Protein AF-0000000085032892 (afdb_homodimer)

Radius of gyration: 21.84 Å; Cα contacts (8 Å, |Δi|>4): 835; chains: 2; bounding box: 47×61×42 Å

pLDDT: mean 95.72, std 6.71, range [54.81, 98.88]

Sequence (404 aa):
MELMTQEQIRAQLAVSKQQGSLVEVHDFDEAGETFDVGFVLAVDELFVLLLGIDWDGKINGLTAVRLASIHRVRSQTDYLTTVSLKCKVAQENGYFDLWHLQDFLHDHDYQGKNILRTLLTDSYQNDLPLVIGTKKYKGGDDFTGVISDLGTIKLTLHYFNSHDLSSLWEYEILLAQIDYVRVRGTQTATARKVLDQVFHQEMELMTQEQIRAQLAVSKQQGSLVEVHDFDEAGETFDVGFVLAVDELFVLLLGIDWDGKINGLTAVRLASIHRVRSQTDYLTTVSLKCKVAQENGYFDLWHLQDFLHDHDYQGKNILRTLLTDSYQNDLPLVIGTKKYKGGDDFTGVISDLGTIKLTLHYFNSHDLSSLWEYEILLAQIDYVRVRGTQTATARKVLDQVFHQE

Organism: Limosilactobacillus fermentum (strain NBRC 3956 / LMG 18251) (NCBI:txid334390)

Foldseek 3Di:
DAFDDLVRVVVVLVVQQVVQAKKWWAQDDPPDPDTWIFGWQEDDPFWTWGQTADPQLARFFIKIFGSVRTRDMDGPDPVSVVSNVSVVVCVVVVNRYVQCVVVVVVVPHCYPHDNLVVVLVVCQVVVFWKWWAFPVADDVRIFIAGWPADDPFKTKGQTADPVDLPDGDIDIGTPVGTGMMGGRGPSRVVSVVSCCPRVVPD/DAFDDLVVVVVVLVVQQVVQAKKWWAQDDPPDPDTWIFGWQEDDPFWTWGQTADPQLARFFIKIFTSVRTGDMDGPDPVSVVSNVSVVVCVVVVNRYVQCVVVVVVVPHCYPHDNLVVVLVVCQVVVFWKWWAFPVADDLRIFIAGWPADDPFKTKGQTADPVDLPDGDIDIGTPVGTGMMGGRGPSRVVSVVSCCPRVVND

Nearest PDB structures (foldseek):
  3fb9-assembly1_A  TM=6.562E-01  e=2.136E-01  Streptococcus pneumoniae TIGR4
  7qfz-assembly1_A  TM=6.582E-01  e=3.240E-01  Escherichia fergusonii ATCC 35469
  7qfz-assembly4_H  TM=6.570E-01  e=3.649E-01  Escherichia fergusonii ATCC 35469
  9c5g-assembly1_A  TM=5.497E-01  e=1.065E+00  Rhizobium leguminosarum
  7qfz-assembly1_A  TM=6.393E-01  e=2.673E-01  Escherichia fergusonii ATCC 35469

Secondary structure (DSSP, 8-state):
-PPPPHHHHHHHHHHHHHHT-EEEEE-S-TT-S--EEEEEEEE-SSEEEEEEE-TTSSEEEEEEEEGGG--EEEES-HHHHHHHHHHHHHHHTT-TTTT-HHHHHHS---TTS-HHHHHHHHHHHTT--EEEEESSS-GGG-EEEEEEEE-SSEEEEEEEETTEEEEEEEEEEEGGGEEEEEESSHHHHHHHHHHHHTT---/-PPPPHHHHHHHHHHHHHHT-EEEEE-S-TT-S--EEEEEEEE-SSEEEEEEE-TTSSEEEEEEEEGGG--EEEES-HHHHHHHHHHHHHHHTT-TTTT-HHHHHHS---TTS-HHHHHHHHHHHTT--EEEEESSS-GGG-EEEEEEEE-SSEEEEEEEETTEEEEEEEEEEEGGGEEEEEESSHHHHHHHHHHHHTT---

Solvent-accessible surface area (backbone atoms only — not comparable to full-atom values): 21426 Å² total; per-residue (Å²): 131,84,73,50,52,72,66,56,42,51,51,52,50,51,52,31,36,75,68,71,36,62,34,40,42,33,47,66,51,91,87,46,89,56,61,47,35,23,34,52,72,32,67,47,98,55,34,36,34,24,48,23,39,43,98,71,20,20,55,44,21,40,35,36,36,29,50,90,51,42,40,41,67,48,61,89,42,46,41,54,51,47,43,53,47,16,27,51,49,17,52,77,68,71,47,22,58,76,72,48,52,71,64,50,45,72,78,48,81,56,70,92,39,63,58,67,62,52,54,52,48,54,28,44,76,66,71,35,33,32,35,42,24,30,81,88,32,44,78,96,56,35,44,40,32,33,58,77,42,82,59,96,58,35,34,33,32,40,28,53,42,62,72,45,72,88,52,77,43,77,49,79,42,51,56,88,46,50,36,31,40,39,36,74,21,60,68,24,56,35,45,44,47,45,39,38,73,74,65,61,55,129,131,83,74,49,52,72,66,56,43,52,51,53,49,51,51,30,36,74,68,70,36,62,34,39,42,33,46,64,52,89,86,47,90,56,62,47,37,24,35,54,72,33,68,49,98,56,34,36,33,24,48,24,39,42,98,69,19,20,54,43,22,40,34,38,37,29,50,89,52,43,41,41,70,47,61,89,42,46,40,54,52,46,43,53,45,18,28,50,49,18,52,77,69,71,48,21,56,75,72,48,50,72,65,51,47,75,78,50,81,55,69,93,38,62,55,69,62,52,53,52,48,52,26,46,76,65,71,35,32,30,36,42,21,30,81,86,32,44,80,94,56,36,43,41,31,35,59,75,41,81,60,95,59,35,33,33,32,41,29,54,41,62,73,44,71,88,52,81,43,78,47,78,41,52,57,90,44,50,36,32,39,39,36,73,21,59,68,24,57,35,45,44,48,46,38,38,75,74,65,61,56,129

Structure (mmCIF, N/CA/C/O backbone):
data_AF-0000000085032892-model_v1
#
loop_
_entity.id
_entity.type
_entity.pdbx_description
1 polymer 'Uncharacterized protein'
#
loop_
_atom_site.group_PDB
_atom_site.id
_atom_site.type_symbol
_atom_site.label_atom_id
_atom_site.label_alt_id
_atom_site.label_comp_id
_atom_site.label_asym_id
_atom_site.label_entity_id
_atom_site.label_seq_id
_atom_site.pdbx_PDB_ins_code
_atom_site.Cartn_x
_atom_site.Cartn_y
_atom_site.Cartn_z
_atom_site.occupancy
_atom_site.B_iso_or_equiv
_atom_site.auth_seq_id
_atom_site.auth_comp_id
_atom_site.auth_asym_id
_atom_site.auth_atom_id
_atom_site.pdbx_PDB_model_num
ATOM 1 N N . MET A 1 1 ? -9.641 -14.32 18.234 1 55.5 1 MET A N 1
ATOM 2 C CA . MET A 1 1 ? -10.672 -14.539 17.234 1 55.5 1 MET A CA 1
ATOM 3 C C . MET A 1 1 ? -10.75 -16.016 16.828 1 55.5 1 MET A C 1
ATOM 5 O O . MET A 1 1 ? -9.727 -16.703 16.797 1 55.5 1 MET A O 1
ATOM 9 N N . GLU A 1 2 ? -11.898 -16.594 16.906 1 67.75 2 GLU A N 1
ATOM 10 C CA . GLU A 1 2 ? -12.086 -18.047 16.766 1 67.75 2 GLU A CA 1
ATOM 11 C C . GLU A 1 2 ? -11.688 -18.531 15.383 1 67.75 2 GLU A C 1
ATOM 13 O O . GLU A 1 2 ? -12.016 -17.891 14.375 1 67.75 2 GLU A O 1
ATOM 18 N N . LEU A 1 3 ? -10.758 -19.453 15.258 1 85.44 3 LEU A N 1
ATOM 19 C CA . LEU A 1 3 ? -10.375 -20.156 14.039 1 85.44 3 LEU A CA 1
ATOM 20 C C . LEU A 1 3 ? -11.578 -20.844 13.406 1 85.44 3 LEU A C 1
ATOM 22 O O . LEU A 1 3 ? -12.414 -21.406 14.117 1 85.44 3 LEU A O 1
ATOM 26 N N . MET A 1 4 ? -11.734 -20.656 12.109 1 93.19 4 MET A N 1
ATOM 27 C CA . MET A 1 4 ? -12.805 -21.312 11.359 1 93.19 4 MET A CA 1
ATOM 28 C C . MET A 1 4 ? -12.359 -22.672 10.852 1 93.19 4 MET A C 1
ATOM 30 O O . MET A 1 4 ? -11.18 -22.891 10.57 1 93.19 4 MET A O 1
ATOM 34 N N . THR A 1 5 ? -13.336 -23.547 10.781 1 95.88 5 THR A N 1
ATOM 35 C CA . THR A 1 5 ? -13.055 -24.812 10.109 1 95.88 5 THR A CA 1
ATOM 36 C C . THR A 1 5 ? -12.961 -24.625 8.602 1 95.88 5 THR A C 1
ATOM 38 O O . THR A 1 5 ? -13.414 -23.609 8.07 1 95.88 5 THR A O 1
ATOM 41 N N . GLN A 1 6 ? -12.422 -25.625 7.918 1 95.5 6 GLN A N 1
ATOM 42 C CA . GLN A 1 6 ? -12.336 -25.562 6.461 1 95.5 6 GLN A CA 1
ATOM 43 C C . GLN A 1 6 ? -13.719 -25.484 5.828 1 95.5 6 GLN A C 1
ATOM 45 O O . GLN A 1 6 ? -13.906 -24.797 4.824 1 95.5 6 GLN A O 1
ATOM 50 N N . GLU A 1 7 ? -14.617 -26.141 6.453 1 96.69 7 GLU A N 1
ATOM 51 C CA . GLU A 1 7 ? -15.992 -26.125 5.941 1 96.69 7 GLU A CA 1
ATOM 52 C C . GLU A 1 7 ? -16.609 -24.734 6.07 1 96.69 7 GLU A C 1
ATOM 54 O O . GLU A 1 7 ? -17.281 -24.266 5.152 1 96.69 7 GLU A O 1
ATOM 59 N N . GLN A 1 8 ? -16.406 -24.172 7.16 1 97.06 8 GLN A N 1
ATOM 60 C CA . GLN A 1 8 ? -16.922 -22.828 7.395 1 97.06 8 GLN A CA 1
ATOM 61 C C . GLN A 1 8 ? -16.281 -21.828 6.438 1 97.06 8 GLN A C 1
ATOM 63 O O . GLN A 1 8 ? -16.969 -20.938 5.906 1 97.06 8 GLN A O 1
ATOM 68 N N . ILE A 1 9 ? -15.039 -21.969 6.172 1 97.88 9 ILE A N 1
ATOM 69 C CA . ILE A 1 9 ? -14.289 -21.094 5.27 1 97.88 9 ILE A CA 1
ATOM 70 C C . ILE A 1 9 ? -14.844 -21.219 3.854 1 97.88 9 ILE A C 1
ATOM 72 O O . ILE A 1 9 ? -15.172 -20.219 3.219 1 97.88 9 ILE A O 1
ATOM 76 N N . ARG A 1 10 ? -15.008 -22.406 3.428 1 97.94 10 ARG A N 1
ATOM 77 C CA . ARG A 1 10 ? -15.516 -22.641 2.078 1 97.94 10 ARG A CA 1
ATOM 78 C C . ARG A 1 10 ? -16.922 -22.094 1.919 1 97.94 10 ARG A C 1
ATOM 80 O O . ARG A 1 10 ? -17.266 -21.531 0.878 1 97.94 10 ARG A O 1
ATOM 87 N N . ALA A 1 11 ? -17.688 -22.312 2.898 1 97.56 11 ALA A N 1
ATOM 88 C CA . ALA A 1 11 ? -19.062 -21.828 2.848 1 97.56 11 ALA A CA 1
ATOM 89 C C . ALA A 1 11 ? -19.109 -20.297 2.74 1 97.56 11 ALA A C 1
ATOM 91 O O . ALA A 1 11 ? -19.859 -19.75 1.938 1 97.56 11 ALA A O 1
ATOM 92 N N . GLN A 1 12 ? -18.312 -19.672 3.537 1 97.56 12 GLN A N 1
ATOM 93 C CA . GLN A 1 12 ? -18.281 -18.219 3.514 1 97.56 12 GLN A CA 1
ATOM 94 C C . GLN A 1 12 ? -17.766 -17.688 2.176 1 97.56 12 GLN A C 1
ATOM 96 O O . GLN A 1 12 ? -18.281 -16.703 1.648 1 97.56 12 GLN A O 1
ATOM 101 N N . LEU A 1 13 ? -16.766 -18.312 1.619 1 98.44 13 LEU A N 1
ATOM 102 C CA . LEU A 1 13 ? -16.234 -17.938 0.311 1 98.44 13 LEU A CA 1
ATOM 103 C C . LEU A 1 13 ? -17.297 -18.094 -0.768 1 98.44 13 LEU A C 1
ATOM 105 O O . LEU A 1 13 ? -17.438 -17.234 -1.648 1 98.44 13 LEU A O 1
ATOM 109 N N . ALA A 1 14 ? -18.016 -19.156 -0.661 1 97.5 14 ALA A N 1
ATOM 110 C CA . ALA A 1 14 ? -19.078 -19.422 -1.633 1 97.5 14 ALA A CA 1
ATOM 111 C C . ALA A 1 14 ? -20.156 -18.344 -1.568 1 97.5 14 ALA A C 1
ATOM 113 O O . ALA A 1 14 ? -20.625 -17.859 -2.604 1 97.5 14 ALA A O 1
ATOM 114 N N . VAL A 1 15 ? -20.547 -17.969 -0.444 1 97.69 15 VAL A N 1
ATOM 115 C CA . VAL A 1 15 ? -21.562 -16.938 -0.25 1 97.69 15 VAL A CA 1
ATOM 116 C C . VAL A 1 15 ? -21.078 -15.625 -0.84 1 97.69 15 VAL A C 1
ATOM 118 O O . VAL A 1 15 ? -21.812 -14.953 -1.569 1 97.69 15 VAL A O 1
ATOM 121 N N . SER A 1 16 ? -19.859 -15.281 -0.543 1 97.56 16 SER A N 1
ATOM 122 C CA . SER A 1 16 ? -19.297 -14.023 -1.028 1 97.56 16 SER A CA 1
ATOM 123 C C . SER A 1 16 ? -19.203 -14.016 -2.551 1 97.56 16 SER A C 1
ATOM 125 O O . SER A 1 16 ? -19.406 -12.984 -3.186 1 97.56 16 SER A O 1
ATOM 127 N N . LYS A 1 17 ? -18.812 -15.125 -3.074 1 97.56 17 LYS A N 1
ATOM 128 C CA . LYS A 1 17 ? -18.75 -15.227 -4.527 1 97.56 17 LYS A CA 1
ATOM 129 C C . LYS A 1 17 ? -20.125 -14.984 -5.152 1 97.56 17 LYS A C 1
ATOM 131 O O . LYS A 1 17 ? -20.25 -14.227 -6.113 1 97.56 17 LYS A O 1
ATOM 136 N N . GLN A 1 18 ? -21.094 -15.617 -4.648 1 97 18 GLN A N 1
ATOM 137 C CA . GLN A 1 18 ? -22.453 -15.5 -5.16 1 97 18 GLN A CA 1
ATOM 138 C C . GLN A 1 18 ? -22.969 -14.062 -5.059 1 97 18 GLN A C 1
ATOM 140 O O . GLN A 1 18 ? -23.625 -13.562 -5.977 1 97 18 GLN A O 1
ATOM 145 N N . GLN A 1 19 ? -22.641 -13.406 -4.023 1 96.81 19 GLN A N 1
ATOM 146 C CA . GLN A 1 19 ? -23.125 -12.055 -3.773 1 96.81 19 GLN A CA 1
ATOM 147 C C . GLN A 1 19 ? -22.266 -11.016 -4.504 1 96.81 19 GLN A C 1
ATOM 149 O O . GLN A 1 19 ? -22.672 -9.859 -4.641 1 96.81 19 GLN A O 1
ATOM 154 N N . GLY A 1 20 ? -21.125 -11.398 -4.926 1 96.44 20 GLY A N 1
ATOM 155 C CA . GLY A 1 20 ? -20.203 -10.438 -5.52 1 96.44 20 GLY A CA 1
ATOM 156 C C . GLY A 1 20 ? -19.703 -9.398 -4.531 1 96.44 20 GLY A C 1
ATOM 157 O O . GLY A 1 20 ? -19.547 -8.227 -4.879 1 96.44 20 GLY A O 1
ATOM 158 N N . SER A 1 21 ? -19.531 -9.844 -3.281 1 97.06 21 SER A N 1
ATOM 159 C CA . SER A 1 21 ? -19.125 -8.914 -2.242 1 97.06 21 SER A CA 1
ATOM 160 C C . SER A 1 21 ? -17.641 -9.094 -1.893 1 97.06 21 SER A C 1
ATOM 162 O O . SER A 1 21 ? -17.078 -10.164 -2.113 1 97.06 21 SER A O 1
ATOM 164 N N . LEU A 1 22 ? -17.078 -8.062 -1.337 1 98.5 22 LEU A N 1
ATOM 165 C CA . LEU A 1 22 ? -15.711 -8.102 -0.847 1 98.5 22 LEU A CA 1
ATOM 166 C C . LEU A 1 22 ? -15.586 -9.062 0.335 1 98.5 22 LEU A C 1
ATOM 168 O O . LEU A 1 22 ? -16.5 -9.18 1.145 1 98.5 22 LEU A O 1
ATOM 172 N N . VAL A 1 23 ? -14.398 -9.672 0.451 1 98.44 23 VAL A N 1
ATOM 173 C CA . VAL A 1 23 ? -14.086 -10.523 1.598 1 98.44 23 VAL A CA 1
ATOM 174 C C . VAL A 1 23 ? -12.695 -10.188 2.127 1 98.44 23 VAL A C 1
ATOM 176 O O . VAL A 1 23 ? -11.82 -9.75 1.369 1 98.44 23 VAL A O 1
ATOM 179 N N . GLU A 1 24 ? -12.5 -10.336 3.447 1 97.62 24 GLU A N 1
ATOM 180 C CA . GLU A 1 24 ? -11.195 -10.438 4.094 1 97.62 24 GLU A CA 1
ATOM 181 C C . GLU A 1 24 ? -10.75 -11.891 4.227 1 97.62 24 GLU A C 1
ATOM 183 O O . GLU A 1 24 ? -11.484 -12.719 4.766 1 97.62 24 GLU A O 1
ATOM 188 N N . VAL A 1 25 ? -9.617 -12.203 3.695 1 97.38 25 VAL A N 1
ATOM 189 C CA . VAL A 1 25 ? -9.055 -13.539 3.834 1 97.38 25 VAL A CA 1
ATOM 190 C C . VAL A 1 25 ? -7.809 -13.492 4.719 1 97.38 25 VAL A C 1
ATOM 192 O O . VAL A 1 25 ? -6.773 -12.953 4.312 1 97.38 25 VAL A O 1
ATOM 195 N N . HIS A 1 26 ? -7.922 -14.062 5.895 1 95.88 26 HIS A N 1
ATOM 196 C CA . HIS A 1 26 ? -6.852 -14.055 6.883 1 95.88 26 HIS A CA 1
ATOM 197 C C . HIS A 1 26 ? -6.004 -15.312 6.789 1 95.88 26 HIS A C 1
ATOM 199 O O . HIS A 1 26 ? -6.383 -16.359 7.32 1 95.88 26 HIS A O 1
ATOM 205 N N . ASP A 1 27 ? -4.855 -15.203 6.098 1 92.06 27 ASP A N 1
ATOM 206 C CA . ASP A 1 27 ? -4.027 -16.375 5.828 1 92.06 27 ASP A CA 1
ATOM 207 C C . ASP A 1 27 ? -2.598 -16.156 6.316 1 92.06 27 ASP A C 1
ATOM 209 O O . ASP A 1 27 ? -1.729 -17.016 6.102 1 92.06 27 ASP A O 1
ATOM 213 N N . PHE A 1 28 ? -2.238 -15.078 6.84 1 87.75 28 PHE A N 1
ATOM 214 C CA . PHE A 1 28 ? -0.89 -14.836 7.34 1 87.75 28 PHE A CA 1
ATOM 215 C C . PHE A 1 28 ? -0.771 -15.234 8.805 1 87.75 28 PHE A C 1
ATOM 217 O O . PHE A 1 28 ? -1.08 -16.375 9.164 1 87.75 28 PHE A O 1
ATOM 224 N N . ASP A 1 29 ? -0.464 -14.328 9.68 1 75.62 29 ASP A N 1
ATOM 225 C CA . ASP A 1 29 ? -0.36 -14.664 11.094 1 75.62 29 ASP A CA 1
ATOM 226 C C . ASP A 1 29 ? -1.724 -14.594 11.773 1 75.62 29 ASP A C 1
ATOM 228 O O . ASP A 1 29 ? -2.508 -13.68 11.516 1 75.62 29 ASP A O 1
ATOM 232 N N . GLU A 1 30 ? -1.89 -15.664 12.469 1 67.62 30 GLU A N 1
ATOM 233 C CA . GLU A 1 30 ? -3.146 -15.719 13.211 1 67.62 30 GLU A CA 1
ATOM 234 C C . GLU A 1 30 ? -3.355 -14.461 14.047 1 67.62 30 GLU A C 1
ATOM 236 O O . GLU A 1 30 ? -4.48 -13.977 14.18 1 67.62 30 GLU A O 1
ATOM 241 N N . ALA A 1 31 ? -2.264 -14.039 14.562 1 59.47 31 ALA A N 1
ATOM 242 C CA . ALA A 1 31 ? -2.334 -12.875 15.445 1 59.47 31 ALA A CA 1
ATOM 243 C C . ALA A 1 31 ? -2.182 -11.578 14.664 1 59.47 31 ALA A C 1
ATOM 245 O O . ALA A 1 31 ? -2.348 -10.484 15.219 1 59.47 31 ALA A O 1
ATOM 246 N N . GLY A 1 32 ? -1.936 -11.852 13.492 1 64.94 32 GLY A N 1
ATOM 247 C CA . GLY A 1 32 ? -1.536 -10.656 12.758 1 64.94 32 GLY A CA 1
ATOM 248 C C . GLY A 1 32 ? -2.711 -9.891 12.18 1 64.94 32 GLY A C 1
ATOM 249 O O . GLY A 1 32 ? -3.838 -10.391 12.172 1 64.94 32 GLY A O 1
ATOM 250 N N . GLU A 1 33 ? -2.445 -8.648 11.812 1 71.62 33 GLU A N 1
ATOM 251 C CA . GLU A 1 33 ? -3.463 -7.738 11.305 1 71.62 33 GLU A CA 1
ATOM 252 C C . GLU A 1 33 ? -3.406 -7.633 9.789 1 71.62 33 GLU A C 1
ATOM 254 O O . GLU A 1 33 ? -4.168 -6.875 9.18 1 71.62 33 GLU A O 1
ATOM 259 N N . THR A 1 34 ? -2.564 -8.484 9.219 1 85.31 34 THR A N 1
ATOM 260 C CA . THR A 1 34 ? -2.455 -8.414 7.77 1 85.31 34 THR A CA 1
ATOM 261 C C . THR A 1 34 ? -3.318 -9.484 7.109 1 85.31 34 THR A C 1
ATOM 263 O O . THR A 1 34 ? -3.361 -10.625 7.57 1 85.31 34 THR A O 1
ATOM 266 N N . PHE A 1 35 ? -4.047 -9.148 6.113 1 94.12 35 PHE A N 1
ATOM 267 C CA . PHE A 1 35 ? -4.926 -10.062 5.387 1 94.12 35 PHE A CA 1
ATOM 268 C C . PHE A 1 35 ? -5.137 -9.586 3.957 1 94.12 35 PHE A C 1
ATOM 270 O O . PHE A 1 35 ? -4.805 -8.445 3.621 1 94.12 35 PHE A O 1
ATOM 277 N N . ASP A 1 36 ? -5.613 -10.477 3.154 1 96.5 36 ASP A N 1
ATOM 278 C CA . ASP A 1 36 ? -5.961 -10.148 1.773 1 96.5 36 ASP A CA 1
ATOM 279 C C . ASP A 1 36 ? -7.422 -9.711 1.663 1 96.5 36 ASP A C 1
ATOM 281 O O . ASP A 1 36 ? -8.281 -10.211 2.393 1 96.5 36 ASP A O 1
ATOM 285 N N . VAL A 1 37 ? -7.637 -8.781 0.788 1 98.06 37 VAL A N 1
ATOM 286 C CA . VAL A 1 37 ? -8.984 -8.32 0.47 1 98.06 37 VAL A CA 1
ATOM 287 C C . VAL A 1 37 ? -9.25 -8.492 -1.024 1 98.06 37 VAL A C 1
ATOM 289 O O . VAL A 1 37 ? -8.383 -8.188 -1.852 1 98.06 37 VAL A O 1
ATOM 292 N N . GLY A 1 38 ? -10.422 -8.945 -1.357 1 98.69 38 GLY A N 1
ATOM 293 C CA . GLY A 1 38 ? -10.75 -9.031 -2.771 1 98.69 38 GLY A CA 1
ATOM 294 C C . GLY A 1 38 ? -12.102 -9.672 -3.031 1 98.69 38 GLY A C 1
ATOM 295 O O . GLY A 1 38 ? -12.883 -9.883 -2.104 1 98.69 38 GLY A O 1
ATOM 296 N N . PHE A 1 39 ? -12.406 -9.859 -4.301 1 98.56 39 PHE A N 1
ATOM 297 C CA . PHE A 1 39 ? -13.578 -10.594 -4.762 1 98.56 39 PHE A CA 1
ATOM 298 C C . PHE A 1 39 ? -13.211 -12.031 -5.098 1 98.56 39 PHE A C 1
ATOM 300 O O . PHE A 1 39 ? -12.195 -12.289 -5.742 1 98.56 39 PHE A O 1
ATOM 307 N N . VAL A 1 40 ? -14.109 -12.906 -4.676 1 98.62 40 VAL A N 1
ATOM 308 C CA . VAL A 1 40 ? -13.859 -14.32 -4.969 1 98.62 40 VAL A CA 1
ATOM 309 C C . VAL A 1 40 ? -14.203 -14.609 -6.426 1 98.62 40 VAL A C 1
ATOM 311 O O . VAL A 1 40 ? -15.32 -14.344 -6.875 1 98.62 40 VAL A O 1
ATOM 314 N N . LEU A 1 41 ? -13.211 -15.195 -7.117 1 98.44 41 LEU A N 1
ATOM 315 C CA . LEU A 1 41 ? -13.422 -15.539 -8.523 1 98.44 41 LEU A CA 1
ATOM 316 C C . LEU A 1 41 ? -13.727 -17.031 -8.672 1 98.44 41 LEU A C 1
ATOM 318 O O . LEU A 1 41 ? -14.586 -17.422 -9.461 1 98.44 41 LEU A O 1
ATOM 322 N N . ALA A 1 42 ? -13.016 -17.859 -7.953 1 98.31 42 ALA A N 1
ATOM 323 C CA . ALA A 1 42 ? -13.141 -19.312 -8.039 1 98.31 42 ALA A CA 1
ATOM 3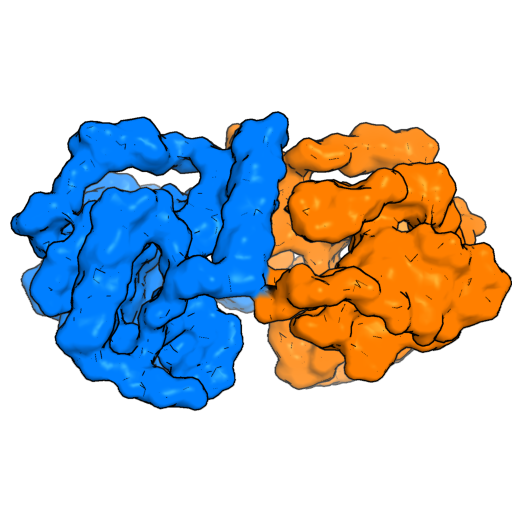24 C C . ALA A 1 42 ? -12.547 -19.984 -6.812 1 98.31 42 ALA A C 1
ATOM 326 O O . ALA A 1 42 ? -11.695 -19.406 -6.129 1 98.31 42 ALA A O 1
ATOM 327 N N . VAL A 1 43 ? -13.062 -21.156 -6.523 1 98.31 43 VAL A N 1
ATOM 328 C CA . VAL A 1 43 ? -12.531 -22.016 -5.477 1 98.31 43 VAL A CA 1
ATOM 329 C C . VAL A 1 43 ? -12.352 -23.438 -6.02 1 98.31 43 VAL A C 1
ATOM 331 O O . VAL A 1 43 ? -13.273 -23.984 -6.629 1 98.31 43 VAL A O 1
ATOM 334 N N . ASP A 1 44 ? -11.156 -23.922 -5.875 1 98.19 44 ASP A N 1
ATOM 335 C CA . ASP A 1 44 ? -10.977 -25.344 -6.195 1 98.19 44 ASP A CA 1
ATOM 336 C C . ASP A 1 44 ? -10.703 -26.156 -4.934 1 98.19 44 ASP A C 1
ATOM 338 O O . ASP A 1 44 ? -11.047 -25.734 -3.826 1 98.19 44 ASP A O 1
ATOM 342 N N . GLU A 1 45 ? -10.156 -27.312 -5.035 1 97.25 45 GLU A N 1
ATOM 343 C CA . GLU A 1 45 ? -9.977 -28.203 -3.885 1 97.25 45 GLU A CA 1
ATOM 344 C C . GLU A 1 45 ? -8.938 -27.641 -2.92 1 97.25 45 GLU A C 1
ATOM 346 O O . GLU A 1 45 ? -9.008 -27.891 -1.712 1 97.25 45 GLU A O 1
ATOM 351 N N . LEU A 1 46 ? -7.988 -26.844 -3.445 1 98.31 46 LEU A N 1
ATOM 352 C CA . LEU A 1 46 ? -6.848 -26.484 -2.607 1 98.31 46 LEU A CA 1
ATOM 353 C C . LEU A 1 46 ? -6.734 -24.969 -2.453 1 98.31 46 LEU A C 1
ATOM 355 O O . LEU A 1 46 ? -6.18 -24.484 -1.464 1 98.31 46 LEU A O 1
ATOM 359 N N . PHE A 1 47 ? -7.273 -24.234 -3.459 1 98.75 47 PHE A N 1
ATOM 360 C CA . PHE A 1 47 ? -7.012 -22.797 -3.463 1 98.75 47 PHE A CA 1
ATOM 361 C C . PHE A 1 47 ? -8.305 -22.016 -3.686 1 98.75 47 PHE A C 1
ATOM 363 O O . PHE A 1 47 ? -9.242 -22.516 -4.309 1 98.75 47 PHE A O 1
ATOM 370 N N . VAL A 1 48 ? -8.328 -20.828 -3.182 1 98.88 48 VAL A N 1
ATOM 371 C CA . VAL A 1 48 ? -9.266 -19.797 -3.602 1 98.88 48 VAL A CA 1
ATOM 372 C C . VAL A 1 48 ? -8.539 -18.75 -4.445 1 98.88 48 VAL A C 1
ATOM 374 O O . VAL A 1 48 ? -7.398 -18.391 -4.148 1 98.88 48 VAL A O 1
ATOM 377 N N . LEU A 1 49 ? -9.195 -18.297 -5.5 1 98.88 49 LEU A N 1
ATOM 378 C CA . LEU A 1 49 ? -8.688 -17.219 -6.344 1 98.88 49 LEU A CA 1
ATOM 379 C C . LEU A 1 49 ? -9.445 -15.914 -6.082 1 98.88 49 LEU A C 1
ATOM 381 O O . LEU A 1 49 ? -10.672 -15.883 -6.172 1 98.88 49 LEU A O 1
ATOM 385 N N . LEU A 1 50 ? -8.68 -14.883 -5.789 1 98.75 50 LEU A N 1
ATOM 386 C CA . LEU A 1 50 ? -9.25 -13.57 -5.512 1 98.75 50 LEU A CA 1
ATOM 387 C C . LEU A 1 50 ? -8.836 -12.555 -6.574 1 98.75 50 LEU A C 1
ATOM 389 O O . LEU A 1 50 ? -7.688 -12.562 -7.027 1 98.75 50 LEU A O 1
ATOM 393 N N . LEU A 1 51 ? -9.789 -11.766 -7.027 1 98.69 51 LEU A N 1
ATOM 394 C CA . LEU A 1 51 ? -9.43 -10.461 -7.57 1 98.69 51 LEU A CA 1
ATOM 395 C C . LEU A 1 51 ? -9.078 -9.484 -6.453 1 98.69 51 LEU A C 1
ATOM 397 O O . LEU A 1 51 ? -9.969 -8.945 -5.793 1 98.69 51 LEU A O 1
ATOM 401 N N . GLY A 1 52 ? -7.809 -9.273 -6.254 1 98.5 52 GLY A N 1
ATOM 402 C CA . GLY A 1 52 ? -7.328 -8.578 -5.07 1 98.5 52 GLY A CA 1
ATOM 403 C C . GLY A 1 52 ? -7.531 -7.078 -5.137 1 98.5 52 GLY A C 1
ATOM 404 O O . GLY A 1 52 ? -7.336 -6.465 -6.188 1 98.5 52 GLY A O 1
ATOM 405 N N . ILE A 1 53 ? -7.922 -6.508 -4.051 1 98.56 53 ILE A N 1
ATOM 406 C CA . ILE A 1 53 ? -8.039 -5.066 -3.873 1 98.56 53 ILE A CA 1
ATOM 407 C C . ILE A 1 53 ? -7 -4.586 -2.859 1 98.56 53 ILE A C 1
ATOM 409 O O . ILE A 1 53 ? -6.848 -5.184 -1.79 1 98.56 53 ILE A O 1
ATOM 413 N N . ASP A 1 54 ? -6.281 -3.551 -3.266 1 96.62 54 ASP A N 1
ATOM 414 C CA . ASP A 1 54 ? -5.25 -3.09 -2.342 1 96.62 54 ASP A CA 1
ATOM 415 C C . ASP A 1 54 ? -5.781 -1.986 -1.43 1 96.62 54 ASP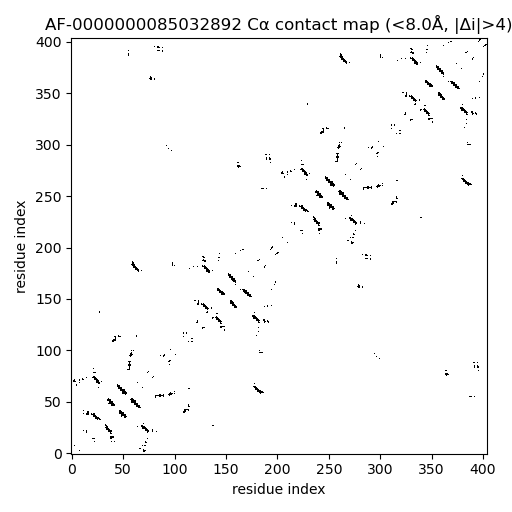 A C 1
ATOM 417 O O . ASP A 1 54 ? -6.977 -1.689 -1.44 1 96.62 54 ASP A O 1
ATOM 421 N N . TRP A 1 55 ? -4.891 -1.503 -0.608 1 92.88 55 TRP A N 1
ATOM 422 C CA . TRP A 1 55 ? -5.254 -0.559 0.443 1 92.88 55 TRP A CA 1
ATOM 423 C C . TRP A 1 55 ? -5.793 0.738 -0.152 1 92.88 55 TRP A C 1
ATOM 425 O O . TRP A 1 55 ? -6.504 1.489 0.52 1 92.88 55 TRP A O 1
ATOM 435 N N . ASP A 1 56 ? -5.488 1.036 -1.417 1 95.88 56 ASP A N 1
ATOM 436 C CA . ASP A 1 56 ? -5.945 2.258 -2.072 1 95.88 56 ASP A CA 1
ATOM 437 C C . ASP A 1 56 ? -7.25 2.018 -2.832 1 95.88 56 ASP A C 1
ATOM 439 O O . ASP A 1 56 ? -7.773 2.928 -3.477 1 95.88 56 ASP A O 1
ATOM 443 N N . GLY A 1 57 ? -7.75 0.787 -2.842 1 97.75 57 GLY A N 1
ATOM 444 C CA . GLY A 1 57 ? -9.039 0.494 -3.445 1 97.75 57 GLY A CA 1
ATOM 445 C C . GLY A 1 57 ? -8.938 0.072 -4.898 1 97.75 57 GLY A C 1
ATOM 446 O O . GLY A 1 57 ? -9.953 -0.038 -5.594 1 97.75 57 GLY A O 1
ATOM 447 N N . LYS A 1 58 ? -7.789 -0.082 -5.379 1 98.12 58 LYS A N 1
ATOM 448 C CA . LYS A 1 58 ? -7.633 -0.499 -6.766 1 98.12 58 LYS A CA 1
ATOM 449 C C . LYS A 1 58 ? -7.398 -2.004 -6.867 1 98.12 58 LYS A C 1
ATOM 451 O O . LYS A 1 58 ? -6.949 -2.633 -5.906 1 98.12 58 LYS A O 1
ATOM 456 N N . ILE A 1 59 ? -7.672 -2.533 -8.031 1 98.31 59 ILE A N 1
ATOM 457 C CA . ILE A 1 59 ? -7.316 -3.918 -8.328 1 98.31 59 ILE A CA 1
ATOM 458 C C . ILE A 1 59 ? -5.797 -4.07 -8.352 1 98.31 59 ILE A C 1
ATOM 460 O O . ILE A 1 59 ? -5.105 -3.336 -9.055 1 98.31 59 ILE A O 1
ATOM 464 N N . ASN A 1 60 ? -5.355 -4.98 -7.531 1 95.5 60 ASN A N 1
ATOM 465 C CA . ASN A 1 60 ? -3.912 -5.109 -7.375 1 95.5 60 ASN A CA 1
ATOM 466 C C . ASN A 1 60 ? -3.396 -6.414 -7.977 1 95.5 60 ASN A C 1
ATOM 468 O O . ASN A 1 60 ? -2.215 -6.738 -7.852 1 95.5 60 ASN A O 1
ATOM 472 N N . GLY A 1 61 ? -4.215 -7.223 -8.633 1 98.12 61 GLY A N 1
ATOM 473 C CA . GLY A 1 61 ? -3.816 -8.469 -9.273 1 98.12 61 GLY A CA 1
ATOM 474 C C . GLY A 1 61 ? -4.703 -9.641 -8.898 1 98.12 61 GLY A C 1
ATOM 475 O O . GLY A 1 61 ? -5.766 -9.453 -8.305 1 98.12 61 GLY A O 1
ATOM 476 N N . LEU A 1 62 ? -4.301 -10.812 -9.367 1 98.75 62 LEU A N 1
ATOM 477 C CA . LEU A 1 62 ? -4.91 -12.078 -8.961 1 98.75 62 LEU A CA 1
ATOM 478 C C . LEU A 1 62 ? -4.109 -12.734 -7.844 1 98.75 62 LEU A C 1
ATOM 480 O O . LEU A 1 62 ? -2.881 -12.797 -7.91 1 98.75 62 LEU A O 1
ATOM 484 N N . THR A 1 63 ? -4.828 -13.133 -6.812 1 98.62 63 THR A N 1
ATOM 485 C CA . THR A 1 63 ? -4.172 -13.805 -5.699 1 98.62 63 THR A CA 1
ATOM 486 C C . THR A 1 63 ? -4.816 -15.164 -5.434 1 98.62 63 THR A C 1
ATOM 488 O O . THR A 1 63 ? -6.004 -15.242 -5.125 1 98.62 63 THR A O 1
ATOM 491 N N . ALA A 1 64 ? -4.047 -16.203 -5.605 1 98.88 64 ALA A N 1
ATOM 492 C CA . ALA A 1 64 ? -4.473 -17.531 -5.156 1 98.88 64 ALA A CA 1
ATOM 493 C C . ALA A 1 64 ? -3.959 -17.812 -3.75 1 98.88 64 ALA A C 1
ATOM 495 O O . ALA A 1 64 ? -2.764 -17.688 -3.479 1 98.88 64 ALA A O 1
ATOM 496 N N . VAL A 1 65 ? -4.855 -18.219 -2.898 1 98.69 65 VAL A N 1
ATOM 497 C CA . VAL A 1 65 ? -4.504 -18.5 -1.512 1 98.69 65 VAL A CA 1
ATOM 498 C C . VAL A 1 65 ? -4.867 -19.938 -1.175 1 98.69 65 VAL A C 1
ATOM 500 O O . VAL A 1 65 ? -5.98 -20.391 -1.459 1 98.69 65 VAL A O 1
ATOM 503 N N . ARG A 1 66 ? -3.908 -20.641 -0.562 1 98.56 66 ARG A N 1
ATOM 504 C CA . ARG A 1 66 ? -4.172 -22.016 -0.147 1 98.56 66 ARG A CA 1
ATOM 505 C C . ARG A 1 66 ? -5.219 -22.062 0.96 1 98.56 66 ARG A C 1
ATOM 507 O O . ARG A 1 66 ? -5.066 -21.406 1.996 1 98.56 66 ARG A O 1
ATOM 514 N N . LEU A 1 67 ? -6.215 -22.922 0.788 1 98.12 67 LEU A N 1
ATOM 515 C CA . LEU A 1 67 ? -7.34 -22.969 1.717 1 98.12 67 LEU A CA 1
ATOM 516 C C . LEU A 1 67 ? -6.879 -23.391 3.105 1 98.12 67 LEU A C 1
ATOM 518 O O . LEU A 1 67 ? -7.309 -22.828 4.109 1 98.12 67 LEU A O 1
ATOM 522 N N . ALA A 1 68 ? -6 -24.266 3.176 1 96.31 68 ALA A N 1
ATOM 523 C CA . ALA A 1 68 ? -5.547 -24.828 4.449 1 96.31 68 ALA A CA 1
ATOM 524 C C . ALA A 1 68 ? -4.789 -23.781 5.266 1 96.31 68 ALA A C 1
ATOM 526 O O . ALA A 1 68 ? -4.574 -23.969 6.465 1 96.31 68 ALA A O 1
ATOM 527 N N . SER A 1 69 ? -4.355 -22.703 4.594 1 94.94 69 SER A N 1
ATOM 528 C CA . SER A 1 69 ? -3.598 -21.656 5.281 1 94.94 69 SER A CA 1
ATOM 529 C C . SER A 1 69 ? -4.52 -20.562 5.793 1 94.94 69 SER A C 1
ATOM 531 O O . SER A 1 69 ? -4.07 -19.641 6.492 1 94.94 69 SER A O 1
ATOM 533 N N . ILE A 1 70 ? -5.766 -20.594 5.445 1 96.25 70 ILE A N 1
ATOM 534 C CA . ILE A 1 70 ? -6.719 -19.562 5.836 1 96.25 70 ILE A CA 1
ATOM 535 C C . ILE A 1 70 ? -7.266 -19.859 7.23 1 96.25 70 ILE A C 1
ATOM 537 O O . ILE A 1 70 ? -7.754 -20.969 7.488 1 96.25 70 ILE A O 1
ATOM 541 N N . HIS A 1 71 ? -7.223 -18.844 8.094 1 94.5 71 HIS A N 1
ATOM 542 C CA . HIS A 1 71 ? -7.715 -19 9.461 1 94.5 71 HIS A CA 1
ATOM 543 C C . HIS A 1 71 ? -9.148 -18.484 9.586 1 94.5 71 HIS A C 1
ATOM 545 O O . HIS A 1 71 ? -9.906 -18.953 10.438 1 94.5 71 HIS A O 1
ATOM 551 N N . ARG A 1 72 ? -9.367 -17.469 8.797 1 94.62 72 ARG A N 1
ATOM 552 C CA . ARG A 1 72 ? -10.664 -16.828 8.914 1 94.62 72 ARG A CA 1
ATOM 553 C C . ARG A 1 72 ? -11.008 -16.047 7.645 1 94.62 72 ARG A C 1
ATOM 555 O O . ARG A 1 72 ? -10.125 -15.5 6.984 1 94.62 72 ARG A O 1
ATOM 562 N N . VAL A 1 73 ? -12.242 -16.047 7.344 1 97.19 73 VAL A N 1
ATOM 563 C CA . VAL A 1 73 ? -12.82 -15.219 6.289 1 97.19 73 VAL A CA 1
ATOM 564 C C . VAL A 1 73 ? -13.914 -14.32 6.871 1 97.19 73 VAL A C 1
ATOM 566 O O . VAL A 1 73 ? -14.766 -14.789 7.633 1 97.19 73 VAL A O 1
ATOM 569 N N . ARG A 1 74 ? -13.844 -13.062 6.598 1 95.62 74 ARG A N 1
ATOM 570 C CA . ARG A 1 74 ? -14.852 -12.117 7.07 1 95.62 74 ARG A CA 1
ATOM 571 C C . ARG A 1 74 ? -15.5 -11.375 5.902 1 95.62 74 ARG A C 1
ATOM 573 O O . ARG A 1 74 ? -14.852 -11.125 4.887 1 95.62 74 ARG A O 1
ATOM 580 N N . SER A 1 75 ? -16.766 -11.07 6.047 1 96.25 75 SER A N 1
ATOM 581 C CA . SER A 1 75 ? -17.531 -10.266 5.105 1 96.25 75 SER A CA 1
ATOM 582 C C . SER A 1 75 ? -18.375 -9.227 5.832 1 96.25 75 SER A C 1
ATOM 584 O O . SER A 1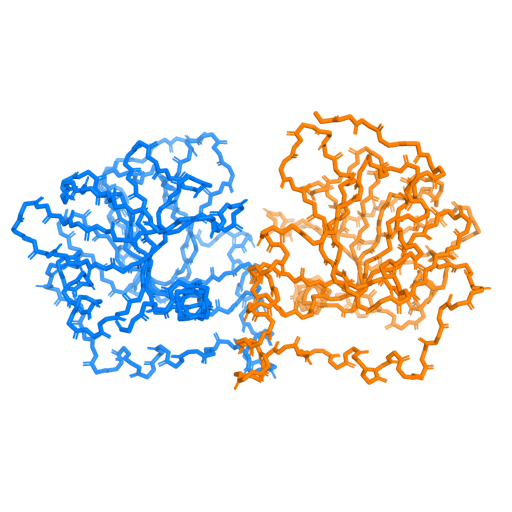 75 ? -18.578 -9.312 7.043 1 96.25 75 SER A O 1
ATOM 586 N N . GLN A 1 76 ? -18.703 -8.188 5.129 1 95.69 76 GLN A N 1
ATOM 587 C CA . GLN A 1 76 ? -19.609 -7.164 5.637 1 95.69 76 GLN A CA 1
ATOM 588 C C . GLN A 1 76 ? -19.062 -6.52 6.906 1 95.69 76 GLN A C 1
ATOM 590 O O . GLN A 1 76 ? -19.781 -6.344 7.887 1 95.69 76 GLN A O 1
ATOM 595 N N . THR A 1 77 ? -17.734 -6.34 6.93 1 96.44 77 THR A N 1
ATOM 596 C CA . THR A 1 77 ? -17.109 -5.637 8.039 1 96.44 77 THR A CA 1
ATOM 597 C C . THR A 1 77 ? -17.062 -4.133 7.773 1 96.44 77 THR A C 1
ATOM 599 O O . THR A 1 77 ? -17.203 -3.697 6.629 1 96.44 77 THR A O 1
ATOM 602 N N . ASP A 1 78 ? -16.859 -3.322 8.781 1 97.75 78 ASP A N 1
ATOM 603 C CA . ASP A 1 78 ? -16.656 -1.888 8.609 1 97.75 78 ASP A CA 1
ATOM 604 C C . ASP A 1 78 ? -15.438 -1.607 7.723 1 97.75 78 ASP A C 1
ATOM 606 O O . ASP A 1 78 ? -15.461 -0.684 6.906 1 97.75 78 ASP A O 1
ATOM 610 N N . TYR A 1 79 ? -14.438 -2.402 7.91 1 97 79 TYR A N 1
ATOM 611 C CA . TYR A 1 79 ? -13.25 -2.225 7.082 1 97 79 TYR A CA 1
ATOM 612 C C . TYR A 1 79 ? -13.586 -2.436 5.605 1 97 79 TYR A C 1
ATOM 614 O O . TYR A 1 79 ? -13.133 -1.669 4.75 1 97 79 TYR A O 1
ATOM 622 N N . LEU A 1 80 ? -14.336 -3.5 5.297 1 98.12 80 LEU A N 1
ATOM 623 C CA . LEU A 1 80 ? -14.711 -3.76 3.912 1 98.12 80 LEU A CA 1
ATOM 624 C C . LEU A 1 80 ? -15.602 -2.646 3.369 1 98.12 80 LEU A C 1
ATOM 626 O O . LEU A 1 80 ? -15.539 -2.318 2.184 1 98.12 80 LEU A O 1
ATOM 630 N N . THR A 1 81 ? -16.422 -2.027 4.219 1 98.12 81 THR A N 1
ATOM 631 C CA . THR A 1 81 ? -17.156 -0.84 3.812 1 98.12 81 THR A CA 1
ATOM 632 C C . THR A 1 81 ? -16.203 0.282 3.412 1 98.12 81 THR A C 1
ATOM 634 O O . THR A 1 81 ? -16.391 0.917 2.371 1 98.12 81 THR A O 1
ATOM 637 N N . THR A 1 82 ? -15.203 0.494 4.203 1 98.19 82 THR A N 1
ATOM 638 C CA . THR A 1 82 ? -14.18 1.481 3.875 1 98.19 82 THR A CA 1
ATOM 639 C C . THR A 1 82 ? -13.523 1.157 2.535 1 98.19 82 THR A C 1
ATOM 641 O O . THR A 1 82 ? -13.367 2.037 1.685 1 98.19 82 THR A O 1
ATOM 644 N N . VAL A 1 83 ? -13.172 -0.099 2.33 1 98.38 83 VAL A N 1
ATOM 645 C CA . VAL A 1 83 ? -12.516 -0.518 1.095 1 98.38 83 VAL A CA 1
ATOM 646 C C . VAL A 1 83 ? -13.445 -0.281 -0.091 1 98.38 83 VAL A C 1
ATOM 648 O O . VAL A 1 83 ? -13.008 0.159 -1.156 1 98.38 83 VAL A O 1
ATOM 651 N N . SER A 1 84 ? -14.711 -0.558 0.11 1 98.25 84 SER A N 1
ATOM 652 C CA . SER A 1 84 ? -15.672 -0.33 -0.96 1 98.25 84 SER A CA 1
ATOM 653 C C . SER A 1 84 ? -15.727 1.142 -1.357 1 98.25 84 SER A C 1
ATOM 655 O O . SER A 1 84 ? -15.844 1.467 -2.541 1 98.25 84 SER A O 1
ATOM 657 N N . LEU A 1 85 ? -15.633 2.008 -0.444 1 98.5 85 LEU A N 1
ATOM 658 C CA . LEU A 1 85 ? -15.625 3.439 -0.726 1 98.5 85 LEU A CA 1
ATOM 659 C C . LEU A 1 85 ? -14.32 3.852 -1.401 1 98.5 85 LEU A C 1
ATOM 661 O O . LEU A 1 85 ? -14.32 4.703 -2.293 1 98.5 85 LEU A O 1
ATOM 665 N N . LYS A 1 86 ? -13.227 3.258 -1.004 1 98.56 86 LYS A N 1
ATOM 666 C CA . LYS A 1 86 ? -11.969 3.496 -1.693 1 98.56 86 LYS A CA 1
ATOM 667 C C . LYS A 1 86 ? -12.039 3.037 -3.146 1 98.56 86 LYS A C 1
ATOM 669 O O . LYS A 1 86 ? -11.484 3.688 -4.035 1 98.56 86 LYS A O 1
ATOM 674 N N . CYS A 1 87 ? -12.695 1.913 -3.369 1 98.62 87 CYS A N 1
ATOM 675 C CA . CYS A 1 87 ? -12.891 1.441 -4.734 1 98.62 87 CYS A CA 1
ATOM 676 C C . CYS A 1 87 ? -13.648 2.473 -5.566 1 98.62 87 CYS A C 1
ATOM 678 O O . CYS A 1 87 ? -13.32 2.691 -6.734 1 98.62 87 CYS A O 1
ATOM 680 N N . LYS A 1 88 ? -14.633 3.068 -4.973 1 98.5 88 LYS A N 1
ATOM 681 C CA . LYS A 1 88 ? -15.391 4.098 -5.676 1 98.5 88 LYS A CA 1
ATOM 682 C C . LYS A 1 88 ? -14.5 5.273 -6.062 1 98.5 88 LYS A C 1
ATOM 684 O O . LYS A 1 88 ? -14.578 5.781 -7.184 1 98.5 88 LYS A O 1
ATOM 689 N N . VAL A 1 89 ? -13.648 5.68 -5.164 1 98.5 89 VAL A N 1
ATOM 690 C CA . VAL A 1 89 ? -12.711 6.758 -5.449 1 98.5 89 VAL A CA 1
ATOM 691 C C . VAL A 1 89 ? -11.797 6.355 -6.605 1 98.5 89 VAL A C 1
ATOM 693 O O . VAL A 1 89 ? -11.555 7.145 -7.52 1 98.5 89 VAL A O 1
ATOM 696 N N . ALA A 1 90 ? -11.305 5.137 -6.535 1 98.44 90 ALA A N 1
ATOM 697 C CA . ALA A 1 90 ? -10.43 4.625 -7.586 1 98.44 90 ALA A CA 1
ATOM 698 C C . ALA A 1 90 ? -11.133 4.633 -8.938 1 98.44 90 ALA A C 1
ATOM 700 O O . ALA A 1 90 ? -10.539 4.992 -9.953 1 98.44 90 ALA A O 1
ATOM 701 N N . GLN A 1 91 ? -12.383 4.27 -8.938 1 98.38 91 GLN A N 1
ATOM 702 C CA . GLN A 1 91 ? -13.172 4.273 -10.164 1 98.38 91 GLN A CA 1
ATOM 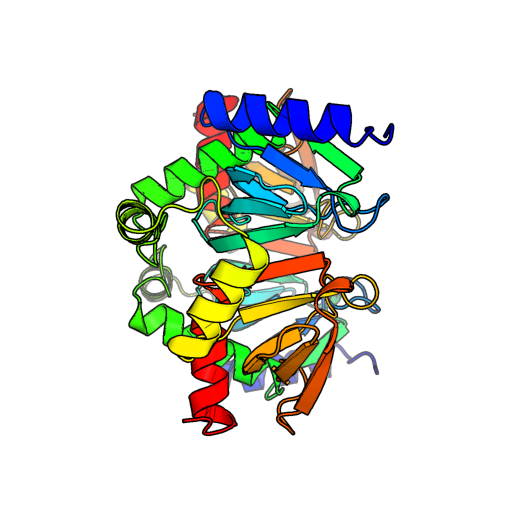703 C C . GLN A 1 91 ? -13.375 5.695 -10.688 1 98.38 91 GLN A C 1
ATOM 705 O O . GLN A 1 91 ? -13.172 5.957 -11.875 1 98.38 91 GLN A O 1
ATOM 710 N N . GLU A 1 92 ? -13.68 6.586 -9.797 1 98.06 92 GLU A N 1
ATOM 711 C CA . GLU A 1 92 ? -13.977 7.969 -10.156 1 98.06 92 GLU A CA 1
ATOM 712 C C . GLU A 1 92 ? -12.727 8.68 -10.672 1 98.06 92 GLU A C 1
ATOM 714 O O . GLU A 1 92 ? -12.82 9.641 -11.438 1 98.06 92 GLU A O 1
ATOM 719 N N . ASN A 1 93 ? -11.609 8.156 -10.281 1 97.12 93 ASN A N 1
ATOM 720 C CA . ASN A 1 93 ? -10.375 8.844 -10.648 1 97.12 93 ASN A CA 1
ATOM 721 C C . ASN A 1 93 ? -9.539 8.016 -11.609 1 97.12 93 ASN A C 1
ATOM 723 O O . ASN A 1 93 ? -8.375 8.328 -11.859 1 97.12 93 ASN A O 1
ATOM 727 N N . GLY A 1 94 ? -10.039 6.875 -12.062 1 96.38 94 GLY A N 1
ATOM 728 C CA . GLY A 1 94 ? -9.531 6.184 -13.234 1 96.38 94 GLY A CA 1
ATOM 729 C C . GLY A 1 94 ? -8.375 5.258 -12.93 1 96.38 94 GLY A C 1
ATOM 730 O O . GLY A 1 94 ? -7.578 4.934 -13.812 1 96.38 94 GLY A O 1
ATOM 731 N N . TYR A 1 95 ? -8.25 4.883 -11.648 1 97.25 95 TYR A N 1
ATOM 732 C CA . TYR A 1 95 ? -7.109 4.023 -11.367 1 97.25 95 TYR A CA 1
ATOM 733 C C . TYR A 1 95 ? -7.566 2.689 -10.781 1 97.25 95 TYR A C 1
ATOM 735 O O . TYR A 1 95 ? -6.746 1.896 -10.32 1 97.25 95 TYR A O 1
ATOM 743 N N . PHE A 1 96 ? -8.852 2.387 -10.891 1 98.38 96 PHE A N 1
ATOM 744 C CA . PHE A 1 96 ? -9.398 1.181 -10.281 1 98.38 96 PHE A CA 1
ATOM 745 C C . PHE A 1 96 ? -8.797 -0.067 -10.914 1 98.38 96 PHE A C 1
ATOM 747 O O . PHE A 1 96 ? -8.367 -0.982 -10.211 1 98.38 96 PHE A O 1
ATOM 754 N N . ASP A 1 97 ? -8.727 -0.139 -12.195 1 98.25 97 ASP A N 1
ATOM 755 C CA . ASP A 1 97 ? -8.25 -1.314 -12.914 1 98.25 97 ASP A CA 1
ATOM 756 C C . ASP A 1 97 ? -7.121 -0.947 -13.883 1 98.25 97 ASP A C 1
ATOM 758 O O . ASP A 1 97 ? -7.266 -1.101 -15.094 1 98.25 97 ASP A O 1
ATOM 762 N N . LEU A 1 98 ? -5.977 -0.598 -13.312 1 97.31 98 LEU A N 1
ATOM 763 C CA . LEU A 1 98 ? -4.82 -0.091 -14.047 1 97.31 98 LEU A CA 1
ATOM 764 C C . LEU A 1 98 ? -4.293 -1.141 -15.023 1 97.31 98 LEU A C 1
ATOM 766 O O . LEU A 1 98 ? -3.758 -0.8 -16.078 1 97.31 98 LEU A O 1
ATOM 770 N N . TRP A 1 99 ? -4.531 -2.369 -14.734 1 97.38 99 TRP A N 1
ATOM 771 C CA . TRP A 1 99 ? -3.891 -3.438 -15.5 1 97.38 99 TRP A CA 1
ATOM 772 C C . TRP A 1 99 ? -4.918 -4.215 -16.312 1 97.38 99 TRP A C 1
ATOM 774 O O . TRP A 1 99 ? -4.633 -5.312 -16.797 1 97.38 99 TRP A O 1
ATOM 784 N N . HIS A 1 100 ? -6.148 -3.744 -16.391 1 97.12 100 HIS A N 1
ATOM 785 C CA . HIS A 1 100 ? -7.227 -4.242 -17.25 1 97.12 100 HIS A CA 1
ATOM 786 C C . HIS A 1 100 ? -7.512 -5.715 -16.969 1 97.12 100 HIS A C 1
ATOM 788 O O . HIS A 1 100 ? -7.648 -6.516 -17.891 1 97.12 100 HIS A O 1
ATOM 794 N N . LEU A 1 101 ? -7.57 -5.996 -15.703 1 97.75 101 LEU A N 1
ATOM 795 C CA . LEU A 1 101 ? -7.789 -7.387 -15.312 1 97.75 101 LEU A CA 1
ATOM 796 C C . LEU A 1 101 ? -9.25 -7.781 -15.492 1 97.75 101 LEU A C 1
ATOM 798 O O . LEU A 1 101 ? -9.555 -8.945 -15.758 1 97.75 101 LEU A O 1
ATOM 802 N N . GLN A 1 102 ? -10.117 -6.84 -15.352 1 96.19 102 GLN A N 1
ATOM 803 C CA . GLN A 1 102 ? -11.523 -7.156 -15.57 1 96.19 102 GLN A CA 1
ATOM 804 C C . GLN A 1 102 ? -11.766 -7.633 -17 1 96.19 102 GLN A C 1
ATOM 806 O O . GLN A 1 102 ? -12.492 -8.602 -17.219 1 96.19 102 GLN A O 1
ATOM 811 N N . ASP A 1 103 ? -11.148 -6.988 -17.922 1 96.31 103 ASP A N 1
ATOM 812 C CA . ASP A 1 103 ? -11.234 -7.422 -19.312 1 96.31 103 ASP A CA 1
ATOM 813 C C . ASP A 1 103 ? -10.555 -8.781 -19.516 1 96.31 103 ASP A C 1
ATOM 815 O O . ASP A 1 103 ? -11.086 -9.648 -20.203 1 96.31 103 ASP A O 1
ATOM 819 N N . PHE A 1 104 ? -9.406 -8.93 -18.938 1 97.31 104 PHE A N 1
ATOM 820 C CA . PHE A 1 104 ? -8.664 -10.18 -19 1 97.31 104 PHE A CA 1
ATOM 821 C C . PHE A 1 104 ? -9.516 -11.344 -18.516 1 97.31 104 PHE A C 1
ATOM 823 O O . PHE A 1 104 ? -9.531 -12.414 -19.125 1 97.31 104 PHE A O 1
ATOM 830 N N . LEU A 1 105 ? -10.219 -11.133 -17.484 1 96.75 105 LEU A N 1
ATOM 831 C CA . LEU A 1 105 ? -10.992 -12.18 -16.812 1 96.75 105 LEU A CA 1
ATOM 832 C C . LEU A 1 105 ? -12.227 -12.547 -17.641 1 96.75 105 LEU A C 1
ATOM 834 O O . LEU A 1 105 ? -12.82 -13.609 -17.438 1 96.75 105 LEU A O 1
ATOM 838 N N . HIS A 1 106 ? -12.641 -11.68 -18.484 1 94.06 106 HIS A N 1
ATOM 839 C CA . HIS A 1 106 ? -13.734 -12.008 -19.391 1 94.06 106 HIS A CA 1
ATOM 840 C C . HIS A 1 106 ? -13.383 -13.195 -20.266 1 94.06 106 HIS A C 1
ATOM 842 O O . HIS A 1 106 ? -14.234 -14.031 -20.578 1 94.06 106 HIS A O 1
ATOM 848 N N . ASP A 1 107 ? -12.164 -13.281 -20.547 1 93.38 107 ASP A N 1
ATOM 849 C CA . ASP A 1 107 ? -11.727 -14.312 -21.484 1 93.38 107 ASP A CA 1
ATOM 850 C C . ASP A 1 107 ? -11 -15.438 -20.75 1 93.38 107 ASP A C 1
ATOM 852 O O . ASP A 1 107 ? -10.547 -16.406 -21.375 1 93.38 107 ASP A O 1
ATOM 856 N N . HIS A 1 108 ? -10.906 -15.305 -19.469 1 93.69 108 HIS A N 1
ATOM 857 C CA . HIS A 1 108 ? -10.164 -16.297 -18.688 1 93.69 108 HIS A CA 1
ATOM 858 C C . HIS A 1 108 ? -10.969 -16.734 -17.469 1 93.69 108 HIS A C 1
ATOM 860 O O . HIS A 1 108 ? -10.938 -16.078 -16.438 1 93.69 108 HIS A O 1
ATOM 866 N N . ASP A 1 109 ? -11.547 -17.875 -17.672 1 91.62 109 ASP A N 1
ATOM 867 C CA . ASP A 1 109 ? -12.344 -18.453 -16.594 1 91.62 109 ASP A CA 1
ATOM 868 C C . ASP A 1 109 ? -11.539 -19.469 -15.789 1 91.62 109 ASP A C 1
ATOM 870 O O . ASP A 1 109 ? -10.844 -20.312 -16.375 1 91.62 109 ASP A O 1
ATOM 874 N N . TYR A 1 110 ? -11.68 -19.438 -14.484 1 96.19 110 TYR A N 1
ATOM 875 C CA . TYR A 1 110 ? -10.883 -20.281 -13.609 1 96.19 110 TYR A CA 1
ATOM 876 C C . TYR A 1 110 ? -11.758 -21.328 -12.922 1 96.19 110 TYR A C 1
ATOM 878 O O . TYR A 1 110 ? -11.258 -22.172 -12.172 1 96.19 110 TYR A O 1
ATOM 886 N N . GLN A 1 111 ? -13.023 -21.297 -13.203 1 93.81 111 GLN A N 1
ATOM 887 C CA . GLN A 1 111 ? -13.938 -22.266 -12.594 1 93.81 111 GLN A CA 1
ATOM 888 C C . GLN A 1 111 ? -13.617 -23.688 -13.062 1 93.81 111 GLN A C 1
ATOM 890 O O . GLN A 1 111 ? -13.461 -23.922 -14.258 1 93.81 111 GLN A O 1
ATOM 895 N N . GLY A 1 112 ? -13.57 -24.547 -12.062 1 94.44 112 GLY A N 1
ATOM 896 C CA . GLY A 1 112 ? -13.359 -25.953 -12.383 1 94.44 112 GLY A CA 1
ATOM 897 C C . GLY A 1 112 ? -11.938 -26.266 -12.797 1 94.44 112 GLY A C 1
ATOM 898 O O . GLY A 1 112 ? -11.656 -27.359 -13.289 1 94.44 112 GLY A O 1
ATOM 899 N N . LYS A 1 113 ? -11.094 -25.359 -12.633 1 96.81 113 LYS A N 1
ATOM 900 C CA . LYS A 1 113 ? -9.688 -25.562 -12.992 1 96.81 113 LYS A CA 1
ATOM 901 C C . LYS A 1 113 ? -8.82 -25.688 -11.742 1 96.81 113 LYS A C 1
ATOM 903 O O . LYS A 1 113 ? -9.25 -25.344 -10.641 1 96.81 113 LYS A O 1
ATOM 908 N N . ASN A 1 114 ? -7.648 -26.297 -12.031 1 98.31 114 ASN A N 1
ATOM 909 C CA . ASN A 1 114 ? -6.598 -26.219 -11.016 1 98.31 114 ASN A CA 1
ATOM 910 C C . ASN A 1 114 ? -5.988 -24.828 -10.953 1 98.31 114 ASN A C 1
ATOM 912 O O . ASN A 1 114 ? -5.184 -24.453 -11.805 1 98.31 114 ASN A O 1
ATOM 916 N N . ILE A 1 115 ? -6.379 -24.109 -10 1 98.69 115 ILE A N 1
ATOM 917 C CA . ILE A 1 115 ? -6.102 -22.672 -9.938 1 98.69 115 ILE A CA 1
ATOM 918 C C . ILE A 1 115 ? -4.594 -22.438 -9.914 1 98.69 115 ILE A C 1
ATOM 920 O O . ILE A 1 115 ? -4.066 -21.672 -10.719 1 98.69 115 ILE A O 1
ATOM 924 N N . LEU A 1 116 ? -3.91 -23.109 -8.984 1 98.81 116 LEU A N 1
ATOM 925 C CA . LEU A 1 116 ? -2.473 -22.906 -8.844 1 98.81 116 LEU A CA 1
ATOM 926 C C . LEU A 1 116 ? -1.753 -23.234 -10.148 1 98.81 116 LEU A C 1
ATOM 928 O O . LEU A 1 116 ? -0.995 -22.422 -10.672 1 98.81 116 LEU A O 1
ATOM 932 N N . ARG A 1 117 ? -2.012 -24.406 -10.625 1 98.56 117 ARG A N 1
ATOM 933 C CA . ARG A 1 117 ? -1.342 -24.844 -11.844 1 98.56 117 ARG A CA 1
ATOM 934 C C . ARG A 1 117 ? -1.638 -23.906 -13 1 98.56 117 ARG A C 1
ATOM 936 O O . ARG A 1 117 ? -0.746 -23.578 -13.789 1 98.56 117 ARG A O 1
ATOM 943 N N . THR A 1 118 ? -2.861 -23.5 -13.125 1 98.44 118 THR A N 1
ATOM 944 C CA . THR A 1 118 ? -3.268 -22.594 -14.203 1 98.44 118 THR A CA 1
ATOM 945 C C . THR A 1 118 ? -2.504 -21.281 -14.125 1 98.44 118 THR A C 1
ATOM 947 O O . THR A 1 118 ? -1.986 -20.797 -15.133 1 98.44 118 THR A O 1
ATOM 950 N N . LEU A 1 119 ? -2.365 -20.672 -12.961 1 98.75 119 LEU A N 1
ATOM 951 C CA . LEU A 1 119 ? -1.672 -19.391 -12.789 1 98.75 119 LEU A CA 1
ATOM 952 C C . LEU A 1 119 ? -0.18 -19.547 -13.062 1 98.75 119 LEU A C 1
ATOM 954 O O . LEU A 1 119 ? 0.417 -18.703 -13.742 1 98.75 119 LEU A O 1
ATOM 958 N N . LEU A 1 120 ? 0.374 -20.609 -12.508 1 98.88 120 LEU A N 1
ATOM 959 C CA . LEU A 1 120 ? 1.803 -20.828 -12.703 1 98.88 120 LEU A CA 1
ATOM 960 C C . LEU A 1 120 ? 2.119 -21.047 -14.18 1 98.88 120 LEU A C 1
ATOM 962 O O . LEU A 1 120 ? 3.102 -20.516 -14.695 1 98.88 120 LEU A O 1
ATOM 966 N N . THR A 1 121 ? 1.307 -21.828 -14.828 1 98.62 121 THR A N 1
ATOM 967 C CA . THR A 1 121 ? 1.511 -22.094 -16.25 1 98.62 121 THR A CA 1
ATOM 968 C C . THR A 1 121 ? 1.382 -20.812 -17.062 1 98.62 121 THR A C 1
ATOM 970 O O . THR A 1 121 ? 2.189 -20.562 -17.969 1 98.62 121 THR A O 1
ATOM 973 N N . ASP A 1 122 ? 0.378 -20.062 -16.766 1 98 122 ASP A N 1
ATOM 974 C CA . ASP A 1 122 ? 0.194 -18.781 -17.453 1 98 122 ASP A CA 1
ATOM 975 C C . ASP A 1 122 ? 1.426 -17.891 -17.281 1 98 122 ASP A C 1
ATOM 977 O O . ASP A 1 122 ? 1.928 -17.344 -18.266 1 98 122 ASP A O 1
ATOM 981 N N . SER A 1 123 ? 1.936 -17.75 -16.078 1 98.56 123 SER A N 1
ATOM 982 C CA . SER A 1 123 ? 3.113 -16.938 -15.82 1 98.56 123 SER A CA 1
ATOM 983 C C . SER A 1 123 ? 4.34 -17.469 -16.531 1 98.56 123 SER A C 1
ATOM 985 O O . SER A 1 123 ? 5.105 -16.719 -17.141 1 98.56 123 SER A O 1
ATOM 987 N N . TYR A 1 124 ? 4.469 -18.766 -16.484 1 98.62 124 TYR A N 1
ATOM 988 C CA . TYR A 1 124 ? 5.629 -19.422 -17.094 1 98.62 124 TYR A CA 1
ATOM 989 C C . TYR A 1 124 ? 5.617 -19.234 -18.609 1 98.62 124 TYR A C 1
ATOM 991 O O . TYR A 1 124 ? 6.625 -18.844 -19.188 1 98.62 124 TYR A O 1
ATOM 999 N N . GLN A 1 125 ? 4.508 -19.422 -19.219 1 97.94 125 GLN A N 1
ATOM 1000 C CA . GLN A 1 125 ? 4.391 -19.391 -20.672 1 97.94 125 GLN A CA 1
ATOM 1001 C C . GLN A 1 125 ? 4.543 -17.984 -21.203 1 97.94 125 GLN A C 1
ATOM 1003 O O . GLN A 1 125 ? 5.02 -17.781 -22.328 1 97.94 125 GLN A O 1
ATOM 1008 N N . ASN A 1 126 ? 4.199 -17.031 -20.453 1 96.88 126 ASN A N 1
ATOM 1009 C CA . ASN A 1 126 ? 4.23 -15.656 -20.922 1 96.88 126 ASN A CA 1
ATOM 1010 C C . ASN A 1 126 ? 5.379 -14.875 -20.281 1 96.88 126 ASN A C 1
ATOM 1012 O O . ASN A 1 126 ? 5.445 -13.648 -20.422 1 96.88 126 ASN A O 1
ATOM 1016 N N . ASP A 1 127 ? 6.199 -15.523 -19.547 1 96.56 127 ASP A N 1
ATOM 1017 C CA . ASP A 1 127 ? 7.359 -14.922 -18.891 1 96.56 127 ASP A CA 1
ATOM 1018 C C . ASP A 1 127 ? 6.941 -13.758 -18 1 96.56 127 ASP A C 1
ATOM 1020 O O . ASP A 1 127 ? 7.531 -12.672 -18.078 1 96.56 127 ASP A O 1
ATOM 1024 N N . LEU A 1 128 ? 5.871 -13.977 -17.297 1 97.75 128 LEU A N 1
ATOM 1025 C CA . LEU A 1 128 ? 5.371 -12.945 -16.391 1 97.75 128 LEU A CA 1
ATOM 1026 C C . LEU A 1 128 ? 5.926 -13.148 -14.977 1 97.75 128 LEU A C 1
ATOM 1028 O O . LEU A 1 128 ? 5.902 -14.258 -14.453 1 97.75 128 LEU A O 1
ATOM 1032 N N . PRO A 1 129 ? 6.465 -12.062 -14.398 1 98.62 129 PRO A N 1
ATOM 1033 C CA . PRO A 1 129 ? 6.84 -12.18 -12.984 1 98.62 129 PRO A CA 1
ATOM 1034 C C . PRO A 1 129 ? 5.648 -12.492 -12.086 1 98.62 129 PRO A C 1
ATOM 1036 O O . PRO A 1 129 ? 4.5 -12.234 -12.461 1 98.62 129 PRO A O 1
ATOM 1039 N N . LEU A 1 130 ? 5.941 -13.062 -11.008 1 98.75 130 LEU A N 1
ATOM 1040 C CA . LEU A 1 130 ? 4.926 -13.352 -10 1 98.75 130 LEU A CA 1
ATOM 1041 C C . LEU A 1 130 ? 5.527 -13.312 -8.602 1 98.75 130 LEU A C 1
ATOM 1043 O O . LEU A 1 130 ? 6.738 -13.141 -8.445 1 98.75 130 LEU A O 1
ATOM 1047 N N . VAL A 1 131 ? 4.664 -13.297 -7.562 1 98.56 131 VAL A N 1
ATOM 1048 C CA . VAL A 1 131 ? 5.043 -13.367 -6.152 1 98.56 131 VAL A CA 1
ATOM 1049 C C . VAL A 1 131 ? 4.586 -14.703 -5.562 1 98.56 131 VAL A C 1
ATOM 1051 O O . VAL A 1 131 ? 3.438 -15.109 -5.754 1 98.56 131 VAL A O 1
ATOM 1054 N N . ILE A 1 132 ? 5.488 -15.375 -4.875 1 98.75 132 ILE A N 1
ATOM 1055 C CA . ILE A 1 132 ? 5.156 -16.641 -4.25 1 98.75 132 ILE A CA 1
ATOM 1056 C C . ILE A 1 132 ? 5.457 -16.578 -2.752 1 98.75 132 ILE A C 1
ATOM 1058 O O . ILE A 1 132 ? 6.566 -16.219 -2.354 1 98.75 132 ILE A O 1
ATOM 1062 N N . GLY A 1 133 ? 4.414 -16.812 -1.979 1 97.94 133 GLY A N 1
ATOM 1063 C CA . GLY A 1 133 ? 4.613 -17.094 -0.567 1 97.94 133 GLY A CA 1
ATOM 1064 C C . GLY A 1 133 ? 4.5 -18.562 -0.229 1 97.94 133 GLY A C 1
ATOM 1065 O O . GLY A 1 133 ? 3.662 -19.281 -0.79 1 97.94 133 GLY A O 1
ATOM 1066 N N . THR A 1 134 ? 5.363 -19.062 0.652 1 97.62 134 THR A N 1
ATOM 1067 C CA . THR A 1 134 ? 5.312 -20.438 1.129 1 97.62 134 THR A CA 1
ATOM 1068 C C . THR A 1 134 ? 4.918 -20.484 2.602 1 97.62 134 THR A C 1
ATOM 1070 O O . THR A 1 134 ? 4.77 -19.438 3.244 1 97.62 134 THR A O 1
ATOM 1073 N N . LYS A 1 135 ? 4.766 -21.672 3.074 1 92.69 135 LYS A N 1
ATOM 1074 C CA . LYS A 1 135 ? 4.477 -21.844 4.496 1 92.69 135 LYS A CA 1
ATOM 1075 C C . LYS A 1 135 ? 5.57 -21.234 5.359 1 92.69 135 LYS A C 1
ATOM 1077 O O . LYS A 1 135 ? 5.281 -20.625 6.391 1 92.69 135 LYS A O 1
ATOM 1082 N N . LYS A 1 136 ? 6.75 -21.297 4.871 1 92.62 136 LYS A N 1
ATOM 1083 C CA . LYS A 1 136 ? 7.91 -20.844 5.629 1 92.62 136 LYS A CA 1
ATOM 1084 C C . LYS A 1 136 ? 8.195 -19.359 5.359 1 92.62 136 LYS A C 1
ATOM 1086 O O . LYS A 1 136 ? 8.578 -18.625 6.27 1 92.62 136 LYS A O 1
ATOM 1091 N N . TYR A 1 137 ? 8.047 -18.984 4.125 1 93.38 137 TYR A N 1
ATOM 1092 C CA . TYR A 1 137 ? 8.406 -17.641 3.699 1 93.38 137 TYR A CA 1
ATOM 1093 C C . TYR A 1 137 ? 7.184 -16.906 3.16 1 93.38 137 TYR A C 1
ATOM 1095 O O . TYR A 1 137 ? 6.758 -17.141 2.027 1 93.38 137 TYR A O 1
ATOM 1103 N N . LYS A 1 138 ? 6.625 -16.031 3.914 1 90.19 138 LYS A N 1
ATOM 1104 C CA . LYS A 1 138 ? 5.422 -15.305 3.535 1 90.19 138 LYS A CA 1
ATOM 1105 C C . LYS A 1 138 ? 5.5 -13.852 3.998 1 90.19 138 LYS A C 1
ATOM 1107 O O . LYS A 1 138 ? 6.355 -13.492 4.812 1 90.19 138 LYS A O 1
ATOM 1112 N N . GLY A 1 139 ? 4.617 -13.062 3.447 1 86.94 139 GLY A N 1
ATOM 1113 C CA . GLY A 1 139 ? 4.629 -11.648 3.797 1 86.94 139 GLY A CA 1
ATOM 1114 C C . GLY A 1 139 ? 5.879 -10.922 3.332 1 86.94 139 GLY A C 1
ATOM 1115 O O . GLY A 1 139 ? 6.23 -10.984 2.152 1 86.94 139 GLY A O 1
ATOM 1116 N N . GLY A 1 140 ? 6.602 -10.414 4.285 1 83.62 140 GLY A N 1
ATOM 1117 C CA . GLY A 1 140 ? 7.812 -9.672 3.963 1 83.62 140 GLY A CA 1
ATOM 1118 C C . GLY A 1 140 ? 8.922 -10.547 3.424 1 83.62 140 GLY A C 1
ATOM 1119 O O . GLY A 1 140 ? 9.883 -10.047 2.824 1 83.62 140 GLY A O 1
ATOM 1120 N N . ASP A 1 141 ? 8.766 -11.82 3.486 1 90 141 ASP A N 1
ATOM 1121 C CA . ASP A 1 141 ? 9.844 -12.742 3.105 1 90 141 ASP A CA 1
ATOM 1122 C C . ASP A 1 141 ? 9.461 -13.547 1.864 1 90 141 ASP A C 1
ATOM 1124 O O . ASP A 1 141 ? 10.148 -14.5 1.505 1 90 141 ASP A O 1
ATOM 1128 N N . ASP A 1 142 ? 8.375 -13.195 1.251 1 95.56 142 ASP A N 1
ATOM 1129 C CA . ASP A 1 142 ? 7.977 -13.953 0.067 1 95.56 142 ASP A CA 1
ATOM 1130 C C . ASP A 1 142 ? 8.93 -13.688 -1.1 1 95.56 142 ASP A C 1
ATOM 1132 O O . ASP A 1 142 ? 9.898 -12.938 -0.959 1 95.56 142 ASP A O 1
ATOM 1136 N N . PHE A 1 143 ? 8.719 -14.391 -2.27 1 98.12 143 PHE A N 1
ATOM 1137 C CA . PHE A 1 143 ? 9.625 -14.336 -3.408 1 98.12 143 PHE A CA 1
ATOM 1138 C C . PHE A 1 143 ? 8.977 -13.625 -4.586 1 98.12 143 PHE A C 1
ATOM 1140 O O . PHE A 1 143 ? 7.852 -13.945 -4.969 1 98.12 143 PHE A O 1
ATOM 1147 N N . THR A 1 144 ? 9.664 -12.695 -5.148 1 98.31 144 THR A N 1
ATOM 1148 C CA . THR A 1 144 ? 9.242 -12.016 -6.371 1 98.31 144 THR A CA 1
ATOM 1149 C C . THR A 1 144 ? 10.195 -12.344 -7.52 1 98.31 144 THR A C 1
ATOM 1151 O O . THR A 1 144 ? 11.406 -12.117 -7.41 1 98.31 144 THR A O 1
ATOM 1154 N N . GLY A 1 145 ? 9.672 -12.875 -8.586 1 98.5 145 GLY A N 1
ATOM 1155 C CA . GLY A 1 145 ? 10.547 -13.219 -9.695 1 98.5 145 GLY A CA 1
ATOM 1156 C C . GLY A 1 145 ? 9.828 -13.906 -10.836 1 98.5 145 GLY A C 1
ATOM 1157 O O . GLY A 1 145 ? 8.625 -13.703 -11.031 1 98.5 145 GLY A O 1
ATOM 1158 N N . VAL A 1 146 ? 10.602 -14.617 -11.695 1 98.62 146 VAL A N 1
ATOM 1159 C CA . VAL A 1 146 ? 10.07 -15.312 -12.867 1 98.62 146 VAL A CA 1
ATOM 1160 C C . VAL A 1 146 ? 10.375 -16.812 -12.75 1 98.62 146 VAL A C 1
ATOM 1162 O O . VAL A 1 146 ? 11.422 -17.203 -12.234 1 98.62 146 VAL A O 1
ATOM 1165 N N . ILE A 1 147 ? 9.43 -17.578 -13.25 1 98.75 147 ILE A N 1
ATOM 1166 C CA . ILE A 1 147 ? 9.617 -19.016 -13.258 1 98.75 147 ILE A CA 1
ATOM 1167 C C . ILE A 1 147 ? 10.594 -19.406 -14.367 1 98.75 147 ILE A C 1
ATOM 1169 O O . ILE A 1 147 ? 10.359 -19.094 -15.539 1 98.75 147 ILE A O 1
ATOM 1173 N N . SER A 1 148 ? 11.641 -20.078 -13.961 1 98.25 148 SER A N 1
ATOM 1174 C CA . SER A 1 148 ? 12.617 -20.531 -14.953 1 98.25 148 SER A CA 1
ATOM 1175 C C . SER A 1 148 ? 12.344 -21.953 -15.391 1 98.25 148 SER A C 1
ATOM 1177 O O . SER A 1 148 ? 12.703 -22.359 -16.5 1 98.25 148 SER A O 1
ATOM 1179 N N . ASP A 1 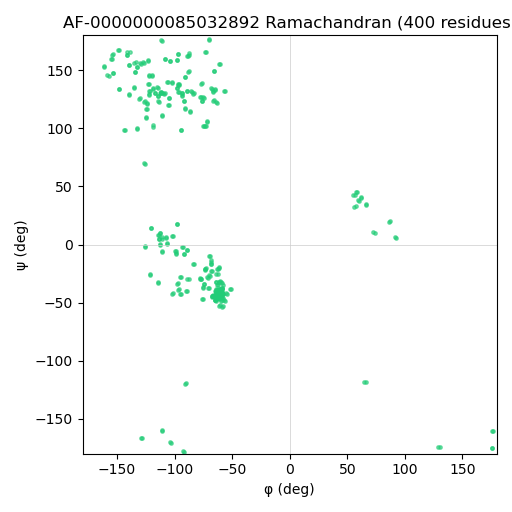149 ? 11.742 -22.734 -14.508 1 98.69 149 ASP A N 1
ATOM 1180 C CA . ASP A 1 149 ? 11.336 -24.125 -14.781 1 98.69 149 ASP A CA 1
ATOM 1181 C C . ASP A 1 149 ? 10.078 -24.484 -14 1 98.69 149 ASP A C 1
ATOM 1183 O O . ASP A 1 149 ? 9.977 -24.203 -12.805 1 98.69 149 ASP A O 1
ATOM 1187 N N . LEU A 1 150 ? 9.164 -25.109 -14.703 1 98.81 150 LEU A N 1
ATOM 1188 C CA . LEU A 1 150 ? 7.914 -25.531 -14.078 1 98.81 150 LEU A CA 1
ATOM 1189 C C . LEU A 1 150 ? 7.68 -27.016 -14.281 1 98.81 150 LEU A C 1
ATOM 1191 O O . LEU A 1 150 ? 7.359 -27.453 -15.391 1 98.81 150 LEU A O 1
ATOM 1195 N N . GLY A 1 151 ? 7.812 -27.766 -13.219 1 98.5 151 GLY A N 1
ATOM 1196 C CA . GLY A 1 151 ? 7.555 -29.203 -13.258 1 98.5 151 GLY A CA 1
ATOM 1197 C C . GLY A 1 151 ? 6.223 -29.578 -12.641 1 98.5 151 GLY A C 1
ATOM 1198 O O . GLY A 1 151 ? 5.414 -28.719 -12.305 1 98.5 151 GLY A O 1
ATOM 1199 N N . THR A 1 152 ? 6.016 -30.891 -12.469 1 97.38 152 THR A N 1
ATOM 1200 C CA . THR A 1 152 ? 4.777 -31.422 -11.898 1 97.38 152 THR A CA 1
ATOM 1201 C C . THR A 1 152 ? 4.762 -31.266 -10.383 1 97.38 152 THR A C 1
ATOM 1203 O O . THR A 1 152 ? 3.713 -31 -9.789 1 97.38 152 THR A O 1
ATOM 1206 N N . ILE A 1 153 ? 5.969 -31.281 -9.805 1 98.06 153 ILE A N 1
ATOM 1207 C CA . ILE A 1 153 ? 6.035 -31.328 -8.344 1 98.06 153 ILE A CA 1
ATOM 1208 C C . ILE A 1 153 ? 6.648 -30.047 -7.809 1 98.06 153 ILE A C 1
ATOM 1210 O O . ILE A 1 153 ? 6.355 -29.625 -6.684 1 98.06 153 ILE A O 1
ATOM 1214 N N . LYS A 1 154 ? 7.539 -29.5 -8.562 1 98.56 154 LYS A N 1
ATOM 1215 C CA . LYS A 1 154 ? 8.25 -28.312 -8.102 1 98.56 154 LYS A CA 1
ATOM 1216 C C . LYS A 1 154 ? 8.461 -27.328 -9.25 1 98.56 154 LYS A C 1
ATOM 1218 O O . LYS A 1 154 ? 8.281 -27.672 -10.414 1 98.56 154 LYS A O 1
ATOM 1223 N N . LEU A 1 155 ? 8.781 -26.094 -8.883 1 98.88 155 LEU A N 1
ATOM 1224 C CA . LEU A 1 155 ? 9.219 -25.062 -9.828 1 98.88 155 LEU A CA 1
ATOM 1225 C C . LEU A 1 155 ? 10.523 -24.438 -9.375 1 98.88 155 LEU A C 1
ATOM 1227 O O . LEU A 1 155 ? 10.922 -24.578 -8.211 1 98.88 155 LEU A O 1
ATOM 1231 N N . THR A 1 156 ? 11.25 -23.875 -10.305 1 98.88 156 THR A N 1
ATOM 1232 C CA . THR A 1 156 ? 12.43 -23.062 -10.023 1 98.88 156 THR A CA 1
ATOM 1233 C C . THR A 1 156 ? 12.156 -21.578 -10.32 1 98.88 156 THR A C 1
ATOM 1235 O O . THR A 1 156 ? 11.664 -21.25 -11.398 1 98.88 156 THR A O 1
ATOM 1238 N N . LEU A 1 157 ? 12.469 -20.75 -9.375 1 98.62 157 LEU A N 1
ATOM 1239 C CA . LEU A 1 157 ? 12.227 -19.328 -9.477 1 98.62 157 LEU A CA 1
ATOM 1240 C C . LEU A 1 157 ? 13.539 -18.547 -9.508 1 98.62 157 LEU A C 1
ATOM 1242 O O . LEU A 1 157 ? 14.438 -18.812 -8.711 1 98.62 157 LEU A O 1
ATOM 1246 N N . HIS A 1 158 ? 13.719 -17.703 -10.477 1 98.56 158 HIS A N 1
ATOM 1247 C CA . HIS A 1 158 ? 14.68 -16.609 -10.367 1 98.56 158 HIS A CA 1
ATOM 1248 C C . HIS A 1 158 ? 14.055 -15.391 -9.703 1 98.56 158 HIS A C 1
ATOM 1250 O O . HIS A 1 158 ? 13.086 -14.82 -10.219 1 98.56 158 HIS A O 1
ATOM 1256 N N . TYR A 1 159 ? 14.562 -15.086 -8.562 1 98.25 159 TYR A N 1
ATOM 1257 C CA . TYR A 1 159 ? 13.93 -14.031 -7.777 1 98.25 159 TYR A CA 1
ATOM 1258 C C . TYR A 1 159 ? 14.945 -13.008 -7.305 1 98.25 159 TYR A C 1
ATOM 1260 O O . TYR A 1 159 ? 16.141 -13.289 -7.266 1 98.25 159 TYR A O 1
ATOM 1268 N N . PHE A 1 160 ? 14.492 -11.781 -7.016 1 98.12 160 PHE A N 1
ATOM 1269 C CA . PHE A 1 160 ? 15.352 -10.719 -6.504 1 98.12 160 PHE A CA 1
ATOM 1270 C C . PHE A 1 160 ? 14.828 -10.195 -5.176 1 98.12 160 PHE A C 1
ATOM 1272 O O . PHE A 1 160 ? 13.695 -10.492 -4.785 1 98.12 160 PHE A O 1
ATOM 1279 N N . ASN A 1 161 ? 15.68 -9.594 -4.445 1 97 161 ASN A N 1
ATOM 1280 C CA . ASN A 1 161 ? 15.367 -8.852 -3.23 1 97 161 ASN A CA 1
ATOM 1281 C C . ASN A 1 161 ? 15.453 -7.344 -3.457 1 97 161 ASN A C 1
ATOM 1283 O O . ASN A 1 161 ? 16.5 -6.824 -3.818 1 97 161 ASN A O 1
ATOM 1287 N N . SER A 1 162 ? 14.328 -6.688 -3.234 1 95.88 162 SER A N 1
ATOM 1288 C CA . SER A 1 162 ? 14.234 -5.262 -3.512 1 95.88 162 SER A CA 1
ATOM 1289 C C . SER A 1 162 ? 15.227 -4.465 -2.662 1 95.88 162 SER A C 1
ATOM 1291 O O . SER A 1 162 ? 15.539 -3.316 -2.98 1 95.88 162 SER A O 1
ATOM 1293 N N . HIS A 1 163 ? 15.695 -5.07 -1.569 1 95.12 163 HIS A N 1
ATOM 1294 C CA . HIS A 1 163 ? 16.625 -4.383 -0.671 1 95.12 163 HIS A CA 1
ATOM 1295 C C . HIS A 1 163 ? 18.062 -4.793 -0.946 1 95.12 163 HIS A C 1
ATOM 1297 O O . HIS A 1 163 ? 18.984 -4.273 -0.32 1 95.12 163 HIS A O 1
ATOM 1303 N N . ASP A 1 164 ? 18.219 -5.746 -1.78 1 97.44 164 ASP A N 1
ATOM 1304 C CA . ASP A 1 164 ? 19.547 -6.223 -2.201 1 97.44 164 ASP A CA 1
ATOM 1305 C C . ASP A 1 164 ? 19.531 -6.621 -3.676 1 97.44 164 ASP A C 1
ATOM 1307 O O . ASP A 1 164 ? 19.203 -7.758 -4.016 1 97.44 164 ASP A O 1
ATOM 1311 N N . LEU A 1 165 ? 19.984 -5.746 -4.539 1 97.88 165 LEU A N 1
ATOM 1312 C CA . LEU A 1 165 ? 19.891 -5.949 -5.984 1 97.88 165 LEU A CA 1
ATOM 1313 C C . LEU A 1 165 ? 21.203 -6.492 -6.535 1 97.88 165 LEU A C 1
ATOM 1315 O O . LEU A 1 165 ? 21.453 -6.414 -7.738 1 97.88 165 LEU A O 1
ATOM 1319 N N . SER A 1 166 ? 22.016 -7.02 -5.652 1 97.25 166 SER A N 1
ATOM 1320 C CA . SER A 1 166 ? 23.359 -7.438 -6.07 1 97.25 166 SER A CA 1
ATOM 1321 C C . SER A 1 166 ? 23.297 -8.711 -6.906 1 97.25 166 SER A C 1
ATOM 1323 O O . SER A 1 166 ? 24.234 -9.023 -7.645 1 97.25 166 SER A O 1
ATOM 1325 N N . SER A 1 167 ? 22.188 -9.469 -6.773 1 96.69 167 SER A N 1
ATOM 1326 C CA . SER A 1 167 ? 22.125 -10.742 -7.484 1 96.69 167 SER A CA 1
ATOM 1327 C C . SER A 1 167 ? 20.688 -11.141 -7.77 1 96.69 167 SER A C 1
ATOM 1329 O O . SER A 1 167 ? 19.766 -10.727 -7.059 1 96.69 167 SER A O 1
ATOM 1331 N N . LEU A 1 168 ? 20.562 -11.781 -8.852 1 97.69 168 LEU A N 1
ATOM 1332 C CA . LEU A 1 168 ? 19.375 -12.578 -9.109 1 97.69 168 LEU A CA 1
ATOM 1333 C C . LEU A 1 168 ? 19.562 -14.008 -8.625 1 97.69 168 LEU A C 1
ATOM 1335 O O . LEU A 1 168 ? 20.375 -14.75 -9.156 1 97.69 168 LEU A O 1
ATOM 1339 N N . TRP A 1 169 ? 18.734 -14.43 -7.645 1 97.94 169 TRP A N 1
ATOM 1340 C CA . TRP A 1 169 ? 18.922 -15.727 -7 1 97.94 169 TRP A CA 1
ATOM 1341 C C . TRP A 1 169 ? 18.016 -16.781 -7.613 1 97.94 169 TRP A C 1
ATOM 1343 O O . TRP A 1 169 ? 17.094 -16.453 -8.367 1 97.94 169 TRP A O 1
ATOM 1353 N N . GLU A 1 170 ? 18.359 -17.953 -7.332 1 97.94 170 GLU A N 1
ATOM 1354 C CA . GLU A 1 170 ? 17.547 -19.094 -7.758 1 97.94 170 GLU A CA 1
ATOM 1355 C C . GLU A 1 170 ? 17.031 -19.891 -6.559 1 97.94 170 GLU A C 1
ATOM 1357 O O . GLU A 1 170 ? 17.766 -20.109 -5.594 1 97.94 170 GLU A O 1
ATOM 1362 N N . TYR A 1 171 ? 15.75 -20.25 -6.562 1 97.69 171 TYR A N 1
ATOM 1363 C CA . TYR A 1 171 ? 15.133 -21 -5.48 1 97.69 171 TYR A CA 1
ATOM 1364 C C . TYR A 1 171 ? 14.18 -22.062 -6.031 1 97.69 171 TYR A C 1
ATOM 1366 O O . TYR A 1 171 ? 13.344 -21.766 -6.891 1 97.69 171 TYR A O 1
ATOM 1374 N N . GLU A 1 172 ? 14.344 -23.297 -5.582 1 98.44 172 GLU A N 1
ATOM 1375 C CA . GLU A 1 172 ? 13.398 -24.359 -5.918 1 98.44 172 GLU A CA 1
ATOM 1376 C C . GLU A 1 172 ? 12.266 -24.422 -4.898 1 98.44 172 GLU A C 1
ATOM 1378 O O . GLU A 1 172 ? 12.508 -24.484 -3.693 1 98.44 172 GLU A O 1
ATOM 1383 N N . ILE A 1 173 ? 11.055 -24.484 -5.398 1 98.62 173 ILE A N 1
ATOM 1384 C CA . ILE A 1 173 ? 9.883 -24.484 -4.527 1 98.62 173 ILE A CA 1
ATOM 1385 C C . ILE A 1 173 ? 9 -25.688 -4.855 1 98.62 173 ILE A C 1
ATOM 1387 O O . ILE A 1 173 ? 8.578 -25.859 -6.004 1 98.62 173 ILE A O 1
ATOM 1391 N N . LEU A 1 174 ? 8.766 -26.5 -3.818 1 98.62 174 LEU A N 1
ATOM 1392 C CA . LEU A 1 174 ? 7.746 -27.531 -3.979 1 98.62 174 LEU A CA 1
ATOM 1393 C C . LEU A 1 174 ? 6.359 -26.906 -4.094 1 98.62 174 LEU A C 1
ATOM 1395 O O . LEU A 1 174 ? 6 -26.031 -3.299 1 98.62 174 LEU A O 1
ATOM 1399 N N . LEU A 1 175 ? 5.594 -27.406 -5.086 1 98.69 175 LEU A N 1
ATOM 1400 C CA . LEU A 1 175 ? 4.262 -26.844 -5.289 1 98.69 175 LEU A CA 1
ATOM 1401 C C . LEU A 1 175 ? 3.395 -27.047 -4.051 1 98.69 175 LEU A C 1
ATOM 1403 O O . LEU A 1 175 ? 2.562 -26.203 -3.725 1 98.69 175 LEU A O 1
ATOM 1407 N N . ALA A 1 176 ? 3.596 -28.125 -3.33 1 98.19 176 ALA A N 1
ATOM 1408 C CA . ALA A 1 176 ? 2.828 -28.453 -2.135 1 98.19 176 ALA A CA 1
ATOM 1409 C C . ALA A 1 176 ? 3.129 -27.484 -0.999 1 98.19 176 ALA A C 1
ATOM 1411 O O . ALA A 1 176 ? 2.398 -27.438 -0.006 1 98.19 176 ALA A O 1
ATOM 1412 N N . GLN A 1 177 ? 4.18 -26.688 -1.105 1 98 177 GLN A N 1
ATOM 1413 C CA . GLN A 1 177 ? 4.582 -25.781 -0.042 1 98 177 GLN A CA 1
ATOM 1414 C C . GLN A 1 177 ? 4.102 -24.359 -0.327 1 98 177 GLN A C 1
ATOM 1416 O O . GLN A 1 177 ? 4.254 -23.469 0.509 1 98 177 GLN A O 1
ATOM 1421 N N . ILE A 1 178 ? 3.518 -24.141 -1.497 1 98.62 178 ILE A N 1
ATOM 1422 C CA . ILE A 1 178 ? 3.061 -22.812 -1.87 1 98.62 178 ILE A CA 1
ATOM 1423 C C . ILE A 1 178 ? 1.784 -22.469 -1.105 1 98.62 178 ILE A C 1
ATOM 1425 O O . ILE A 1 178 ? 0.796 -23.203 -1.177 1 98.62 178 ILE A O 1
ATOM 1429 N N . ASP A 1 179 ? 1.853 -21.344 -0.453 1 98 179 ASP A N 1
ATOM 1430 C CA . ASP A 1 179 ? 0.708 -20.859 0.314 1 98 179 ASP A CA 1
ATOM 1431 C C . ASP A 1 179 ? -0.113 -19.859 -0.496 1 98 179 ASP A C 1
ATOM 1433 O O . ASP A 1 179 ? -1.339 -19.812 -0.38 1 98 179 ASP A O 1
ATOM 1437 N N . TYR A 1 180 ? 0.567 -19.047 -1.24 1 98.5 180 TYR A N 1
ATOM 1438 C CA . TYR A 1 180 ? -0.157 -18.141 -2.115 1 98.5 180 TYR A CA 1
ATOM 1439 C C . TYR A 1 180 ? 0.705 -17.719 -3.301 1 98.5 180 TYR A C 1
ATOM 1441 O O . TYR A 1 180 ? 1.932 -17.844 -3.258 1 98.5 180 TYR A O 1
ATOM 1449 N N . VAL A 1 181 ? 0.076 -17.266 -4.324 1 98.75 181 VAL A N 1
ATOM 1450 C CA . VAL A 1 181 ? 0.675 -16.688 -5.523 1 98.75 181 VAL A CA 1
ATOM 1451 C C . VAL A 1 181 ? -0.073 -15.422 -5.922 1 98.75 181 VAL A C 1
ATOM 1453 O O . VAL A 1 181 ? -1.305 -15.375 -5.871 1 98.75 181 VAL A O 1
ATOM 1456 N N . ARG A 1 182 ? 0.664 -14.359 -6.262 1 98.56 182 ARG A N 1
ATOM 1457 C CA . ARG A 1 182 ? 0.107 -13.125 -6.812 1 98.56 182 ARG A CA 1
ATOM 1458 C C . ARG A 1 182 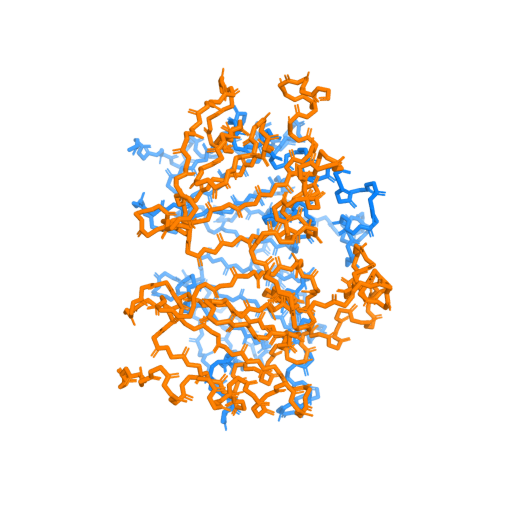? 0.627 -12.875 -8.227 1 98.56 182 ARG A C 1
ATOM 1460 O O . ARG A 1 182 ? 1.832 -12.953 -8.469 1 98.56 182 ARG A O 1
ATOM 1467 N N . VAL A 1 183 ? -0.293 -12.609 -9.109 1 98.56 183 VAL A N 1
ATOM 1468 C CA . VAL A 1 183 ? 0.085 -12.43 -10.508 1 98.56 183 VAL A CA 1
ATOM 1469 C C . VAL A 1 183 ? -0.704 -11.266 -11.109 1 98.56 183 VAL A C 1
ATOM 1471 O O . VAL A 1 183 ? -1.737 -10.859 -10.57 1 98.56 183 VAL A O 1
ATOM 1474 N N . ARG A 1 184 ? -0.166 -10.656 -12.125 1 98 184 ARG A N 1
ATOM 1475 C CA . ARG A 1 184 ? -0.817 -9.734 -13.047 1 98 184 ARG A CA 1
ATOM 1476 C C . ARG A 1 184 ? -1.329 -8.492 -12.32 1 98 184 ARG A C 1
ATOM 1478 O O . ARG A 1 184 ? -2.432 -8.016 -12.594 1 98 184 ARG A O 1
ATOM 1485 N N . GLY A 1 185 ? -0.618 -7.969 -11.438 1 97.38 185 GLY A N 1
ATOM 1486 C CA . GLY A 1 185 ? -0.9 -6.727 -10.742 1 97.38 185 GLY A CA 1
ATOM 1487 C C . GLY A 1 185 ? 0.27 -5.758 -10.742 1 97.38 185 GLY A C 1
ATOM 1488 O O . GLY A 1 185 ? 1.209 -5.918 -11.523 1 97.38 185 GLY A O 1
ATOM 1489 N N . THR A 1 186 ? 0.169 -4.766 -9.914 1 97 186 THR A N 1
ATOM 1490 C CA . THR A 1 186 ? 1.185 -3.719 -9.852 1 97 186 THR A CA 1
ATOM 1491 C C . THR A 1 186 ? 2.531 -4.297 -9.422 1 97 186 THR A C 1
ATOM 1493 O O . THR A 1 186 ? 3.568 -3.951 -9.992 1 97 186 THR A O 1
ATOM 1496 N N . GLN A 1 187 ? 2.473 -5.184 -8.445 1 95.75 187 GLN A N 1
ATOM 1497 C CA . GLN A 1 187 ? 3.715 -5.781 -7.965 1 95.75 187 GLN A CA 1
ATOM 1498 C C . GLN A 1 187 ? 4.438 -6.516 -9.086 1 95.75 187 GLN A C 1
ATOM 1500 O O . GLN A 1 187 ? 5.664 -6.43 -9.203 1 95.75 187 GLN A O 1
ATOM 1505 N N . THR A 1 188 ? 3.744 -7.203 -9.906 1 96.62 188 THR A N 1
ATOM 1506 C CA . THR A 1 188 ? 4.352 -7.973 -10.984 1 96.62 188 THR A CA 1
ATOM 1507 C C . THR A 1 188 ? 4.816 -7.055 -12.109 1 96.62 188 THR A C 1
ATOM 1509 O O . THR A 1 188 ? 5.855 -7.297 -12.727 1 96.62 188 THR A O 1
ATOM 1512 N N . ALA A 1 189 ? 4.047 -6.004 -12.383 1 97.19 189 ALA A N 1
ATOM 1513 C CA . ALA A 1 189 ? 4.457 -5.035 -13.398 1 97.19 189 ALA A CA 1
ATOM 1514 C C . ALA A 1 189 ? 5.758 -4.344 -13 1 97.19 189 ALA A C 1
ATOM 1516 O O . ALA A 1 189 ? 6.656 -4.176 -13.828 1 97.19 189 ALA A O 1
ATOM 1517 N N . THR A 1 190 ? 5.875 -3.988 -11.75 1 98 190 THR A N 1
ATOM 1518 C CA . THR A 1 190 ? 7.074 -3.305 -11.281 1 98 190 THR A CA 1
ATOM 1519 C C . THR A 1 190 ? 8.242 -4.281 -11.172 1 98 190 THR A C 1
ATOM 1521 O O . THR A 1 190 ? 9.391 -3.912 -11.422 1 98 190 THR A O 1
ATOM 1524 N N . ALA A 1 191 ? 7.93 -5.5 -10.812 1 98.12 191 ALA A N 1
ATOM 1525 C CA . ALA A 1 191 ? 8.977 -6.523 -10.789 1 98.12 191 ALA A CA 1
ATOM 1526 C C . ALA A 1 191 ? 9.578 -6.723 -12.172 1 98.12 191 ALA A C 1
ATOM 1528 O O . ALA A 1 191 ? 10.789 -6.914 -12.305 1 98.12 191 ALA A O 1
ATOM 1529 N N . ARG A 1 192 ? 8.781 -6.711 -13.203 1 98 192 ARG A N 1
ATOM 1530 C CA . ARG A 1 192 ? 9.281 -6.852 -14.57 1 98 192 ARG A CA 1
ATOM 1531 C C . ARG A 1 192 ? 10.289 -5.762 -14.898 1 98 192 ARG A C 1
ATOM 1533 O O . ARG A 1 192 ? 11.336 -6.035 -15.484 1 98 192 ARG A O 1
ATOM 1540 N N . LYS A 1 193 ? 9.984 -4.562 -14.5 1 98.25 193 LYS A N 1
ATOM 1541 C CA . LYS A 1 193 ? 10.891 -3.443 -14.75 1 98.25 193 LYS A CA 1
ATOM 1542 C C . LYS A 1 193 ? 12.234 -3.662 -14.07 1 98.25 193 LYS A C 1
ATOM 1544 O O . LYS A 1 193 ? 13.289 -3.4 -14.664 1 98.25 193 LYS A O 1
ATOM 1549 N N . VAL A 1 194 ? 12.211 -4.141 -12.828 1 98.25 194 VAL A N 1
ATOM 1550 C CA . VAL A 1 194 ? 13.438 -4.402 -12.086 1 98.25 194 VAL A CA 1
ATOM 1551 C C . VAL A 1 194 ? 14.227 -5.52 -12.766 1 98.25 194 VAL A C 1
ATOM 1553 O O . VAL A 1 194 ? 15.43 -5.383 -13 1 98.25 194 VAL A O 1
ATOM 1556 N N . LEU A 1 195 ? 13.539 -6.578 -13.086 1 98.38 195 LEU A N 1
ATOM 1557 C CA . LEU A 1 195 ? 14.188 -7.719 -13.727 1 98.38 195 LEU A CA 1
ATOM 1558 C C . LEU A 1 195 ? 14.844 -7.309 -15.039 1 98.38 195 LEU A C 1
ATOM 1560 O O . LEU A 1 195 ? 15.953 -7.742 -15.344 1 98.38 195 LEU A O 1
ATOM 1564 N N . ASP A 1 196 ? 14.219 -6.426 -15.781 1 97.62 196 ASP A N 1
ATOM 1565 C CA . ASP A 1 196 ? 14.719 -5.992 -17.078 1 97.62 196 ASP A CA 1
ATOM 1566 C C . ASP A 1 196 ? 15.891 -5.027 -16.922 1 97.62 196 ASP A C 1
ATOM 1568 O O . ASP A 1 196 ? 16.938 -5.207 -17.547 1 97.62 196 ASP A O 1
ATOM 1572 N N . GLN A 1 197 ? 15.75 -4.055 -16.062 1 97.38 197 GLN A N 1
ATOM 1573 C CA . GLN A 1 197 ? 16.688 -2.936 -16.047 1 97.38 197 GLN A CA 1
ATOM 1574 C C . GLN A 1 197 ? 17.891 -3.232 -15.156 1 97.38 197 GLN A C 1
ATOM 1576 O O . GLN A 1 197 ? 18.984 -2.721 -15.398 1 97.38 197 GLN A O 1
ATOM 1581 N N . VAL A 1 198 ? 17.672 -4.043 -14.141 1 97.69 198 VAL A N 1
ATOM 1582 C CA . VAL A 1 198 ? 18.766 -4.316 -13.211 1 97.69 198 VAL A CA 1
ATOM 1583 C C . VAL A 1 198 ? 19.469 -5.613 -13.617 1 97.69 198 VAL A C 1
ATOM 1585 O O . VAL A 1 198 ? 20.688 -5.664 -13.664 1 97.69 198 VAL A O 1
ATOM 1588 N N . PHE A 1 199 ? 18.688 -6.613 -13.969 1 96.75 199 PHE A N 1
ATOM 1589 C CA . PHE A 1 199 ? 19.281 -7.941 -14.125 1 96.75 199 PHE A CA 1
ATOM 1590 C C . PHE A 1 199 ? 19.297 -8.359 -15.586 1 96.75 199 PHE A C 1
ATOM 1592 O O . PHE A 1 199 ? 19.781 -9.438 -15.93 1 96.75 199 PHE A O 1
ATOM 1599 N N . HIS A 1 200 ? 18.734 -7.613 -16.453 1 92.75 200 HIS A N 1
ATOM 1600 C CA . HIS A 1 200 ? 18.719 -7.836 -17.891 1 92.75 200 HIS A CA 1
ATOM 1601 C C . HIS A 1 200 ? 18.141 -9.211 -18.234 1 92.75 200 HIS A C 1
ATOM 1603 O O . HIS A 1 200 ? 18.703 -9.93 -19.062 1 92.75 200 HIS A O 1
ATOM 1609 N N . GLN A 1 201 ? 17.266 -9.477 -17.359 1 80.25 201 GLN A N 1
ATOM 1610 C CA . GLN A 1 201 ? 16.562 -10.734 -17.609 1 80.25 201 GLN A CA 1
ATOM 1611 C C . GLN A 1 201 ? 15.609 -10.609 -18.797 1 80.25 201 GLN A C 1
ATOM 1613 O O . GLN A 1 201 ? 14.758 -9.727 -18.828 1 80.25 201 GLN A O 1
ATOM 1618 N N . GLU A 1 202 ? 15.953 -11.211 -20.031 1 65.56 202 GLU A N 1
ATOM 1619 C CA . GLU A 1 202 ? 15.133 -11.195 -21.25 1 65.56 202 GLU A CA 1
ATOM 1620 C C . GLU A 1 202 ? 13.977 -12.188 -21.141 1 65.56 202 GLU A C 1
ATOM 1622 O O . GLU A 1 202 ? 14.086 -13.211 -20.453 1 65.56 202 GLU A O 1
ATOM 1627 N N . MET B 1 1 ? 21.625 -0.482 13.508 1 54.81 1 MET B N 1
ATOM 1628 C CA . MET B 1 1 ? 21.984 0.605 12.594 1 54.81 1 MET B CA 1
ATOM 1629 C C . MET B 1 1 ? 22.188 1.906 13.367 1 54.81 1 MET B C 1
ATOM 1631 O O . MET B 1 1 ? 21.5 2.168 14.352 1 54.81 1 MET B O 1
ATOM 1635 N N . GLU B 1 2 ? 23.297 2.549 13.188 1 67.69 2 GLU B N 1
ATOM 1636 C CA . GLU B 1 2 ? 23.734 3.676 14.008 1 67.69 2 GLU B CA 1
ATOM 1637 C C . GLU B 1 2 ? 22.781 4.863 13.859 1 67.69 2 GLU B C 1
ATOM 1639 O O . GLU B 1 2 ? 22.359 5.188 12.75 1 67.69 2 GLU B O 1
ATOM 1644 N N . LEU B 1 3 ? 22.188 5.367 14.938 1 85.69 3 LEU B N 1
ATOM 1645 C CA . LEU B 1 3 ? 21.391 6.586 15.016 1 85.69 3 LEU B CA 1
ATOM 1646 C C . LEU B 1 3 ? 22.203 7.793 14.539 1 85.69 3 LEU B C 1
ATOM 1648 O O . LEU B 1 3 ? 23.406 7.891 14.82 1 85.69 3 LEU B O 1
ATOM 1652 N N . MET B 1 4 ? 21.594 8.578 13.688 1 93.25 4 MET B N 1
ATOM 1653 C CA . MET B 1 4 ? 22.219 9.805 13.195 1 93.25 4 MET B CA 1
ATOM 1654 C C . MET B 1 4 ? 21.922 10.977 14.125 1 93.25 4 MET B C 1
ATOM 1656 O O . MET B 1 4 ? 20.859 11.023 14.75 1 93.25 4 MET B O 1
ATOM 1660 N N . THR B 1 5 ? 22.875 11.867 14.156 1 95.88 5 THR B N 1
ATOM 1661 C CA . THR B 1 5 ? 22.609 13.125 14.844 1 95.88 5 THR B CA 1
ATOM 1662 C C . THR B 1 5 ? 21.672 14 14.016 1 95.88 5 THR B C 1
ATOM 1664 O O . THR B 1 5 ? 21.516 13.781 12.812 1 95.88 5 THR B O 1
ATOM 1667 N N . GLN B 1 6 ? 21.125 15.031 14.664 1 95.5 6 GLN B N 1
ATOM 1668 C CA . GLN B 1 6 ? 20.25 15.969 13.945 1 95.5 6 GLN B CA 1
ATOM 1669 C C . GLN B 1 6 ? 21.016 16.688 12.844 1 95.5 6 GLN B C 1
ATOM 1671 O O . GLN B 1 6 ? 20.469 16.953 11.773 1 95.5 6 GLN B O 1
ATOM 1676 N N . GLU B 1 7 ? 22.234 16.938 13.125 1 96.62 7 GLU B N 1
ATOM 1677 C CA . GLU B 1 7 ? 23.062 17.609 12.133 1 96.62 7 GLU B CA 1
ATOM 1678 C C . GLU B 1 7 ? 23.297 16.734 10.914 1 96.62 7 GLU B C 1
ATOM 1680 O O . GLU B 1 7 ? 23.234 17.203 9.773 1 96.62 7 GLU B O 1
ATOM 1685 N N . GLN B 1 8 ? 23.578 15.539 11.156 1 97.06 8 GLN B N 1
ATOM 1686 C CA . GLN B 1 8 ? 23.781 14.586 10.07 1 97.06 8 GLN B CA 1
ATOM 1687 C C . GLN B 1 8 ? 22.516 14.406 9.25 1 97.06 8 GLN B C 1
ATOM 1689 O O . GLN B 1 8 ? 22.578 14.336 8.016 1 97.06 8 GLN B O 1
ATOM 1694 N N . ILE B 1 9 ? 21.406 14.383 9.891 1 97.88 9 ILE B N 1
ATOM 1695 C CA . ILE B 1 9 ? 20.109 14.219 9.242 1 97.88 9 ILE B CA 1
ATOM 1696 C C . ILE B 1 9 ? 19.828 15.414 8.336 1 97.88 9 ILE B C 1
ATOM 1698 O O . ILE B 1 9 ? 19.516 15.242 7.156 1 97.88 9 ILE B O 1
ATOM 1702 N N . ARG B 1 10 ? 20.031 16.562 8.844 1 97.94 10 ARG B N 1
ATOM 1703 C CA . ARG B 1 10 ? 19.781 17.766 8.07 1 97.94 10 ARG B CA 1
ATOM 1704 C C . ARG B 1 10 ? 20.703 17.859 6.859 1 97.94 10 ARG B C 1
ATOM 1706 O O . ARG B 1 10 ? 20.281 18.266 5.777 1 97.94 10 ARG B O 1
ATOM 1713 N N . ALA B 1 11 ? 21.891 17.5 7.09 1 97.56 11 ALA B N 1
ATOM 1714 C CA . ALA B 1 11 ? 22.859 17.547 6 1 97.56 11 ALA B CA 1
ATOM 1715 C C . ALA B 1 11 ? 22.453 16.578 4.875 1 97.56 11 ALA B C 1
ATOM 1717 O O . ALA B 1 11 ? 22.516 16.938 3.697 1 97.56 11 ALA B O 1
ATOM 1718 N N . GLN B 1 12 ? 22.094 15.414 5.258 1 97.56 12 GLN B N 1
ATOM 1719 C CA . GLN B 1 12 ? 21.703 14.422 4.262 1 97.56 12 GLN B CA 1
ATOM 1720 C C . GLN B 1 12 ? 20.453 14.859 3.518 1 97.56 12 GLN B C 1
ATOM 1722 O O . GLN B 1 12 ? 20.344 14.672 2.305 1 97.56 12 GLN B O 1
ATOM 1727 N N . LEU B 1 13 ? 19.484 15.422 4.203 1 98.44 13 LEU B N 1
ATOM 1728 C CA . LEU B 1 13 ? 18.281 15.93 3.576 1 98.44 13 LEU B CA 1
ATOM 1729 C C . LEU B 1 13 ? 18.609 17.047 2.586 1 98.44 13 LEU B C 1
ATOM 1731 O O . LEU B 1 13 ? 18.031 17.094 1.495 1 98.44 13 LEU B O 1
ATOM 1735 N N . ALA B 1 14 ? 19.5 17.875 2.986 1 97.5 14 ALA B N 1
ATOM 1736 C CA . ALA B 1 14 ? 19.906 18.984 2.121 1 97.5 14 ALA B CA 1
ATOM 1737 C C . ALA B 1 14 ? 20.547 18.469 0.838 1 97.5 14 ALA B C 1
ATOM 1739 O O . ALA B 1 14 ? 20.266 18.969 -0.252 1 97.5 14 ALA B O 1
ATOM 1740 N N . VAL B 1 15 ? 21.375 17.547 0.935 1 97.62 15 VAL B N 1
ATOM 1741 C CA . VAL B 1 15 ? 22.047 16.953 -0.219 1 97.62 15 VAL B CA 1
ATOM 1742 C C . VAL B 1 15 ? 21.016 16.328 -1.16 1 97.62 15 VAL B C 1
ATOM 1744 O O . VAL B 1 15 ? 21.062 16.547 -2.373 1 97.62 15 VAL B O 1
ATOM 1747 N N . SER B 1 16 ? 20.094 15.594 -0.593 1 97.5 16 SER B N 1
ATOM 1748 C CA . SER B 1 16 ? 19.078 14.93 -1.396 1 97.5 16 SER B CA 1
ATOM 1749 C C . SER B 1 16 ? 18.188 15.953 -2.102 1 97.5 16 SER B C 1
ATOM 1751 O O . SER B 1 16 ? 17.766 15.734 -3.242 1 97.5 16 SER B O 1
ATOM 1753 N N . LYS B 1 17 ? 17.859 16.969 -1.393 1 97.5 17 LYS B N 1
ATOM 1754 C CA . LYS B 1 17 ? 17.062 18.031 -2.01 1 97.5 17 LYS B CA 1
ATOM 1755 C C . LYS B 1 17 ? 17.781 18.625 -3.215 1 97.5 17 LYS B C 1
ATOM 1757 O O . LYS B 1 17 ? 17.188 18.797 -4.281 1 97.5 17 LYS B O 1
ATOM 1762 N N . GLN B 1 18 ? 18.984 18.938 -3.057 1 97 18 GLN B N 1
ATOM 1763 C CA . GLN B 1 18 ? 19.797 19.547 -4.113 1 97 18 GLN B CA 1
ATOM 1764 C C . GLN B 1 18 ? 19.906 18.625 -5.32 1 97 18 GLN B C 1
ATOM 1766 O O . GLN B 1 18 ? 19.828 19.078 -6.465 1 97 18 GLN B O 1
ATOM 1771 N N . GLN B 1 19 ? 20.031 17.375 -5.082 1 96.75 19 GLN B N 1
ATOM 1772 C CA . GLN B 1 19 ? 20.219 16.391 -6.148 1 96.75 19 GLN B CA 1
ATOM 1773 C C . GLN B 1 19 ? 18.891 15.984 -6.766 1 96.75 19 GLN B C 1
ATOM 1775 O O . GLN B 1 19 ? 18.859 15.383 -7.844 1 96.75 19 GLN B O 1
ATOM 1780 N N . GLY B 1 20 ? 17.828 16.25 -6.102 1 96.44 20 GLY B N 1
ATOM 1781 C CA . GLY B 1 20 ? 16.547 15.773 -6.57 1 96.44 20 GLY B CA 1
ATOM 1782 C C . GLY B 1 20 ? 16.406 14.266 -6.531 1 96.44 20 GLY B C 1
ATOM 1783 O O . GLY B 1 20 ? 15.805 13.664 -7.422 1 96.44 20 GLY B O 1
ATOM 1784 N N . SER B 1 21 ? 17.047 13.672 -5.512 1 97 21 SER B N 1
ATOM 1785 C CA . SER B 1 21 ? 17.031 12.211 -5.418 1 97 21 SER B CA 1
ATOM 1786 C C . SER B 1 21 ? 16.078 11.734 -4.336 1 97 21 SER B C 1
ATOM 1788 O O . SER B 1 21 ? 15.75 12.477 -3.406 1 97 21 SER B O 1
ATOM 1790 N N . LEU B 1 22 ? 15.656 10.5 -4.477 1 98.5 22 LEU B N 1
ATOM 1791 C CA . LEU B 1 22 ? 14.812 9.859 -3.473 1 98.5 22 LEU B CA 1
ATOM 1792 C C . LEU B 1 22 ? 15.578 9.672 -2.166 1 98.5 22 LEU B C 1
ATOM 1794 O O . LEU B 1 22 ? 16.781 9.422 -2.178 1 98.5 22 LEU B O 1
ATOM 1798 N N . VAL B 1 23 ? 14.844 9.719 -1.053 1 98.44 23 VAL B N 1
ATOM 1799 C CA . VAL B 1 23 ? 15.414 9.438 0.261 1 98.44 23 VAL B CA 1
ATOM 1800 C C . VAL B 1 23 ? 14.484 8.508 1.039 1 98.44 23 VAL B C 1
ATOM 1802 O O . VAL B 1 23 ? 13.266 8.516 0.835 1 98.44 23 VAL B O 1
ATOM 1805 N N . GLU B 1 24 ? 15.078 7.656 1.893 1 97.62 24 GLU B N 1
ATOM 1806 C CA . GLU B 1 24 ? 14.383 6.957 2.973 1 97.62 24 GLU B CA 1
ATOM 1807 C C . GLU B 1 24 ? 14.453 7.75 4.273 1 97.62 24 GLU B C 1
ATOM 1809 O O . GLU B 1 24 ? 15.531 8.133 4.719 1 97.62 24 GLU B O 1
ATOM 1814 N N . VAL B 1 25 ? 13.32 8.055 4.832 1 97.44 25 VAL B N 1
ATOM 1815 C CA . VAL B 1 25 ? 13.266 8.734 6.121 1 97.44 25 VAL B CA 1
ATOM 1816 C C . VAL B 1 25 ? 12.719 7.785 7.184 1 97.44 25 VAL B C 1
ATOM 1818 O O . VAL B 1 25 ? 11.531 7.445 7.172 1 97.44 25 VAL B O 1
ATOM 1821 N N . HIS B 1 26 ? 13.578 7.398 8.094 1 95.94 26 HIS B N 1
ATOM 1822 C CA . HIS B 1 26 ? 13.242 6.449 9.148 1 95.94 26 HIS B CA 1
ATOM 1823 C C . HIS B 1 26 ? 12.805 7.172 10.422 1 95.94 26 HIS B C 1
ATOM 1825 O O . HIS B 1 26 ? 13.648 7.613 11.203 1 95.94 26 HIS B O 1
ATOM 1831 N N . ASP B 1 27 ? 11.477 7.273 10.602 1 92.25 27 ASP B N 1
ATOM 1832 C CA . ASP B 1 27 ? 10.945 8.07 11.703 1 92.25 27 ASP B CA 1
ATOM 1833 C C . ASP B 1 27 ? 9.992 7.238 12.57 1 92.25 27 ASP B C 1
ATOM 1835 O O . ASP B 1 27 ? 9.367 7.766 13.492 1 92.25 27 ASP B O 1
ATOM 1839 N N . PHE B 1 28 ? 9.727 6.039 12.281 1 87.81 28 PHE B N 1
ATOM 1840 C CA . PHE B 1 28 ? 8.844 5.203 13.086 1 87.81 28 PHE B CA 1
ATOM 1841 C C . PHE B 1 28 ? 9.625 4.445 14.148 1 87.81 28 PHE B C 1
ATOM 1843 O O . PHE B 1 28 ? 10.367 5.043 14.93 1 87.81 28 PHE B O 1
ATOM 1850 N N . ASP B 1 29 ? 9.602 3.145 14.133 1 76 29 ASP B N 1
ATOM 1851 C CA . ASP B 1 29 ? 10.359 2.373 15.117 1 76 29 ASP B CA 1
ATOM 1852 C C . ASP B 1 29 ? 11.812 2.188 14.672 1 76 29 ASP B C 1
ATOM 1854 O O . ASP B 1 29 ? 12.07 1.917 13.5 1 76 29 ASP B O 1
ATOM 1858 N N . GLU B 1 30 ? 12.578 2.49 15.656 1 67.88 30 GLU B N 1
ATOM 1859 C CA . GLU B 1 30 ? 14.008 2.33 15.391 1 67.88 30 GLU B CA 1
ATOM 1860 C C . GLU B 1 30 ? 14.312 0.943 14.828 1 67.88 30 GLU B C 1
ATOM 1862 O O . GLU B 1 30 ? 15.172 0.792 13.961 1 67.88 30 GLU B O 1
ATOM 1867 N N . ALA B 1 31 ? 13.609 0.035 15.383 1 60.12 31 ALA B N 1
ATOM 1868 C CA . ALA B 1 31 ? 13.859 -1.352 15 1 60.12 31 ALA B CA 1
ATOM 1869 C C . ALA B 1 31 ? 12.992 -1.753 13.805 1 60.12 31 ALA B C 1
ATOM 1871 O O . ALA B 1 31 ? 13.141 -2.846 13.258 1 60.12 31 ALA B O 1
ATOM 1872 N N . GLY B 1 32 ? 12.234 -0.827 13.531 1 65.19 32 GLY B N 1
ATOM 1873 C CA . GLY B 1 32 ? 11.234 -1.236 12.562 1 65.19 32 GLY B CA 1
ATOM 1874 C C . GLY B 1 32 ? 11.688 -1.074 11.125 1 65.19 32 GLY B C 1
ATOM 1875 O O . GLY B 1 32 ? 12.734 -0.478 10.867 1 65.19 32 GLY B O 1
ATOM 1876 N N . GLU B 1 33 ? 10.961 -1.715 10.227 1 72.19 33 GLU B N 1
ATOM 1877 C CA . GLU B 1 33 ? 11.297 -1.738 8.805 1 72.19 33 GLU B CA 1
ATOM 1878 C C . GLU B 1 33 ? 10.414 -0.78 8.016 1 72.19 33 GLU B C 1
ATOM 1880 O O . GLU B 1 33 ? 10.523 -0.695 6.789 1 72.19 33 GLU B O 1
ATOM 1885 N N . THR B 1 34 ? 9.641 -0.011 8.773 1 85.25 34 THR B N 1
ATOM 1886 C CA . THR B 1 34 ? 8.766 0.913 8.07 1 85.25 34 THR B CA 1
ATOM 1887 C C . THR B 1 34 ? 9.375 2.309 8.016 1 85.25 34 THR B C 1
ATOM 1889 O O . THR B 1 34 ? 9.938 2.783 9 1 85.25 34 THR B O 1
ATOM 1892 N N . PHE B 1 35 ? 9.344 2.943 6.91 1 94.19 35 PHE B N 1
ATOM 1893 C CA . PHE B 1 35 ? 9.898 4.277 6.711 1 94.19 35 PHE B CA 1
ATOM 1894 C C . PHE B 1 35 ? 9.195 4.984 5.559 1 94.19 35 PHE B C 1
ATOM 1896 O O . PHE B 1 35 ? 8.461 4.355 4.789 1 94.19 35 PHE B O 1
ATOM 1903 N N . ASP B 1 36 ? 9.367 6.262 5.516 1 96.56 36 ASP B N 1
ATOM 1904 C CA . ASP B 1 36 ? 8.836 7.07 4.422 1 96.56 36 ASP B CA 1
ATOM 1905 C C . ASP B 1 36 ? 9.852 7.203 3.291 1 96.56 36 ASP B C 1
ATOM 1907 O O . ASP B 1 36 ? 11.055 7.254 3.537 1 96.56 36 ASP B O 1
ATOM 1911 N N . VAL B 1 37 ? 9.328 7.223 2.104 1 98.12 37 VAL B N 1
ATOM 1912 C CA . VAL B 1 37 ? 10.141 7.457 0.913 1 98.12 37 VAL B CA 1
ATOM 1913 C C . VAL B 1 37 ? 9.594 8.664 0.149 1 98.12 37 VAL B C 1
ATOM 1915 O O . VAL B 1 37 ? 8.383 8.812 -0.005 1 98.12 37 VAL B O 1
ATOM 1918 N N . GLY B 1 38 ? 10.469 9.5 -0.322 1 98.69 38 GLY B N 1
ATOM 1919 C CA . GLY B 1 38 ? 10.008 10.602 -1.14 1 98.69 38 GLY B CA 1
ATOM 1920 C C . GLY B 1 38 ? 11.117 11.555 -1.546 1 98.69 38 GLY B C 1
ATOM 1921 O O . GLY B 1 38 ? 12.297 11.25 -1.361 1 98.69 38 GLY B O 1
ATOM 1922 N N . PHE B 1 39 ? 10.734 12.633 -2.209 1 98.56 39 PHE B N 1
ATOM 1923 C CA . PHE B 1 39 ? 11.617 13.734 -2.555 1 98.56 39 PHE B CA 1
ATOM 1924 C C . PHE B 1 39 ? 11.492 14.867 -1.538 1 98.56 39 PHE B C 1
ATOM 1926 O O . PHE B 1 39 ? 10.383 15.227 -1.138 1 98.56 39 PHE B O 1
ATOM 1933 N N . VAL B 1 40 ? 12.656 15.383 -1.204 1 98.62 40 VAL B N 1
ATOM 1934 C CA . VAL B 1 40 ? 12.641 16.484 -0.249 1 98.62 40 VAL B CA 1
ATOM 1935 C C . VAL B 1 40 ? 12.219 17.766 -0.951 1 98.62 40 VAL B C 1
ATOM 1937 O O . VAL B 1 40 ? 12.82 18.172 -1.95 1 98.62 40 VAL B O 1
ATOM 1940 N N . LEU B 1 41 ? 11.195 18.422 -0.364 1 98.44 41 LEU B N 1
ATOM 1941 C CA . LEU B 1 41 ? 10.711 19.672 -0.933 1 98.44 41 LEU B CA 1
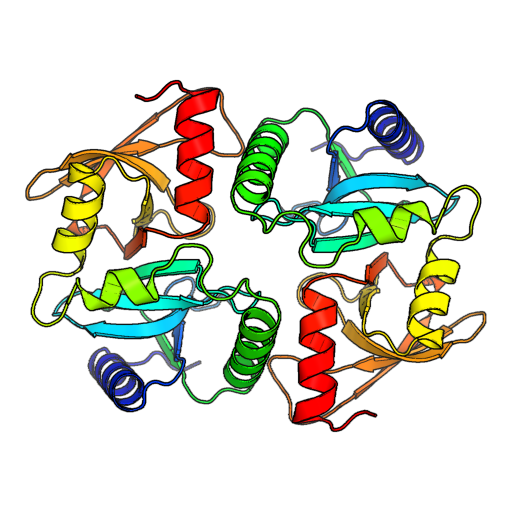ATOM 1942 C C . LEU B 1 41 ? 11.234 20.859 -0.147 1 98.44 41 LEU B C 1
ATOM 1944 O O . LEU B 1 41 ? 11.617 21.875 -0.735 1 98.44 41 LEU B O 1
ATOM 1948 N N . ALA B 1 42 ? 11.234 20.766 1.159 1 98.38 42 ALA B N 1
ATOM 1949 C CA . ALA B 1 42 ? 11.641 21.844 2.045 1 98.38 42 ALA B CA 1
ATOM 1950 C C . ALA B 1 42 ? 11.977 21.328 3.439 1 98.38 42 ALA B C 1
ATOM 1952 O O . ALA B 1 42 ? 11.508 20.25 3.834 1 98.38 42 ALA B O 1
ATOM 1953 N N . VAL B 1 43 ? 12.844 22.047 4.105 1 98.31 43 VAL B N 1
ATOM 1954 C CA . VAL B 1 43 ? 13.18 21.797 5.5 1 98.31 43 VAL B CA 1
ATOM 1955 C C . VAL B 1 43 ? 13.094 23.094 6.301 1 98.31 43 VAL B C 1
ATOM 1957 O O . VAL B 1 43 ? 13.656 24.109 5.898 1 98.31 43 VAL B O 1
ATOM 1960 N N . ASP B 1 44 ? 12.336 23.031 7.34 1 98.19 44 ASP B N 1
ATOM 1961 C CA . ASP B 1 44 ? 12.367 24.172 8.25 1 98.19 44 ASP B CA 1
ATOM 1962 C C . ASP B 1 44 ? 13.016 23.797 9.578 1 98.19 44 ASP B C 1
ATOM 1964 O O . ASP B 1 44 ? 13.797 22.844 9.648 1 98.19 44 ASP B O 1
ATOM 1968 N N . GLU B 1 45 ? 12.789 24.531 10.625 1 97.31 45 GLU B N 1
ATOM 1969 C CA . GLU B 1 45 ? 13.477 24.297 11.891 1 97.31 45 GLU B CA 1
ATOM 1970 C C . GLU B 1 45 ? 13.008 23 12.547 1 97.31 45 GLU B C 1
ATOM 1972 O O . GLU B 1 45 ? 13.766 22.344 13.266 1 97.31 45 GLU B O 1
ATOM 1977 N N . LEU B 1 46 ? 11.758 22.578 12.234 1 98.31 46 LEU B N 1
ATOM 1978 C CA . LEU B 1 46 ? 11.195 21.484 13.008 1 98.31 46 LEU B CA 1
ATOM 1979 C C . LEU B 1 46 ? 10.82 20.312 12.109 1 98.31 46 LEU B C 1
ATOM 1981 O O . LEU B 1 46 ? 10.773 19.156 12.555 1 98.31 46 LEU B O 1
ATOM 1985 N N . PHE B 1 47 ? 10.539 20.625 10.82 1 98.75 47 PHE B N 1
ATOM 1986 C CA . PHE B 1 47 ? 9.977 19.578 9.969 1 98.75 47 PHE B CA 1
ATOM 1987 C C . PHE B 1 47 ? 10.711 19.516 8.633 1 98.75 47 PHE B C 1
ATOM 1989 O O . PHE B 1 47 ? 11.266 20.516 8.172 1 98.75 47 PHE B O 1
ATOM 1996 N N . VAL B 1 48 ? 10.711 18.359 8.055 1 98.88 48 VAL B N 1
ATOM 1997 C CA . VAL B 1 48 ? 11 18.172 6.633 1 98.88 48 VAL B CA 1
ATOM 1998 C C . VAL B 1 48 ? 9.703 17.859 5.887 1 98.88 48 VAL B C 1
ATOM 2000 O O . VAL B 1 48 ? 8.852 17.125 6.391 1 98.88 48 VAL B O 1
ATOM 2003 N N . LEU B 1 49 ? 9.555 18.438 4.703 1 98.88 49 LEU B N 1
ATOM 2004 C CA . LEU B 1 49 ? 8.43 18.156 3.814 1 98.88 49 LEU B CA 1
ATOM 2005 C C . LEU B 1 49 ? 8.867 17.266 2.648 1 98.88 49 LEU B C 1
ATOM 2007 O O . LEU B 1 49 ? 9.805 17.609 1.926 1 98.88 49 LEU B O 1
ATOM 2011 N N . LEU B 1 50 ? 8.148 16.156 2.498 1 98.75 50 LEU B N 1
ATOM 2012 C CA . LEU B 1 50 ? 8.438 15.211 1.43 1 98.75 50 LEU B CA 1
ATOM 2013 C C . LEU B 1 50 ? 7.285 15.148 0.431 1 98.75 50 LEU B C 1
ATOM 2015 O O . LEU B 1 50 ? 6.117 15.188 0.823 1 98.75 50 LEU B O 1
ATOM 2019 N N . LEU B 1 51 ? 7.625 15.172 -0.851 1 98.69 51 LEU B N 1
ATOM 2020 C CA . LEU B 1 51 ? 6.727 14.555 -1.824 1 98.69 51 LEU B CA 1
ATOM 2021 C C . LEU B 1 51 ? 6.805 13.039 -1.754 1 98.69 51 LEU B C 1
ATOM 2023 O O . LEU B 1 51 ? 7.742 12.43 -2.273 1 98.69 51 LEU B O 1
ATOM 2027 N N . GLY B 1 52 ? 5.82 12.438 -1.126 1 98.5 52 GLY B N 1
ATOM 2028 C CA . GLY B 1 52 ? 5.895 11.031 -0.762 1 98.5 52 GLY B CA 1
ATOM 2029 C C . GLY B 1 52 ? 5.656 10.102 -1.935 1 98.5 52 GLY B C 1
ATOM 2030 O O . GLY B 1 52 ? 4.785 10.359 -2.771 1 98.5 52 GLY B O 1
ATOM 2031 N N . ILE B 1 53 ? 6.426 9.07 -2.006 1 98.56 53 ILE B N 1
ATOM 2032 C CA . ILE B 1 53 ? 6.258 7.988 -2.971 1 98.56 53 ILE B CA 1
ATOM 2033 C C . ILE B 1 53 ? 5.844 6.711 -2.246 1 98.56 53 ILE B C 1
ATOM 2035 O O . ILE B 1 53 ? 6.441 6.344 -1.23 1 98.56 53 ILE B O 1
ATOM 2039 N N . ASP B 1 54 ? 4.781 6.102 -2.771 1 96.62 54 ASP B N 1
ATOM 2040 C CA . ASP B 1 54 ? 4.328 4.898 -2.082 1 96.62 54 ASP B CA 1
ATOM 2041 C C . ASP B 1 54 ? 4.973 3.646 -2.678 1 96.62 54 ASP B C 1
ATOM 2043 O O . ASP B 1 54 ? 5.859 3.742 -3.527 1 96.62 54 ASP B O 1
ATOM 2047 N N . TRP B 1 55 ? 4.582 2.531 -2.125 1 93 55 TRP B N 1
ATOM 2048 C CA . TRP B 1 55 ? 5.199 1.251 -2.451 1 93 55 TRP B CA 1
ATOM 2049 C C . TRP B 1 55 ? 4.992 0.904 -3.922 1 93 55 TRP B C 1
ATOM 2051 O O . TRP B 1 55 ? 5.734 0.1 -4.488 1 93 55 TRP B O 1
ATOM 2061 N N . ASP B 1 56 ? 3.99 1.5 -4.582 1 96 56 ASP B N 1
ATOM 2062 C CA . ASP B 1 56 ? 3.707 1.231 -5.988 1 96 56 ASP B CA 1
ATOM 2063 C C . ASP B 1 56 ? 4.422 2.234 -6.895 1 96 56 ASP B C 1
ATOM 2065 O O . ASP B 1 56 ? 4.273 2.189 -8.117 1 96 56 ASP B O 1
ATOM 2069 N N . GLY B 1 57 ? 5.129 3.197 -6.324 1 97.75 57 GLY B N 1
ATOM 2070 C CA . GLY B 1 57 ? 5.922 4.129 -7.109 1 97.75 57 GLY B CA 1
ATOM 2071 C C . GLY B 1 57 ? 5.164 5.391 -7.484 1 97.75 57 GLY B C 1
ATOM 2072 O O . GLY B 1 57 ? 5.641 6.191 -8.289 1 97.75 57 GLY B O 1
ATOM 2073 N N . LYS B 1 58 ? 4.023 5.547 -6.996 1 98.12 58 LYS B N 1
ATOM 2074 C CA . LYS B 1 58 ? 3.254 6.75 -7.309 1 98.12 58 LYS B CA 1
ATOM 2075 C C . LYS B 1 58 ? 3.385 7.793 -6.203 1 98.12 58 LYS B C 1
ATOM 2077 O O . LYS B 1 58 ? 3.686 7.453 -5.055 1 98.12 58 LYS B O 1
ATOM 2082 N N . ILE B 1 59 ? 3.105 9.023 -6.566 1 98.31 59 ILE B N 1
ATOM 2083 C CA . ILE B 1 59 ? 3.002 10.086 -5.574 1 98.31 59 ILE B CA 1
ATOM 2084 C C . ILE B 1 59 ? 1.795 9.836 -4.672 1 98.31 59 ILE B C 1
ATOM 2086 O O . ILE B 1 59 ? 0.676 9.664 -5.156 1 98.31 59 ILE B O 1
ATOM 2090 N N . ASN B 1 60 ? 2.092 9.781 -3.406 1 95.56 60 ASN B N 1
ATOM 2091 C CA . ASN B 1 60 ? 1.033 9.414 -2.473 1 95.56 60 ASN B CA 1
ATOM 2092 C C . ASN B 1 60 ? 0.627 10.594 -1.592 1 95.56 60 ASN B C 1
ATOM 2094 O O . ASN B 1 60 ? -0.148 10.43 -0.648 1 95.56 60 ASN B O 1
ATOM 2098 N N . GLY B 1 61 ? 1.125 11.797 -1.812 1 98.12 61 GLY B N 1
ATOM 2099 C CA . GLY B 1 61 ? 0.773 12.984 -1.055 1 98.12 61 GLY B CA 1
ATOM 2100 C C . GLY B 1 61 ? 1.982 13.742 -0.541 1 98.12 61 GLY B C 1
ATOM 2101 O O . GLY B 1 61 ? 3.113 13.469 -0.942 1 98.12 61 GLY B O 1
ATOM 2102 N N . LEU B 1 62 ? 1.698 14.773 0.258 1 98.81 62 LEU B N 1
ATOM 2103 C CA . LEU B 1 62 ? 2.719 15.508 0.998 1 98.81 62 LEU B CA 1
ATOM 2104 C C . LEU B 1 62 ? 2.828 14.992 2.43 1 98.81 62 LEU B C 1
ATOM 2106 O O . LEU B 1 62 ? 1.812 14.773 3.094 1 98.81 62 LEU B O 1
ATOM 2110 N N . THR B 1 63 ? 4.062 14.727 2.828 1 98.62 63 THR B N 1
ATOM 2111 C CA . THR B 1 63 ? 4.293 14.266 4.191 1 98.62 63 THR B CA 1
ATOM 2112 C C . THR B 1 63 ? 5.281 15.172 4.914 1 98.62 63 THR B C 1
ATOM 2114 O O . THR B 1 63 ? 6.43 15.305 4.488 1 98.62 63 THR B O 1
ATOM 2117 N N . ALA B 1 64 ? 4.82 15.812 5.945 1 98.88 64 ALA B N 1
ATOM 2118 C CA . ALA B 1 64 ? 5.723 16.516 6.848 1 98.88 64 ALA B CA 1
ATOM 2119 C C . ALA B 1 64 ? 6.129 15.625 8.023 1 98.88 64 ALA B C 1
ATOM 2121 O O . ALA B 1 64 ? 5.273 15.062 8.703 1 98.88 64 ALA B O 1
ATOM 2122 N N . VAL B 1 65 ? 7.402 15.531 8.234 1 98.69 65 VAL B N 1
ATOM 2123 C CA . VAL B 1 65 ? 7.922 14.688 9.312 1 98.69 65 VAL B CA 1
ATOM 2124 C C . VAL B 1 65 ? 8.75 15.531 10.273 1 98.69 65 VAL B C 1
ATOM 2126 O O . VAL B 1 65 ? 9.609 16.312 9.852 1 98.69 65 VAL B O 1
ATOM 2129 N N . ARG B 1 66 ? 8.469 15.352 11.555 1 98.56 66 ARG B N 1
ATOM 2130 C CA . ARG B 1 66 ? 9.242 16.078 12.562 1 98.56 66 ARG B CA 1
ATOM 2131 C C . ARG B 1 66 ? 10.688 15.602 12.586 1 98.56 66 ARG B C 1
ATOM 2133 O O . ARG B 1 66 ? 10.961 14.406 12.727 1 98.56 66 ARG B O 1
ATOM 2140 N N . LEU B 1 67 ? 11.609 16.547 12.57 1 98.12 67 LEU B N 1
ATOM 2141 C CA . LEU B 1 67 ? 13.031 16.234 12.477 1 98.12 67 LEU B CA 1
ATOM 2142 C C . LEU B 1 67 ? 13.5 15.453 13.695 1 98.12 67 LEU B C 1
ATOM 2144 O O . LEU B 1 67 ? 14.242 14.477 13.57 1 98.12 67 LEU B O 1
ATOM 2148 N N . ALA B 1 68 ? 13.039 15.781 14.797 1 96.31 68 ALA B N 1
ATOM 2149 C CA . ALA B 1 68 ? 13.484 15.172 16.047 1 96.31 68 ALA B CA 1
ATOM 2150 C C . ALA B 1 68 ? 13.055 13.711 16.141 1 96.31 68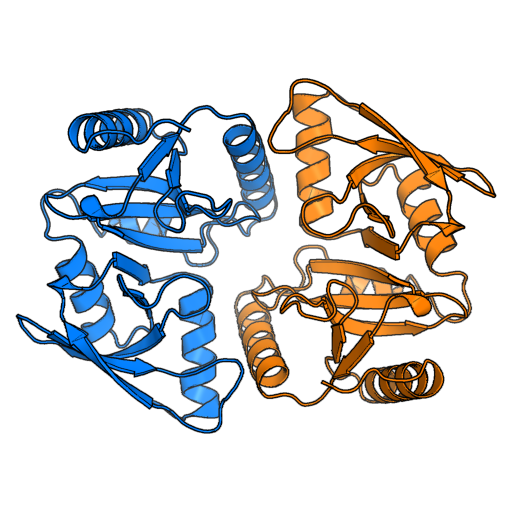 ALA B C 1
ATOM 2152 O O . ALA B 1 68 ? 13.562 12.961 16.969 1 96.31 68 ALA B O 1
ATOM 2153 N N . SER B 1 69 ? 12.086 13.328 15.297 1 94.94 69 SER B N 1
ATOM 2154 C CA . SER B 1 69 ? 11.586 11.961 15.32 1 94.94 69 SER B CA 1
ATOM 2155 C C . SER B 1 69 ? 12.344 11.078 14.328 1 94.94 69 SER B C 1
ATOM 2157 O O . SER B 1 69 ? 12.133 9.867 14.281 1 94.94 69 SER B O 1
ATOM 2159 N N . ILE B 1 70 ? 13.164 11.656 13.516 1 96.25 70 ILE B N 1
ATOM 2160 C CA . ILE B 1 70 ? 13.898 10.922 12.492 1 96.25 70 ILE B CA 1
ATOM 2161 C C . ILE B 1 70 ? 15.156 10.305 13.102 1 96.25 70 ILE B C 1
ATOM 2163 O O . ILE B 1 70 ? 15.953 11.008 13.727 1 96.25 70 ILE B O 1
ATOM 2167 N N . HIS B 1 71 ? 15.352 9 12.852 1 94.5 71 HIS B N 1
ATOM 2168 C CA . HIS B 1 71 ? 16.516 8.289 13.367 1 94.5 71 HIS B CA 1
ATOM 2169 C C . HIS B 1 71 ? 17.609 8.195 12.312 1 94.5 71 HIS B C 1
ATOM 2171 O O . HIS B 1 71 ? 18.797 8.109 12.648 1 94.5 71 HIS B O 1
ATOM 2177 N N . ARG B 1 72 ? 17.109 8.078 11.117 1 94.75 72 ARG B N 1
ATOM 2178 C CA . ARG B 1 72 ? 18.078 7.867 10.039 1 94.75 72 ARG B CA 1
ATOM 2179 C C . ARG B 1 72 ? 17.484 8.297 8.695 1 94.75 72 ARG B C 1
ATOM 2181 O O . ARG B 1 72 ? 16.281 8.164 8.461 1 94.75 72 ARG B O 1
ATOM 2188 N N . VAL B 1 73 ? 18.328 8.812 7.875 1 97.12 73 VAL B N 1
ATOM 2189 C CA . VAL B 1 73 ? 18.031 9.117 6.48 1 97.12 73 VAL B CA 1
ATOM 2190 C C . VAL B 1 73 ? 19 8.367 5.574 1 97.12 73 VAL B C 1
ATOM 2192 O O . VAL B 1 73 ? 20.219 8.359 5.82 1 97.12 73 VAL B O 1
ATOM 2195 N N . ARG B 1 74 ? 18.5 7.672 4.609 1 95.62 74 ARG B N 1
ATOM 2196 C CA . ARG B 1 74 ? 19.328 6.949 3.658 1 95.62 74 ARG B CA 1
ATOM 2197 C C . ARG B 1 74 ? 19.047 7.395 2.229 1 95.62 74 ARG B C 1
ATOM 2199 O O . ARG B 1 74 ? 17.922 7.754 1.894 1 95.62 74 ARG B O 1
ATOM 2206 N N . SER B 1 75 ? 20.078 7.414 1.421 1 96.19 75 SER B N 1
ATOM 2207 C CA . SER B 1 75 ? 20 7.691 -0.01 1 96.19 75 SER B CA 1
ATOM 2208 C C . SER B 1 75 ? 20.812 6.688 -0.812 1 96.19 75 SER B C 1
ATOM 2210 O O . SER B 1 75 ? 21.641 5.961 -0.253 1 96.19 75 SER B O 1
ATOM 2212 N N . GLN B 1 76 ? 20.453 6.543 -2.047 1 95.69 76 GLN B N 1
ATOM 2213 C CA . GLN B 1 76 ? 21.203 5.715 -2.979 1 95.69 76 GLN B CA 1
ATOM 2214 C C . GLN B 1 76 ? 21.281 4.27 -2.498 1 95.69 76 GLN B C 1
ATOM 2216 O O . GLN B 1 76 ? 22.344 3.652 -2.518 1 95.69 76 GLN B O 1
ATOM 2221 N N . THR B 1 77 ? 20.188 3.805 -1.92 1 96.44 77 THR B N 1
ATOM 2222 C CA . THR B 1 77 ? 20.094 2.406 -1.516 1 96.44 77 THR B CA 1
ATOM 2223 C C . THR B 1 77 ? 19.547 1.55 -2.652 1 96.44 77 THR B C 1
ATOM 2225 O O . THR B 1 77 ? 18.938 2.07 -3.596 1 96.44 77 THR B O 1
ATOM 2228 N N . ASP B 1 78 ? 19.719 0.255 -2.6 1 97.75 78 ASP B N 1
ATOM 2229 C CA . ASP B 1 78 ? 19.109 -0.658 -3.564 1 97.75 78 ASP B CA 1
ATOM 2230 C C . ASP B 1 78 ? 17.594 -0.54 -3.551 1 97.75 78 ASP B C 1
ATOM 2232 O O . ASP B 1 78 ? 16.953 -0.608 -4.602 1 97.75 78 ASP B O 1
ATOM 2236 N N . TYR B 1 79 ? 17.078 -0.362 -2.385 1 97.06 79 TYR B N 1
ATOM 2237 C CA . TYR B 1 79 ? 15.625 -0.205 -2.287 1 97.06 79 TYR B CA 1
ATOM 2238 C C . TYR B 1 79 ? 15.156 1.032 -3.047 1 97.06 79 TYR B C 1
ATOM 2240 O O . TYR B 1 79 ? 14.148 0.989 -3.756 1 97.06 79 TYR B O 1
ATOM 2248 N N . LEU B 1 80 ? 15.859 2.162 -2.869 1 98.12 80 LEU B N 1
ATOM 2249 C CA . LEU B 1 80 ? 15.492 3.385 -3.574 1 98.12 80 LEU B CA 1
ATOM 2250 C C . LEU B 1 80 ? 15.648 3.213 -5.082 1 98.12 80 LEU B C 1
ATOM 2252 O O . LEU B 1 80 ? 14.883 3.787 -5.859 1 98.12 80 LEU B O 1
ATOM 2256 N N . THR B 1 81 ? 16.609 2.402 -5.516 1 98.12 81 THR B N 1
ATOM 2257 C CA . THR B 1 81 ? 16.703 2.049 -6.926 1 98.12 81 THR B CA 1
ATOM 2258 C C . THR B 1 81 ? 15.438 1.321 -7.387 1 98.12 81 THR B C 1
ATOM 2260 O O . THR B 1 81 ? 14.875 1.645 -8.438 1 98.12 81 THR B O 1
ATOM 2263 N N . THR B 1 82 ? 14.992 0.384 -6.598 1 98.19 82 THR B N 1
ATOM 2264 C CA . THR B 1 82 ? 13.75 -0.317 -6.895 1 98.19 82 THR B CA 1
ATOM 2265 C C . THR B 1 82 ? 12.578 0.665 -6.984 1 98.19 82 THR B C 1
ATOM 2267 O O . THR B 1 82 ? 11.789 0.608 -7.926 1 98.19 82 THR B O 1
ATOM 2270 N N . VAL B 1 83 ? 12.492 1.583 -6.043 1 98.38 83 VAL B N 1
ATOM 2271 C CA . VAL B 1 83 ? 11.406 2.557 -6.02 1 98.38 83 VAL B CA 1
ATOM 2272 C C . VAL B 1 83 ? 11.477 3.436 -7.266 1 98.38 83 VAL B C 1
ATOM 2274 O O . VAL B 1 83 ? 10.445 3.758 -7.859 1 98.38 83 VAL B O 1
ATOM 2277 N N . SER B 1 84 ? 12.672 3.803 -7.645 1 98.25 84 SER B N 1
ATOM 2278 C CA . SER B 1 84 ? 12.828 4.617 -8.844 1 98.25 84 SER B CA 1
ATOM 2279 C C . SER B 1 84 ? 12.297 3.893 -10.078 1 98.25 84 SER B C 1
ATOM 2281 O O . SER B 1 84 ? 11.68 4.512 -10.945 1 98.25 84 SER B O 1
ATOM 2283 N N . LEU B 1 85 ? 12.5 2.646 -10.172 1 98.56 85 LEU B N 1
ATOM 2284 C CA . LEU B 1 85 ? 11.984 1.855 -11.281 1 98.56 85 LEU B CA 1
ATOM 2285 C C . LEU B 1 85 ? 10.469 1.719 -11.211 1 98.56 85 LEU B C 1
ATOM 2287 O O . LEU B 1 85 ? 9.789 1.748 -12.234 1 98.56 85 LEU B O 1
ATOM 2291 N N . LYS B 1 86 ? 9.945 1.59 -10.023 1 98.56 86 LYS B N 1
ATOM 2292 C CA . LYS B 1 86 ? 8.492 1.589 -9.859 1 98.56 86 LYS B CA 1
ATOM 2293 C C . LYS B 1 86 ? 7.891 2.918 -10.297 1 98.56 86 LYS B C 1
ATOM 2295 O O . LYS B 1 86 ? 6.805 2.949 -10.883 1 98.56 86 LYS B O 1
ATOM 2300 N N . CYS B 1 87 ? 8.578 4.004 -9.992 1 98.62 87 CYS B N 1
ATOM 2301 C CA . CYS B 1 87 ? 8.125 5.312 -10.445 1 98.62 87 CYS B CA 1
ATOM 2302 C C . CYS B 1 87 ? 8.039 5.363 -11.969 1 98.62 87 CYS B C 1
ATOM 2304 O O . CYS B 1 87 ? 7.102 5.938 -12.523 1 98.62 87 CYS B O 1
ATOM 2306 N N . LYS B 1 88 ? 9.008 4.793 -12.609 1 98.5 88 LYS B N 1
ATOM 2307 C CA . LYS B 1 88 ? 8.992 4.758 -14.07 1 98.5 88 LYS B CA 1
ATOM 2308 C C . LYS B 1 88 ? 7.777 3.996 -14.586 1 98.5 88 LYS B C 1
ATOM 2310 O O . LYS B 1 88 ? 7.117 4.441 -15.531 1 98.5 88 LYS B O 1
ATOM 2315 N N . VAL B 1 89 ? 7.465 2.891 -13.977 1 98.56 89 VAL B N 1
ATOM 2316 C CA . VAL B 1 89 ? 6.285 2.119 -14.352 1 98.56 89 VAL B CA 1
ATOM 2317 C C . VAL B 1 89 ? 5.027 2.969 -14.164 1 98.56 89 VAL B C 1
ATOM 2319 O O . VAL B 1 89 ? 4.152 2.996 -15.031 1 98.56 89 VAL B O 1
ATOM 2322 N N . ALA B 1 90 ? 4.965 3.633 -13.023 1 98.44 90 ALA B N 1
ATOM 2323 C CA . ALA B 1 90 ? 3.82 4.492 -12.727 1 98.44 90 ALA B CA 1
ATOM 2324 C C . ALA B 1 90 ? 3.668 5.59 -13.773 1 98.44 90 ALA B C 1
ATOM 2326 O O . ALA B 1 90 ? 2.555 5.895 -14.211 1 98.44 90 ALA B O 1
ATOM 2327 N N . GLN B 1 91 ? 4.766 6.141 -14.195 1 98.38 91 GLN B N 1
ATOM 2328 C CA . GLN B 1 91 ? 4.75 7.176 -15.227 1 98.38 91 GLN B CA 1
ATOM 2329 C C . GLN B 1 91 ? 4.281 6.609 -16.562 1 98.38 91 GLN B C 1
ATOM 2331 O O . GLN B 1 91 ? 3.416 7.195 -17.219 1 98.38 91 GLN B O 1
ATOM 2336 N N . GLU B 1 92 ? 4.793 5.461 -16.906 1 98.06 92 GLU B N 1
ATOM 2337 C CA . GLU B 1 92 ? 4.492 4.836 -18.188 1 98.06 92 GLU B CA 1
ATOM 2338 C C . GLU B 1 92 ? 3.031 4.395 -18.266 1 98.06 92 GLU B C 1
ATOM 2340 O O . GLU B 1 92 ? 2.463 4.289 -19.344 1 98.06 92 GLU B O 1
ATOM 2345 N N . ASN B 1 93 ? 2.473 4.211 -17.109 1 97.12 93 ASN B N 1
ATOM 2346 C CA . ASN B 1 93 ? 1.111 3.689 -17.109 1 97.12 93 ASN B CA 1
ATOM 2347 C C . ASN B 1 93 ? 0.12 4.715 -16.562 1 97.12 93 ASN B C 1
ATOM 2349 O O . ASN B 1 93 ? -1.034 4.387 -16.281 1 97.12 93 ASN B O 1
ATOM 2353 N N . GLY B 1 94 ? 0.565 5.918 -16.266 1 96.38 94 GLY B N 1
ATOM 2354 C CA . GLY B 1 94 ? -0.303 7.07 -16.109 1 96.38 94 GLY B CA 1
ATOM 2355 C C . GLY B 1 94 ? -0.85 7.211 -14.695 1 96.38 94 GLY B C 1
ATOM 2356 O O . GLY B 1 94 ? -1.88 7.855 -14.484 1 96.38 94 GLY B O 1
ATOM 2357 N N . TYR B 1 95 ? -0.168 6.566 -13.75 1 97.31 95 TYR B N 1
ATOM 2358 C CA . TYR B 1 95 ? -0.729 6.68 -12.406 1 97.31 95 TYR B CA 1
ATOM 2359 C C . TYR B 1 95 ? 0.275 7.309 -11.445 1 97.31 95 TYR B C 1
ATOM 2361 O O . TYR B 1 95 ? 0.053 7.332 -10.234 1 97.31 95 TYR B O 1
ATOM 2369 N N . PHE B 1 96 ? 1.33 7.898 -11.977 1 98.38 96 PHE B N 1
ATOM 2370 C CA . PHE B 1 96 ? 2.395 8.445 -11.148 1 98.38 96 PHE B CA 1
ATOM 2371 C C . PHE B 1 96 ? 1.877 9.586 -10.281 1 98.38 96 PHE B C 1
ATOM 2373 O O . PHE B 1 96 ? 2.129 9.625 -9.078 1 98.38 96 PHE B O 1
ATOM 2380 N N . ASP B 1 97 ? 1.152 10.492 -10.828 1 98.25 97 ASP B N 1
ATOM 2381 C CA . ASP B 1 97 ? 0.671 11.672 -10.125 1 98.25 97 ASP B CA 1
ATOM 2382 C C . ASP B 1 97 ? -0.844 11.812 -10.258 1 98.25 97 ASP B C 1
ATOM 2384 O O . ASP B 1 97 ? -1.335 12.789 -10.828 1 98.25 97 ASP B O 1
ATOM 2388 N N . LEU B 1 98 ? -1.56 10.922 -9.602 1 97.38 98 LEU B N 1
ATOM 2389 C CA . LEU B 1 98 ? -3.01 10.797 -9.703 1 97.38 98 LEU B CA 1
ATOM 2390 C C . LEU B 1 98 ? -3.695 12.055 -9.18 1 97.38 98 LEU B C 1
ATOM 2392 O O . LEU B 1 98 ? -4.777 12.414 -9.648 1 97.38 98 LEU B O 1
ATOM 2396 N N . TRP B 1 99 ? -3.055 12.75 -8.32 1 97.44 99 TRP B N 1
ATOM 2397 C CA . TRP B 1 99 ? -3.715 13.852 -7.629 1 97.44 99 TRP B CA 1
ATOM 2398 C C . TRP B 1 99 ? -3.121 15.195 -8.047 1 97.44 99 TRP B C 1
ATOM 2400 O O . TRP B 1 99 ? -3.336 16.203 -7.379 1 97.44 99 TRP B O 1
ATOM 2410 N N . HIS B 1 100 ? -2.283 15.219 -9.062 1 97.19 100 HIS B N 1
ATOM 2411 C CA . HIS B 1 100 ? -1.741 16.406 -9.711 1 97.19 100 HIS B CA 1
ATOM 2412 C C . HIS B 1 100 ? -0.993 17.297 -8.719 1 97.19 100 HIS B C 1
ATOM 2414 O O . HIS B 1 100 ? -1.181 18.516 -8.703 1 97.19 100 HIS B O 1
ATOM 2420 N N . LEU B 1 101 ? -0.202 16.641 -7.941 1 97.75 101 LEU B N 1
ATOM 2421 C CA . LEU B 1 101 ? 0.525 17.375 -6.91 1 97.75 101 LEU B CA 1
ATOM 2422 C C . LEU B 1 101 ? 1.712 18.125 -7.504 1 97.75 101 LEU B C 1
ATOM 2424 O O . LEU B 1 101 ? 2.1 19.172 -7.004 1 97.75 101 LEU B O 1
ATOM 2428 N N . GLN B 1 102 ? 2.25 17.594 -8.539 1 96.19 102 GLN B N 1
ATOM 2429 C CA . GLN B 1 102 ? 3.354 18.297 -9.18 1 96.19 102 GLN B CA 1
ATOM 2430 C C . GLN B 1 102 ? 2.904 19.672 -9.695 1 96.19 102 GLN B C 1
ATOM 2432 O O . GLN B 1 102 ? 3.617 20.656 -9.539 1 96.19 102 GLN B O 1
ATOM 2437 N N . ASP B 1 103 ? 1.757 19.703 -10.273 1 96.38 103 ASP B N 1
ATOM 2438 C CA . ASP B 1 103 ? 1.188 20.984 -10.703 1 96.38 103 ASP B CA 1
ATOM 2439 C C . ASP B 1 103 ? 0.873 21.875 -9.508 1 96.38 103 ASP B C 1
ATOM 2441 O O . ASP B 1 103 ? 1.149 23.078 -9.539 1 96.38 103 ASP B O 1
ATOM 2445 N N . PHE B 1 104 ? 0.286 21.297 -8.516 1 97.44 104 PHE B N 1
ATOM 2446 C CA . PHE B 1 104 ? -0.044 22.031 -7.293 1 97.44 104 PHE B CA 1
ATOM 2447 C C . PHE B 1 104 ? 1.196 22.688 -6.707 1 97.44 104 PHE B C 1
ATOM 2449 O O . PHE B 1 104 ? 1.147 23.844 -6.289 1 97.44 104 PHE B O 1
ATOM 2456 N N . LEU B 1 105 ? 2.266 22.016 -6.707 1 96.81 105 LEU B N 1
ATOM 2457 C CA . LEU B 1 105 ? 3.498 22.469 -6.07 1 96.81 105 LEU B CA 1
ATOM 2458 C C . LEU B 1 105 ? 4.152 23.578 -6.883 1 96.81 105 LEU B C 1
ATOM 2460 O O . LEU B 1 105 ? 5 24.312 -6.367 1 96.81 105 LEU B O 1
ATOM 2464 N N . HIS B 1 106 ? 3.824 23.672 -8.117 1 94.19 106 HIS B N 1
ATOM 2465 C CA . HIS B 1 106 ? 4.316 24.781 -8.922 1 94.19 106 HIS B CA 1
ATOM 2466 C C . HIS B 1 106 ? 3.852 26.125 -8.352 1 94.19 106 HIS B C 1
ATOM 2468 O O . HIS B 1 106 ? 4.59 27.109 -8.383 1 94.19 106 HIS B O 1
ATOM 2474 N N . ASP B 1 107 ? 2.73 26.062 -7.785 1 93.38 107 ASP B N 1
ATOM 2475 C CA . ASP B 1 107 ? 2.133 27.312 -7.301 1 93.38 107 ASP B CA 1
ATOM 2476 C C . ASP B 1 107 ? 2.205 27.391 -5.777 1 93.38 107 ASP B C 1
ATOM 2478 O O . ASP B 1 107 ? 1.734 28.359 -5.184 1 93.38 107 ASP B O 1
ATOM 2482 N N . HIS B 1 108 ? 2.773 26.406 -5.188 1 93.81 108 HIS B N 1
ATOM 2483 C CA . HIS B 1 108 ? 2.832 26.359 -3.73 1 93.81 108 HIS B CA 1
ATOM 2484 C C . HIS B 1 108 ? 4.238 26.016 -3.246 1 93.81 108 HIS B C 1
ATOM 2486 O O . HIS B 1 108 ? 4.609 24.844 -3.166 1 93.81 108 HIS B O 1
ATOM 2492 N N . ASP B 1 109 ? 4.891 27.062 -2.875 1 91.69 109 ASP B N 1
ATOM 2493 C CA . ASP B 1 109 ? 6.254 26.922 -2.371 1 91.69 109 ASP B CA 1
ATOM 2494 C C . ASP B 1 109 ? 6.27 26.875 -0.844 1 91.69 109 ASP B C 1
ATOM 2496 O O . ASP B 1 109 ? 5.613 27.688 -0.187 1 91.69 109 ASP B O 1
ATOM 2500 N N . TYR B 1 110 ? 7.074 25.984 -0.289 1 96.31 110 TYR B N 1
ATOM 2501 C CA . TYR B 1 110 ? 7.102 25.781 1.154 1 96.31 110 TYR B CA 1
ATOM 2502 C C . TYR B 1 110 ? 8.43 26.234 1.746 1 96.31 110 TYR B C 1
ATOM 2504 O O . TYR B 1 110 ? 8.633 26.172 2.961 1 96.31 110 TYR B O 1
ATOM 2512 N N . GLN B 1 111 ? 9.305 26.719 0.917 1 94 111 GLN B N 1
ATOM 2513 C CA . GLN B 1 111 ? 10.594 27.188 1.399 1 94 111 GLN B CA 1
ATOM 2514 C C . GLN B 1 111 ? 10.438 28.391 2.309 1 94 111 GLN B C 1
ATOM 2516 O O . GLN B 1 111 ? 9.734 29.344 1.964 1 94 111 GLN B O 1
ATOM 2521 N N . GLY B 1 112 ? 11.156 28.297 3.42 1 94.62 112 GLY B N 1
ATOM 2522 C CA . GLY B 1 112 ? 11.156 29.422 4.34 1 94.62 112 GLY B CA 1
ATOM 2523 C C . GLY B 1 112 ? 9.852 29.578 5.102 1 94.62 112 GLY B C 1
ATOM 2524 O O . GLY B 1 112 ? 9.609 30.594 5.738 1 94.62 112 GLY B O 1
ATOM 2525 N N . LYS B 1 113 ? 9.039 28.641 5.02 1 96.94 113 LYS B N 1
ATOM 2526 C CA . LYS B 1 113 ? 7.758 28.672 5.723 1 96.94 113 LYS B CA 1
ATOM 2527 C C . LYS B 1 113 ? 7.746 27.688 6.887 1 96.94 113 LYS B C 1
ATOM 2529 O O . LYS B 1 113 ? 8.602 26.797 6.973 1 96.94 113 LYS B O 1
ATOM 2534 N N . ASN B 1 114 ? 6.785 28.016 7.793 1 98.31 114 ASN B N 1
ATOM 2535 C CA . ASN B 1 114 ? 6.449 27.016 8.797 1 98.31 114 ASN B CA 1
ATOM 2536 C C . ASN B 1 114 ? 5.652 25.859 8.195 1 98.31 114 ASN B C 1
ATOM 2538 O O . ASN B 1 114 ? 4.449 26 7.949 1 98.31 114 ASN B O 1
ATOM 2542 N N . ILE B 1 115 ? 6.297 24.812 7.977 1 98.69 115 ILE B N 1
ATOM 2543 C CA . ILE B 1 115 ? 5.754 23.719 7.172 1 98.69 115 ILE B CA 1
ATOM 2544 C C . ILE B 1 115 ? 4.484 23.172 7.824 1 98.69 115 ILE B C 1
ATOM 2546 O O . ILE B 1 115 ? 3.441 23.078 7.176 1 98.69 115 ILE B O 1
ATOM 2550 N N . LEU B 1 116 ? 4.602 22.828 9.102 1 98.81 116 LEU B N 1
ATOM 2551 C CA . LEU B 1 116 ? 3.455 22.25 9.789 1 98.81 116 LEU B CA 1
ATOM 2552 C C . LEU B 1 116 ? 2.258 23.188 9.758 1 98.81 116 LEU B C 1
ATOM 2554 O O . LEU B 1 116 ? 1.167 22.797 9.336 1 98.81 116 LEU B O 1
ATOM 2558 N N . ARG B 1 117 ? 2.502 24.391 10.188 1 98.56 117 ARG B N 1
ATOM 2559 C CA . ARG B 1 117 ? 1.417 25.359 10.242 1 98.56 117 ARG B CA 1
ATOM 2560 C C . ARG B 1 117 ? 0.81 25.578 8.859 1 98.56 117 ARG B C 1
ATOM 2562 O O . ARG B 1 117 ? -0.411 25.672 8.719 1 98.56 117 ARG B O 1
ATOM 2569 N N . THR B 1 118 ? 1.629 25.688 7.867 1 98.44 118 THR B N 1
ATOM 2570 C CA . THR B 1 118 ? 1.166 25.906 6.5 1 98.44 118 THR B CA 1
ATOM 2571 C C . THR B 1 118 ? 0.269 24.766 6.039 1 98.44 118 THR B C 1
ATOM 2573 O O . THR B 1 118 ? -0.807 25 5.484 1 98.44 118 THR B O 1
ATOM 2576 N N . LEU B 1 119 ? 0.627 23.516 6.27 1 98.75 119 LEU B N 1
ATOM 2577 C CA . LEU B 1 119 ? -0.154 22.359 5.848 1 98.75 119 LEU B CA 1
ATOM 2578 C C . LEU B 1 119 ? -1.475 22.281 6.609 1 98.75 119 LEU B C 1
ATOM 2580 O O . LEU B 1 119 ? -2.525 22.031 6.016 1 98.75 119 LEU B O 1
ATOM 2584 N N . LEU B 1 120 ? -1.366 22.5 7.914 1 98.88 120 LEU B N 1
ATOM 2585 C CA . LEU B 1 120 ? -2.576 22.438 8.727 1 98.88 120 LEU B CA 1
ATOM 2586 C C . LEU B 1 120 ? -3.564 23.516 8.312 1 98.88 120 LEU B C 1
ATOM 2588 O O . LEU B 1 120 ? -4.766 23.266 8.211 1 98.88 120 LEU B O 1
ATOM 2592 N N . THR B 1 121 ? -3.064 24.703 8.086 1 98.62 121 THR B N 1
ATOM 2593 C CA . THR B 1 121 ? -3.92 25.812 7.68 1 98.62 121 THR B CA 1
ATOM 2594 C C . THR B 1 121 ? -4.562 25.531 6.324 1 98.62 121 THR B C 1
ATOM 2596 O O . THR B 1 121 ? -5.754 25.766 6.133 1 98.62 121 THR B O 1
ATOM 2599 N N . ASP B 1 122 ? -3.768 25.062 5.422 1 98.06 122 ASP B N 1
ATOM 2600 C CA . ASP B 1 122 ? -4.293 24.688 4.109 1 98.06 122 ASP B CA 1
ATOM 2601 C C . ASP B 1 122 ? -5.422 23.672 4.23 1 98.06 122 ASP B C 1
ATOM 2603 O O . ASP B 1 122 ? -6.484 23.844 3.631 1 98.06 122 ASP B O 1
ATOM 2607 N N . SER B 1 123 ? -5.23 22.609 4.996 1 98.56 123 SER B N 1
ATOM 2608 C CA . SER B 1 123 ? -6.242 21.578 5.191 1 98.56 123 SER B CA 1
ATOM 2609 C C . SER B 1 123 ? -7.488 22.156 5.859 1 98.56 123 SER B C 1
ATOM 2611 O O . SER B 1 123 ? -8.609 21.859 5.445 1 98.56 123 SER B O 1
ATOM 2613 N N . TYR B 1 124 ? -7.258 22.953 6.859 1 98.62 124 TYR B N 1
ATOM 2614 C CA . TYR B 1 124 ? -8.367 23.531 7.617 1 98.62 124 TYR B CA 1
ATOM 2615 C C . TYR B 1 124 ? -9.203 24.453 6.738 1 98.62 124 TYR B C 1
ATOM 2617 O O . TYR B 1 124 ? -10.438 24.344 6.707 1 98.62 124 TYR B O 1
ATOM 2625 N N . GLN B 1 125 ? -8.586 25.281 5.969 1 97.94 125 GLN B N 1
ATOM 2626 C CA . GLN B 1 125 ? -9.273 26.297 5.168 1 97.94 125 GLN B CA 1
ATOM 2627 C C . GLN B 1 125 ? -10.023 25.656 4.004 1 97.94 125 GLN B C 1
ATOM 2629 O O . GLN B 1 125 ? -11.055 26.172 3.562 1 97.94 125 GLN B O 1
ATOM 2634 N N . ASN B 1 126 ? -9.57 24.578 3.553 1 96.94 126 ASN B N 1
ATOM 2635 C CA . ASN B 1 126 ? -10.18 23.953 2.389 1 96.94 126 ASN B CA 1
ATOM 2636 C C . ASN B 1 126 ? -10.969 22.688 2.771 1 96.94 126 ASN B C 1
ATOM 2638 O O . ASN B 1 126 ? -11.391 21.922 1.903 1 96.94 126 ASN B O 1
ATOM 2642 N N . ASP B 1 127 ? -11.094 22.438 4.027 1 96.62 127 ASP B N 1
ATOM 2643 C CA . ASP B 1 127 ? -11.828 21.281 4.555 1 96.62 127 ASP B CA 1
ATOM 2644 C C . ASP B 1 127 ? -11.305 19.984 3.975 1 96.62 127 ASP B C 1
ATOM 2646 O O . ASP B 1 127 ? -12.086 19.141 3.512 1 96.62 127 ASP B O 1
ATOM 2650 N N . LEU B 1 128 ? -10.008 19.906 3.908 1 97.75 128 LEU B N 1
ATOM 2651 C CA . LEU B 1 128 ? -9.367 18.703 3.387 1 97.75 128 LEU B CA 1
ATOM 2652 C C . LEU B 1 128 ? -9.016 17.734 4.516 1 97.75 128 LEU B C 1
ATOM 2654 O O . LEU B 1 128 ? -8.445 18.141 5.527 1 97.75 128 LEU B O 1
ATOM 2658 N N . PRO B 1 129 ? -9.398 16.453 4.348 1 98.62 129 PRO B N 1
ATOM 2659 C CA . PRO B 1 129 ? -8.922 15.477 5.328 1 98.62 129 PRO B CA 1
ATOM 2660 C C . PRO B 1 129 ? -7.398 15.359 5.352 1 98.62 129 PRO B C 1
ATOM 2662 O O . PRO B 1 129 ? -6.734 15.719 4.375 1 98.62 129 PRO B O 1
ATOM 2665 N N . LEU B 1 130 ? -6.93 14.945 6.434 1 98.75 130 LEU B N 1
ATOM 2666 C CA . LEU B 1 130 ? -5.5 14.695 6.594 1 98.75 130 LEU B CA 1
ATOM 2667 C C . LEU B 1 130 ? -5.254 13.555 7.578 1 98.75 130 LEU B C 1
ATOM 2669 O O . LEU B 1 130 ? -6.195 13.031 8.18 1 98.75 130 LEU B O 1
ATOM 2673 N N . VAL B 1 131 ? -4 13.047 7.617 1 98.56 131 VAL B N 1
ATOM 2674 C CA . VAL B 1 131 ? -3.541 12.031 8.562 1 98.56 131 VAL B CA 1
ATOM 2675 C C . VAL B 1 131 ? -2.527 12.648 9.523 1 98.56 131 VAL B C 1
ATOM 2677 O O . VAL B 1 131 ? -1.597 13.336 9.102 1 98.56 131 VAL B O 1
ATOM 2680 N N . ILE B 1 132 ? -2.725 12.414 10.812 1 98.81 132 ILE B N 1
ATOM 2681 C CA . ILE B 1 132 ? -1.812 12.938 11.82 1 98.81 132 ILE B CA 1
ATOM 2682 C C . ILE B 1 132 ? -1.276 11.797 12.68 1 98.81 132 ILE B C 1
ATOM 2684 O O . ILE B 1 132 ? -2.051 11.008 13.227 1 98.81 132 ILE B O 1
ATOM 2688 N N . GLY B 1 133 ? 0.036 11.68 12.664 1 98 133 GLY B N 1
ATOM 2689 C CA . GLY B 1 133 ? 0.694 10.852 13.664 1 98 133 GLY B CA 1
ATOM 2690 C C . GLY B 1 133 ? 1.326 11.656 14.781 1 98 133 GLY B C 1
ATOM 2691 O O . GLY B 1 133 ? 1.883 12.734 14.547 1 98 133 GLY B O 1
ATOM 2692 N N . THR B 1 134 ? 1.203 11.18 16.016 1 97.62 134 THR B N 1
ATOM 2693 C CA . THR B 1 134 ? 1.843 11.805 17.172 1 97.62 134 THR B CA 1
ATOM 2694 C C . THR B 1 134 ? 2.959 10.914 17.719 1 97.62 134 THR B C 1
ATOM 2696 O O . THR B 1 134 ? 3.158 9.797 17.234 1 97.62 134 THR B O 1
ATOM 2699 N N . LYS B 1 135 ? 3.639 11.438 18.688 1 92.56 135 LYS B N 1
ATOM 2700 C CA . LYS B 1 135 ? 4.672 10.648 19.344 1 92.56 135 LYS B CA 1
ATOM 2701 C C . LYS B 1 135 ? 4.098 9.359 19.922 1 92.56 135 LYS B C 1
ATOM 2703 O O . LYS B 1 135 ? 4.73 8.305 19.859 1 92.56 135 LYS B O 1
ATOM 2708 N N . LYS B 1 136 ? 2.904 9.461 20.375 1 92.62 136 LYS B N 1
ATOM 2709 C CA . LYS B 1 136 ? 2.256 8.336 21.047 1 92.62 136 LYS B CA 1
ATOM 2710 C C . LYS B 1 136 ? 1.521 7.449 20.047 1 92.62 136 LYS B C 1
ATOM 2712 O O . LYS B 1 136 ? 1.507 6.223 20.188 1 92.62 136 LYS B O 1
ATOM 2717 N N . TYR B 1 137 ? 0.892 8.078 19.094 1 93.38 137 TYR B N 1
ATOM 2718 C CA . TYR B 1 137 ? 0.042 7.371 18.156 1 93.38 137 TYR B CA 1
ATOM 2719 C C . TYR B 1 137 ? 0.561 7.531 16.734 1 93.38 137 TYR B C 1
ATOM 2721 O O . TYR B 1 137 ? 0.358 8.57 16.094 1 93.38 137 TYR B O 1
ATOM 2729 N N . LYS B 1 138 ? 1.215 6.562 16.219 1 90.19 138 LYS B N 1
ATOM 2730 C CA . LYS B 1 138 ? 1.808 6.605 14.883 1 90.19 138 LYS B CA 1
ATOM 2731 C C . LYS B 1 138 ? 1.616 5.281 14.148 1 90.19 138 LYS B C 1
ATOM 2733 O O . LYS B 1 138 ? 1.252 4.273 14.766 1 90.19 138 LYS B O 1
ATOM 2738 N N . GLY B 1 139 ? 1.849 5.328 12.875 1 86.81 139 GLY B N 1
ATOM 2739 C CA . GLY B 1 139 ? 1.673 4.121 12.078 1 86.81 139 GLY B CA 1
ATOM 2740 C C . GLY B 1 139 ? 0.234 3.645 12.031 1 86.81 139 GLY B C 1
ATOM 2741 O O . GLY B 1 139 ? -0.667 4.41 11.68 1 86.81 139 GLY B O 1
ATOM 2742 N N . GLY B 1 140 ? 0.014 2.461 12.523 1 83.25 140 GLY B N 1
ATOM 2743 C CA . GLY B 1 140 ? -1.318 1.881 12.5 1 83.25 140 GLY B CA 1
ATOM 2744 C C . GLY B 1 140 ? -2.289 2.584 13.438 1 83.25 140 GLY B C 1
ATOM 2745 O O . GLY B 1 140 ? -3.506 2.424 13.305 1 83.25 140 GLY B O 1
ATOM 2746 N N . ASP B 1 141 ? -1.805 3.449 14.266 1 89.94 141 ASP B N 1
ATOM 2747 C CA . ASP B 1 141 ? -2.646 4.078 15.281 1 89.94 141 ASP B CA 1
ATOM 2748 C C . ASP B 1 141 ? -2.805 5.57 15.008 1 89.94 141 ASP B C 1
ATOM 2750 O O . ASP B 1 141 ? -3.326 6.309 15.852 1 89.94 141 ASP B O 1
ATOM 2754 N N . ASP B 1 142 ? -2.344 6.02 13.891 1 95.56 142 ASP B N 1
ATOM 2755 C CA . ASP B 1 142 ? -2.465 7.445 13.609 1 95.56 142 ASP B CA 1
ATOM 2756 C C . ASP B 1 142 ? -3.92 7.832 13.352 1 95.56 142 ASP B C 1
ATOM 2758 O O . ASP B 1 142 ? -4.816 6.988 13.43 1 95.56 142 ASP B O 1
ATOM 2762 N N . PHE B 1 143 ? -4.199 9.172 13.156 1 98.12 143 PHE B N 1
ATOM 2763 C CA . PHE B 1 143 ? -5.555 9.703 13.039 1 98.12 143 PHE B CA 1
ATOM 2764 C C . PHE B 1 143 ? -5.828 10.172 11.617 1 98.12 143 PHE B C 1
ATOM 2766 O O . PHE B 1 143 ? -5.031 10.922 11.039 1 98.12 143 PHE B O 1
ATOM 2773 N N . THR B 1 144 ? -6.906 9.758 11.07 1 98.31 144 THR B N 1
ATOM 2774 C CA . THR B 1 144 ? -7.383 10.234 9.781 1 98.31 144 THR B CA 1
ATOM 2775 C C . THR B 1 144 ? -8.688 11.008 9.938 1 98.31 144 THR B C 1
ATOM 2777 O O . THR B 1 144 ? -9.664 10.484 10.492 1 98.31 144 THR B O 1
ATOM 2780 N N . GLY B 1 145 ? -8.711 12.234 9.492 1 98.5 145 GLY B N 1
ATOM 2781 C CA . GLY B 1 145 ? -9.93 13.016 9.641 1 98.5 145 GLY B CA 1
ATOM 2782 C C . GLY B 1 145 ? -9.781 14.445 9.172 1 98.5 145 GLY B C 1
ATOM 2783 O O . GLY B 1 145 ? -8.961 14.742 8.297 1 98.5 145 GLY B O 1
ATOM 2784 N N . VAL B 1 146 ? -10.695 15.328 9.641 1 98.62 146 VAL B N 1
ATOM 2785 C CA . VAL B 1 146 ? -10.711 16.734 9.266 1 98.62 146 VAL B CA 1
ATOM 2786 C C . VAL B 1 146 ? -10.531 17.609 10.5 1 98.62 146 VAL B C 1
ATOM 2788 O O . VAL B 1 146 ? -11.016 17.266 11.586 1 98.62 146 VAL B O 1
ATOM 2791 N N . ILE B 1 147 ? -9.852 18.703 10.281 1 98.75 147 ILE B N 1
ATOM 2792 C CA . ILE B 1 147 ? -9.656 19.656 11.375 1 98.75 147 ILE B CA 1
ATOM 2793 C C . ILE B 1 147 ? -10.938 20.453 11.602 1 98.75 147 ILE B C 1
ATOM 2795 O O . ILE B 1 147 ? -11.453 21.094 10.688 1 98.75 147 ILE B O 1
ATOM 2799 N N . SER B 1 148 ? -11.414 20.375 12.82 1 98.31 148 SER B N 1
ATOM 2800 C CA . SER B 1 148 ? -12.625 21.125 13.156 1 98.31 148 SER B CA 1
ATOM 2801 C C . SER B 1 148 ? -12.281 22.469 13.773 1 98.31 148 SER B C 1
ATOM 2803 O O . SER B 1 148 ? -13.062 23.422 13.68 1 98.31 148 SER B O 1
ATOM 2805 N N . ASP B 1 149 ? -11.125 22.562 14.438 1 98.69 149 ASP B N 1
ATOM 2806 C CA . ASP B 1 149 ? -10.609 23.781 15.031 1 98.69 149 ASP B CA 1
ATOM 2807 C C . ASP B 1 149 ? -9.086 23.812 15.008 1 98.69 149 ASP B C 1
ATOM 2809 O O . ASP B 1 149 ? -8.438 22.812 15.344 1 98.69 149 ASP B O 1
ATOM 2813 N N . LEU B 1 150 ? -8.562 24.938 14.594 1 98.81 150 LEU B N 1
ATOM 2814 C CA . LEU B 1 150 ? -7.117 25.094 14.531 1 98.81 150 LEU B CA 1
ATOM 2815 C C . LEU B 1 150 ? -6.676 26.328 15.328 1 98.81 150 LEU B C 1
ATOM 2817 O O . LEU B 1 150 ? -6.902 27.453 14.898 1 98.81 150 LEU B O 1
ATOM 2821 N N . GLY B 1 151 ? -6.031 26.078 16.438 1 98.5 151 GLY B N 1
ATOM 2822 C CA . GLY B 1 151 ? -5.496 27.141 17.266 1 98.5 151 GLY B CA 1
ATOM 2823 C C . GLY B 1 151 ? -3.992 27.297 17.125 1 98.5 151 GLY B C 1
ATOM 2824 O O . GLY B 1 151 ? -3.371 26.672 16.266 1 98.5 151 GLY B O 1
ATOM 2825 N N . THR B 1 152 ? -3.414 28.125 18.016 1 97.38 152 THR B N 1
ATOM 2826 C CA . THR B 1 152 ? -1.981 28.406 18 1 97.38 152 THR B CA 1
ATOM 2827 C C . THR B 1 152 ? -1.204 27.25 18.625 1 97.38 152 THR B C 1
ATOM 2829 O O . THR B 1 152 ? -0.1 26.922 18.188 1 97.38 152 THR B O 1
ATOM 2832 N N . ILE B 1 153 ? -1.858 26.562 19.562 1 98.06 153 ILE B N 1
ATOM 2833 C CA . ILE B 1 153 ? -1.124 25.594 20.359 1 98.06 153 ILE B CA 1
ATOM 2834 C C . ILE B 1 153 ? -1.65 24.188 20.062 1 98.06 153 ILE B C 1
ATOM 2836 O O . ILE B 1 153 ? -0.917 23.203 20.172 1 98.06 153 ILE B O 1
ATOM 2840 N N . LYS B 1 154 ? -2.906 24.125 19.781 1 98.56 154 LYS B N 1
ATOM 2841 C CA . LYS B 1 154 ? -3.525 22.812 19.578 1 98.56 154 LYS B CA 1
ATOM 2842 C C . LYS B 1 154 ? -4.551 22.875 18.438 1 98.56 154 LYS B C 1
ATOM 2844 O O . LYS B 1 154 ? -4.945 23.953 18.016 1 98.56 154 LYS B O 1
ATOM 2849 N N . LEU B 1 155 ? -4.91 21.703 17.938 1 98.88 155 LEU B N 1
ATOM 2850 C CA . LEU B 1 155 ? -6.02 21.531 17 1 98.88 155 LEU B CA 1
ATOM 2851 C C . LEU B 1 155 ? -6.996 20.469 17.5 1 98.88 155 LEU B C 1
ATOM 2853 O O . LEU B 1 155 ? -6.664 19.672 18.375 1 98.88 155 LEU B O 1
ATOM 2857 N N . THR B 1 156 ? -8.227 20.562 17.047 1 98.88 156 THR B N 1
ATOM 2858 C CA . THR B 1 156 ? -9.227 19.516 17.25 1 98.88 156 THR B CA 1
ATOM 2859 C C . THR B 1 156 ? -9.523 18.781 15.953 1 98.88 156 THR B C 1
ATOM 2861 O O . THR B 1 156 ? -9.781 19.406 14.922 1 98.88 156 THR B O 1
ATOM 2864 N N . LEU B 1 157 ? -9.477 17.484 16.016 1 98.62 157 LEU B N 1
ATOM 2865 C CA . LEU B 1 157 ? -9.688 16.641 14.852 1 98.62 157 LEU B CA 1
ATOM 2866 C C . LEU B 1 157 ? -10.953 15.805 15 1 98.62 157 LEU B C 1
ATOM 2868 O O . LEU B 1 157 ? -11.195 15.211 16.047 1 98.62 157 LEU B O 1
ATOM 2872 N N . HIS B 1 158 ? -11.82 15.852 14.031 1 98.56 158 HIS B N 1
ATOM 2873 C CA . HIS B 1 158 ? -12.805 14.797 13.844 1 98.56 158 HIS B CA 1
ATOM 2874 C C . HIS B 1 158 ? -12.25 13.656 13 1 98.56 158 HIS B C 1
ATOM 2876 O O . HIS B 1 158 ? -11.883 13.859 11.844 1 98.56 158 HIS B O 1
ATOM 2882 N N . TYR B 1 159 ? -12.117 12.539 13.641 1 98.25 159 TYR B N 1
ATOM 2883 C CA . TYR B 1 159 ? -11.438 11.438 12.977 1 98.25 159 TYR B CA 1
ATOM 2884 C C . TYR B 1 159 ? -12.266 10.156 13.047 1 98.25 159 TYR B C 1
ATOM 2886 O O . TYR B 1 159 ? -13.156 10.031 13.891 1 98.25 159 TYR B O 1
ATOM 2894 N N . PHE B 1 160 ? -12.039 9.234 12.094 1 98.12 160 PHE B N 1
ATOM 2895 C CA . PHE B 1 160 ? -12.719 7.949 12.078 1 98.12 160 PHE B CA 1
ATOM 2896 C C . PHE B 1 160 ? -11.719 6.805 12.086 1 98.12 160 PHE B C 1
ATOM 2898 O O . PHE B 1 160 ? -10.523 7.016 11.883 1 98.12 160 PHE B O 1
ATOM 2905 N N . ASN B 1 161 ? -12.164 5.68 12.5 1 97 161 ASN B N 1
ATOM 2906 C CA . ASN B 1 161 ? -11.445 4.414 12.414 1 97 161 ASN B CA 1
ATOM 2907 C C . ASN B 1 161 ? -11.992 3.521 11.305 1 97 161 ASN B C 1
ATOM 2909 O O . ASN B 1 161 ? -13.172 3.158 11.328 1 97 161 ASN B O 1
ATOM 2913 N N . SER B 1 162 ? -11.125 3.199 10.375 1 95.81 162 SER B N 1
ATOM 2914 C CA . SER B 1 162 ? -11.539 2.436 9.203 1 95.81 162 SER B CA 1
ATOM 2915 C C . SER B 1 162 ? -12.078 1.065 9.594 1 95.81 162 SER B C 1
ATOM 2917 O O . SER B 1 162 ? -12.781 0.419 8.812 1 95.81 162 SER B O 1
ATOM 2919 N N . HIS B 1 163 ? -11.734 0.608 10.805 1 95.06 163 HIS B N 1
ATOM 2920 C CA . HIS B 1 163 ? -12.164 -0.708 11.266 1 95.06 163 HIS B CA 1
ATOM 2921 C C . HIS B 1 163 ? -13.383 -0.601 12.18 1 95.06 163 HIS B C 1
ATOM 2923 O O . HIS B 1 163 ? -13.922 -1.616 12.617 1 95.06 163 HIS B O 1
ATOM 2929 N N . ASP B 1 164 ? -13.719 0.582 12.523 1 97.38 164 ASP B N 1
ATOM 2930 C CA . ASP B 1 164 ? -14.898 0.87 13.336 1 97.38 164 ASP B CA 1
ATOM 2931 C C . ASP B 1 164 ? -15.578 2.156 12.883 1 97.38 164 ASP B C 1
ATOM 2933 O O . ASP B 1 164 ? -15.219 3.248 13.32 1 97.38 164 ASP B O 1
ATOM 2937 N N . LEU B 1 165 ? -16.625 2.043 12.094 1 97.88 165 LEU B N 1
ATOM 2938 C CA . LEU B 1 165 ? -17.266 3.195 11.477 1 97.88 165 LEU B CA 1
ATOM 2939 C C . LEU B 1 165 ? -18.5 3.621 12.281 1 97.88 165 LEU B C 1
ATOM 2941 O O . LEU B 1 165 ? -19.359 4.336 11.773 1 97.88 165 LEU B O 1
ATOM 2945 N N . SER B 1 166 ? -18.562 3.166 13.516 1 97.31 166 SER B N 1
ATOM 2946 C CA . SER B 1 166 ? -19.766 3.408 14.305 1 97.31 166 SER B CA 1
ATOM 2947 C C . SER B 1 166 ? -19.859 4.867 14.742 1 97.31 166 SER B C 1
ATOM 2949 O O . SER B 1 166 ? -20.938 5.344 15.102 1 97.31 166 SER B O 1
ATOM 2951 N N . SER B 1 167 ? -18.719 5.574 14.734 1 96.75 167 SER B N 1
ATOM 2952 C CA . SER B 1 167 ? -18.734 6.949 15.219 1 96.75 167 SER B CA 1
ATOM 2953 C C . SER B 1 167 ? -17.625 7.773 14.578 1 96.75 167 SER B C 1
ATOM 2955 O O . SER B 1 167 ? -16.594 7.23 14.164 1 96.75 167 SER B O 1
ATOM 2957 N N . LEU B 1 168 ? -17.953 8.992 14.43 1 97.69 168 LEU B N 1
ATOM 2958 C CA . LEU B 1 168 ? -16.938 10.008 14.203 1 97.69 168 LEU B CA 1
ATOM 2959 C C . LEU B 1 168 ? -16.469 10.609 15.523 1 97.69 168 LEU B C 1
ATOM 2961 O O . LEU B 1 168 ? -17.234 11.297 16.203 1 97.69 168 LEU B O 1
ATOM 2965 N N . TRP B 1 169 ? -15.195 10.422 15.859 1 97.94 169 TRP B N 1
ATOM 2966 C CA . TRP B 1 169 ? -14.688 10.82 17.156 1 97.94 169 TRP B CA 1
ATOM 2967 C C . TRP B 1 169 ? -14.016 12.195 17.094 1 97.94 169 TRP B C 1
ATOM 2969 O O . TRP B 1 169 ? -13.75 12.703 16 1 97.94 169 TRP B O 1
ATOM 2979 N N . GLU B 1 170 ? -13.844 12.727 18.234 1 98 170 GLU B N 1
ATOM 2980 C CA . GLU B 1 170 ? -13.141 14 18.375 1 98 170 GLU B CA 1
ATOM 2981 C C . GLU B 1 170 ? -11.891 13.844 19.234 1 98 170 GLU B C 1
ATOM 2983 O O . GLU B 1 170 ? -11.922 13.156 20.25 1 98 170 GLU B O 1
ATOM 2988 N N . TYR B 1 171 ? -10.773 14.406 18.797 1 97.75 171 TYR B N 1
ATOM 2989 C CA . TYR B 1 171 ? -9.516 14.336 19.531 1 97.75 171 TYR B CA 1
ATOM 2990 C C . TYR B 1 171 ? -8.773 15.672 19.469 1 97.75 171 TYR B C 1
ATOM 2992 O O . TYR B 1 171 ? -8.633 16.266 18.406 1 97.75 171 TYR B O 1
ATOM 3000 N N . GLU B 1 172 ? -8.359 16.156 20.625 1 98.44 172 GLU B N 1
ATOM 3001 C CA . GLU B 1 172 ? -7.512 17.344 20.688 1 98.44 172 GLU B CA 1
ATOM 3002 C C . GLU B 1 172 ? -6.035 16.969 20.625 1 98.44 172 GLU B C 1
ATOM 3004 O O . GLU B 1 172 ? -5.574 16.125 21.406 1 98.44 172 GLU B O 1
ATOM 3009 N N . ILE B 1 173 ? -5.309 17.656 19.766 1 98.62 173 ILE B N 1
ATOM 3010 C CA . ILE B 1 173 ? -3.895 17.344 19.578 1 98.62 173 ILE B CA 1
ATOM 3011 C C . ILE B 1 173 ? -3.059 18.609 19.781 1 98.62 173 ILE B C 1
ATOM 3013 O O . ILE B 1 173 ? -3.283 19.609 19.109 1 98.62 173 ILE B O 1
ATOM 3017 N N . LEU B 1 174 ? -2.111 18.5 20.719 1 98.62 174 LEU B N 1
ATOM 3018 C CA . LEU B 1 174 ? -1.116 19.562 20.797 1 98.62 174 LEU B CA 1
ATOM 3019 C C . LEU B 1 174 ? -0.208 19.562 19.578 1 98.62 174 LEU B C 1
ATOM 3021 O O . LEU B 1 174 ? 0.294 18.5 19.188 1 98.62 174 LEU B O 1
ATOM 3025 N N . LEU B 1 175 ? 0.02 20.766 19.031 1 98.69 175 LEU B N 1
ATOM 3026 C CA . LEU B 1 175 ? 0.855 20.859 17.844 1 98.69 175 LEU B CA 1
ATOM 3027 C C . LEU B 1 175 ? 2.268 20.359 18.125 1 98.69 175 LEU B C 1
ATOM 3029 O O . LEU B 1 175 ? 2.91 19.75 17.266 1 98.69 175 LEU B O 1
ATOM 3033 N N . ALA B 1 176 ? 2.746 20.547 19.328 1 98.19 176 ALA B N 1
ATOM 3034 C CA . ALA B 1 176 ? 4.086 20.141 19.75 1 98.19 176 ALA B CA 1
ATOM 3035 C C . ALA B 1 176 ? 4.211 18.625 19.797 1 98.19 176 ALA B C 1
ATOM 3037 O O . ALA B 1 176 ? 5.32 18.078 19.859 1 98.19 176 ALA B O 1
ATOM 3038 N N . GLN B 1 177 ? 3.102 17.891 19.766 1 98 177 GLN B N 1
ATOM 3039 C CA . GLN B 1 177 ? 3.119 16.438 19.875 1 98 177 GLN B CA 1
ATOM 3040 C C . GLN B 1 177 ? 3.008 15.781 18.5 1 98 177 GLN B C 1
ATOM 3042 O O . GLN B 1 177 ? 3.115 14.562 18.391 1 98 177 GLN B O 1
ATOM 3047 N N . ILE B 1 178 ? 2.805 16.578 17.469 1 98.62 178 ILE B N 1
ATOM 3048 C CA . ILE B 1 178 ? 2.648 16.031 16.125 1 98.62 178 ILE B CA 1
ATOM 3049 C C . ILE B 1 178 ? 4.008 15.594 15.594 1 98.62 178 ILE B C 1
ATOM 3051 O O . ILE B 1 178 ? 4.949 16.391 15.531 1 98.62 178 ILE B O 1
ATOM 3055 N N . ASP B 1 179 ? 4.027 14.359 15.172 1 98 179 ASP B N 1
ATOM 3056 C CA . ASP B 1 179 ? 5.246 13.781 14.609 1 98 179 ASP B CA 1
ATOM 3057 C C . ASP B 1 179 ? 5.238 13.852 13.086 1 98 179 ASP B C 1
ATOM 3059 O O . ASP B 1 179 ? 6.281 14.047 12.461 1 98 179 ASP B O 1
ATOM 3063 N N . TYR B 1 180 ? 4.102 13.625 12.531 1 98.56 180 TYR B N 1
ATOM 3064 C CA . TYR B 1 180 ? 4 13.781 11.078 1 98.56 180 TYR B CA 1
ATOM 3065 C C . TYR B 1 180 ? 2.568 14.094 10.664 1 98.56 180 TYR B C 1
ATOM 3067 O O . TYR B 1 180 ? 1.627 13.852 11.422 1 98.56 180 TYR B O 1
ATOM 3075 N N . VAL B 1 181 ? 2.424 14.648 9.508 1 98.81 181 VAL B N 1
ATOM 3076 C CA . VAL B 1 181 ? 1.158 14.938 8.836 1 98.81 181 VAL B CA 1
ATOM 3077 C C . VAL B 1 181 ? 1.244 14.523 7.371 1 98.81 181 VAL B C 1
ATOM 3079 O O . VAL B 1 181 ? 2.258 14.758 6.711 1 98.81 181 VAL B O 1
ATOM 3082 N N . ARG B 1 182 ? 0.205 13.852 6.867 1 98.56 182 ARG B N 1
ATOM 3083 C CA . ARG B 1 182 ? 0.062 13.523 5.449 1 98.56 182 ARG B CA 1
ATOM 3084 C C . ARG B 1 182 ? -1.171 14.195 4.855 1 98.56 182 ARG B C 1
ATOM 3086 O O . ARG B 1 182 ? -2.26 14.133 5.434 1 98.56 182 ARG B O 1
ATOM 3093 N N . VAL B 1 183 ? -0.962 14.844 3.736 1 98.62 183 VAL B N 1
ATOM 3094 C CA . VAL B 1 183 ? -2.057 15.586 3.121 1 98.62 183 VAL B CA 1
ATOM 3095 C C . VAL B 1 183 ? -2.023 15.398 1.605 1 98.62 183 VAL B C 1
ATOM 3097 O O . VAL B 1 183 ? -0.997 15.008 1.045 1 98.62 183 VAL B O 1
ATOM 3100 N N . ARG B 1 184 ? -3.158 15.547 0.968 1 98.06 184 ARG B N 1
ATOM 3101 C CA . ARG B 1 184 ? -3.352 15.711 -0.469 1 98.06 184 ARG B CA 1
ATOM 3102 C C . ARG B 1 184 ? -2.85 14.484 -1.229 1 98.06 184 ARG B C 1
ATOM 3104 O O . ARG B 1 184 ? -2.225 14.617 -2.283 1 98.06 184 ARG B O 1
ATOM 3111 N N . GLY B 1 185 ? -3.072 13.344 -0.755 1 97.44 185 GLY B N 1
ATOM 3112 C CA . GLY B 1 185 ? -2.779 12.078 -1.412 1 97.44 185 GLY B CA 1
ATOM 3113 C C . GLY B 1 185 ? -3.967 11.133 -1.448 1 97.44 185 GLY B C 1
ATOM 3114 O O . GLY B 1 185 ? -5.102 11.555 -1.217 1 97.44 185 GLY B O 1
ATOM 3115 N N . THR B 1 186 ? -3.695 9.906 -1.774 1 97.06 186 THR B N 1
ATOM 3116 C CA . THR B 1 186 ? -4.742 8.898 -1.918 1 97.06 186 THR B CA 1
ATOM 3117 C C . THR B 1 186 ? -5.461 8.68 -0.59 1 97.06 186 THR B C 1
ATOM 3119 O O . THR B 1 186 ? -6.688 8.57 -0.553 1 97.06 186 THR B O 1
ATOM 3122 N N . GLN B 1 187 ? -4.676 8.633 0.471 1 95.81 187 GLN B N 1
ATOM 3123 C CA . GLN B 1 187 ? -5.277 8.414 1.782 1 95.81 187 GLN B CA 1
ATOM 3124 C C . GLN B 1 187 ? -6.285 9.508 2.115 1 95.81 187 GLN B C 1
ATOM 3126 O O . GLN B 1 187 ? -7.363 9.227 2.646 1 95.81 187 GLN B O 1
ATOM 3131 N N . THR B 1 188 ? -5.988 10.711 1.803 1 96.75 188 THR B N 1
ATOM 3132 C CA . THR B 1 188 ? -6.867 11.828 2.119 1 96.75 188 THR B CA 1
ATOM 3133 C C . THR B 1 188 ? -8.07 11.859 1.177 1 96.75 188 THR B C 1
ATOM 3135 O O . THR B 1 188 ? -9.18 12.195 1.59 1 96.75 188 THR B O 1
ATOM 3138 N N . ALA B 1 189 ? -7.852 11.516 -0.084 1 97.25 189 ALA B N 1
ATOM 3139 C CA . ALA B 1 189 ? -8.953 11.445 -1.038 1 97.25 189 ALA B CA 1
ATOM 3140 C C . ALA B 1 189 ? -9.969 10.383 -0.625 1 97.25 189 ALA B C 1
ATOM 3142 O O . ALA B 1 189 ? -11.18 10.617 -0.679 1 97.25 189 ALA B O 1
ATOM 3143 N N . THR B 1 190 ? -9.484 9.258 -0.183 1 98 190 THR B N 1
ATOM 3144 C CA . THR B 1 190 ? -10.375 8.172 0.219 1 98 190 THR B CA 1
ATOM 3145 C C . THR B 1 190 ? -11.023 8.477 1.565 1 98 190 THR B C 1
ATOM 3147 O O . THR B 1 190 ? -12.18 8.117 1.8 1 98 190 THR B O 1
ATOM 3150 N N . ALA B 1 191 ? -10.289 9.148 2.41 1 98.12 191 ALA B N 1
ATOM 3151 C CA . ALA B 1 191 ? -10.867 9.578 3.68 1 98.12 191 ALA B CA 1
ATOM 3152 C C . ALA B 1 191 ? -12.047 10.516 3.457 1 98.12 191 ALA B C 1
ATOM 3154 O O . ALA B 1 191 ? -13.047 10.445 4.168 1 98.12 191 ALA B O 1
ATOM 3155 N N . ARG B 1 192 ? -11.945 11.406 2.508 1 98 192 ARG B N 1
ATOM 3156 C CA . ARG B 1 192 ? -13.039 12.312 2.195 1 98 192 ARG B CA 1
ATOM 3157 C C . ARG B 1 192 ? -14.305 11.547 1.825 1 98 192 ARG B C 1
ATOM 3159 O O . ARG B 1 192 ? -15.398 11.891 2.283 1 98 192 ARG B O 1
ATOM 3166 N N . LYS B 1 193 ? -14.148 10.523 1.04 1 98.25 193 LYS B N 1
ATOM 3167 C CA . LYS B 1 193 ? -15.289 9.711 0.631 1 98.25 193 LYS B CA 1
ATOM 3168 C C . LYS B 1 193 ? -15.961 9.062 1.837 1 98.25 193 LYS B C 1
ATOM 3170 O O . LYS B 1 193 ? -17.188 9.031 1.927 1 98.25 193 LYS B O 1
ATOM 3175 N N . VAL B 1 194 ? -15.164 8.555 2.764 1 98.25 194 VAL B N 1
ATOM 3176 C CA . VAL B 1 194 ? -15.695 7.922 3.967 1 98.25 194 VAL B CA 1
ATOM 3177 C C . VAL B 1 194 ? -16.422 8.961 4.816 1 98.25 194 VAL B C 1
ATOM 3179 O O . VAL B 1 194 ? -17.562 8.734 5.25 1 98.25 194 VAL B O 1
ATOM 3182 N N . LEU B 1 195 ? -15.773 10.07 5.016 1 98.38 195 LEU B N 1
ATOM 3183 C CA . LEU B 1 195 ? -16.359 11.133 5.824 1 98.38 195 LEU B CA 1
ATOM 3184 C C . LEU B 1 195 ? -17.688 11.594 5.242 1 98.38 195 LEU B C 1
ATOM 3186 O O . LEU B 1 195 ? -18.656 11.828 5.984 1 98.38 195 LEU B O 1
ATOM 3190 N N . ASP B 1 196 ? -17.797 11.656 3.941 1 97.56 196 ASP B N 1
ATOM 3191 C CA . ASP B 1 196 ? -19 12.133 3.266 1 97.56 196 ASP B CA 1
ATOM 3192 C C . ASP B 1 196 ? -20.094 11.078 3.307 1 97.56 196 ASP B C 1
ATOM 3194 O O . ASP B 1 196 ? -21.234 11.375 3.676 1 97.56 196 ASP B O 1
ATOM 3198 N N . GLN B 1 197 ? -19.766 9.852 2.998 1 97.38 197 GLN B N 1
ATOM 3199 C CA . GLN B 1 197 ? -20.797 8.852 2.729 1 97.38 197 GLN B CA 1
ATOM 3200 C C . GLN B 1 197 ? -21.219 8.141 4.012 1 97.38 197 GLN B C 1
ATOM 3202 O O . GLN B 1 197 ? -22.359 7.691 4.129 1 97.38 197 GLN B O 1
ATOM 3207 N N . VAL B 1 198 ? -20.297 8.047 4.941 1 97.69 198 VAL B N 1
ATOM 3208 C CA . VAL B 1 198 ? -20.625 7.332 6.172 1 97.69 198 VAL B CA 1
ATOM 3209 C C . VAL B 1 198 ? -21.094 8.312 7.238 1 97.69 198 VAL B C 1
ATOM 3211 O O . VAL B 1 198 ? -22.109 8.086 7.902 1 97.69 198 VAL B O 1
ATOM 3214 N N . PHE B 1 199 ? -20.422 9.43 7.34 1 96.75 199 PHE B N 1
ATOM 3215 C CA . PHE B 1 199 ? -20.656 10.297 8.492 1 96.75 199 PHE B CA 1
ATOM 3216 C C . PHE B 1 199 ? -21.344 11.586 8.062 1 96.75 199 PHE B C 1
ATOM 3218 O O . PHE B 1 199 ? -21.656 12.438 8.898 1 96.75 199 PHE B O 1
ATOM 3225 N N . HIS B 1 200 ? -21.516 11.812 6.809 1 92.88 200 HIS B N 1
ATOM 3226 C CA . HIS B 1 200 ? -22.219 12.953 6.25 1 92.88 200 HIS B CA 1
ATOM 3227 C C . HIS B 1 200 ? -21.609 14.266 6.715 1 92.88 200 HIS B C 1
ATOM 3229 O O . HIS B 1 200 ? -22.328 15.195 7.102 1 92.88 200 HIS B O 1
ATOM 3235 N N . GLN B 1 201 ? -20.359 14.078 6.855 1 80.44 201 GLN B N 1
ATOM 3236 C CA . GLN B 1 201 ? -19.625 15.273 7.227 1 80.44 201 GLN B CA 1
ATOM 3237 C C . GLN B 1 201 ? -19.531 16.25 6.059 1 80.44 201 GLN B C 1
ATOM 3239 O O . GLN B 1 201 ? -19.094 15.891 4.973 1 80.44 201 GLN B O 1
ATOM 3244 N N . GLU B 1 202 ? -20.312 17.438 6.059 1 65.75 202 GLU B N 1
ATOM 3245 C CA . GLU B 1 202 ? -20.312 18.469 5.027 1 65.75 202 GLU B CA 1
ATOM 3246 C C . GLU B 1 202 ? -19.078 19.344 5.129 1 65.75 202 GLU B C 1
ATOM 3248 O O . GLU B 1 202 ? -18.531 19.531 6.215 1 65.75 202 GLU B O 1
#